Protein AF-A0A9D5K4W9-F1 (afdb_monomer_lite)

Structure (mmCIF, N/CA/C/O backbone):
data_AF-A0A9D5K4W9-F1
#
_entry.id   AF-A0A9D5K4W9-F1
#
loop_
_atom_site.group_PDB
_atom_site.id
_atom_site.type_symbol
_atom_site.label_atom_id
_atom_site.label_alt_id
_atom_site.label_comp_id
_atom_site.label_asym_id
_atom_site.label_entity_id
_atom_site.label_seq_id
_atom_site.pdbx_PDB_ins_code
_atom_site.Cartn_x
_atom_site.Cartn_y
_atom_site.Cartn_z
_atom_site.occupancy
_atom_site.B_iso_or_equiv
_atom_site.auth_seq_id
_atom_site.auth_comp_id
_atom_site.auth_asym_id
_atom_site.auth_atom_id
_atom_site.pdbx_PDB_model_num
ATOM 1 N N . MET A 1 1 ? 68.553 -18.954 -21.900 1.00 49.47 1 MET A N 1
ATOM 2 C CA . MET A 1 1 ? 67.844 -19.844 -22.847 1.00 49.47 1 MET A CA 1
ATOM 3 C C . MET A 1 1 ? 67.373 -19.041 -24.059 1.00 49.47 1 MET A C 1
ATOM 5 O O . MET A 1 1 ? 66.220 -18.661 -24.101 1.00 49.47 1 MET A O 1
ATOM 9 N N . ASN A 1 2 ? 68.273 -18.735 -25.003 1.00 48.22 2 ASN A N 1
ATOM 10 C CA . ASN A 1 2 ? 67.969 -18.036 -26.268 1.00 48.22 2 ASN A CA 1
ATOM 11 C C . ASN A 1 2 ? 69.024 -18.382 -27.348 1.00 48.22 2 ASN A C 1
ATOM 13 O O . ASN A 1 2 ? 69.505 -17.517 -28.069 1.00 48.22 2 ASN A O 1
ATOM 17 N N . SER A 1 3 ? 69.443 -19.651 -27.436 1.00 48.03 3 SER A N 1
ATOM 18 C CA . SER A 1 3 ? 70.488 -20.101 -28.378 1.00 48.03 3 SER A CA 1
ATOM 19 C C . SER A 1 3 ? 69.974 -20.950 -29.550 1.00 48.03 3 SER A C 1
ATOM 21 O O . SER A 1 3 ? 70.731 -21.187 -30.488 1.00 48.03 3 SER A O 1
ATOM 23 N N . SER A 1 4 ? 68.701 -21.374 -29.569 1.00 55.03 4 SER A N 1
ATOM 24 C CA . SER A 1 4 ? 68.179 -22.212 -30.667 1.00 55.03 4 SER A CA 1
ATOM 25 C C . SER A 1 4 ? 67.619 -21.414 -31.852 1.00 55.03 4 SER A C 1
ATOM 27 O O . SER A 1 4 ? 67.698 -21.879 -32.986 1.00 55.03 4 SER A O 1
ATOM 29 N N . LEU A 1 5 ? 67.139 -20.182 -31.643 1.00 51.12 5 LEU A N 1
ATOM 30 C CA . LEU A 1 5 ? 66.559 -19.360 -32.717 1.00 51.12 5 LEU A CA 1
ATOM 31 C C . LEU A 1 5 ? 67.615 -18.766 -33.665 1.00 51.12 5 LEU A C 1
ATOM 33 O O . LEU A 1 5 ? 67.377 -18.669 -34.867 1.00 51.12 5 LEU A O 1
ATOM 37 N N . PHE A 1 6 ? 68.814 -18.454 -33.166 1.00 51.25 6 PHE A N 1
ATOM 38 C CA . PHE A 1 6 ? 69.895 -17.908 -33.997 1.00 51.25 6 PHE A CA 1
ATOM 39 C C . PHE A 1 6 ? 70.518 -18.972 -34.924 1.00 51.25 6 PHE A C 1
ATOM 41 O O . PHE A 1 6 ? 70.904 -18.679 -36.053 1.00 51.25 6 PHE A O 1
ATOM 48 N N . SER A 1 7 ? 70.533 -20.240 -34.493 1.00 54.75 7 SER A N 1
ATOM 49 C CA . SER A 1 7 ? 71.020 -21.374 -35.296 1.00 54.75 7 SER A CA 1
ATOM 50 C C . SER A 1 7 ? 70.109 -21.681 -36.496 1.00 54.75 7 SER A C 1
ATOM 52 O O . SER A 1 7 ? 70.590 -21.982 -37.592 1.00 54.75 7 SER A O 1
ATOM 54 N N . VAL A 1 8 ? 68.791 -21.533 -36.321 1.00 57.44 8 VAL A N 1
ATOM 55 C CA . VAL A 1 8 ? 67.800 -21.768 -37.384 1.00 57.44 8 VAL A CA 1
ATOM 56 C C . VAL A 1 8 ? 67.839 -20.654 -38.434 1.00 57.44 8 VAL A C 1
ATOM 58 O O . VAL A 1 8 ? 67.821 -20.942 -39.631 1.00 57.44 8 VAL A O 1
ATOM 61 N N . ILE A 1 9 ? 67.994 -19.393 -38.017 1.00 59.47 9 ILE A N 1
ATOM 62 C CA . ILE A 1 9 ? 68.076 -18.249 -38.941 1.00 59.47 9 ILE A CA 1
ATOM 63 C C . ILE A 1 9 ? 69.371 -18.300 -39.774 1.00 59.47 9 ILE A C 1
ATOM 65 O O . ILE A 1 9 ? 69.329 -18.084 -40.988 1.00 59.47 9 ILE A O 1
ATOM 69 N N . CYS A 1 10 ? 70.504 -18.698 -39.181 1.00 54.31 10 CYS A N 1
ATOM 70 C CA . CYS A 1 10 ? 71.758 -18.876 -39.921 1.00 54.31 10 CYS A CA 1
ATOM 71 C C . CYS A 1 10 ? 71.719 -20.060 -40.909 1.00 54.31 10 CYS A C 1
ATOM 73 O O . CYS A 1 10 ? 72.286 -19.959 -41.999 1.00 54.31 10 CYS A O 1
ATOM 75 N N . ARG A 1 11 ? 71.008 -21.158 -40.600 1.00 54.72 11 ARG A N 1
ATOM 76 C CA . ARG A 1 11 ? 70.833 -22.282 -41.545 1.00 54.72 11 ARG A CA 1
ATOM 77 C C . ARG A 1 11 ? 69.935 -21.932 -42.735 1.00 54.72 11 ARG A C 1
ATOM 79 O O . ARG A 1 11 ? 70.238 -22.348 -43.851 1.00 54.72 11 ARG A O 1
ATOM 86 N N . VAL A 1 12 ? 68.886 -21.131 -42.536 1.00 56.19 12 VAL A N 1
ATOM 87 C CA . VAL A 1 12 ? 67.992 -20.703 -43.630 1.00 56.19 12 VAL A CA 1
ATOM 88 C C . VAL A 1 12 ? 68.679 -19.692 -44.561 1.00 56.19 12 VAL A C 1
ATOM 90 O O . VAL A 1 12 ? 68.502 -19.759 -45.779 1.00 56.19 12 VAL A O 1
ATOM 93 N N . LEU A 1 13 ? 69.534 -18.810 -44.030 1.00 51.38 13 LEU A N 1
ATOM 94 C CA . LEU A 1 13 ? 70.304 -17.863 -44.848 1.00 51.38 13 LEU A CA 1
ATOM 95 C C . LEU A 1 13 ? 71.446 -18.532 -45.636 1.00 51.38 13 LEU A C 1
ATOM 97 O O . LEU A 1 13 ? 71.704 -18.142 -46.776 1.00 51.38 13 LEU A O 1
ATOM 101 N N . LEU A 1 14 ? 72.072 -19.587 -45.100 1.00 52.94 14 LEU A N 1
ATOM 102 C CA . LEU A 1 14 ? 73.088 -20.364 -45.827 1.00 52.94 14 LEU A CA 1
ATOM 103 C C . LEU A 1 14 ? 72.494 -21.244 -46.941 1.00 52.94 14 LEU A C 1
ATOM 105 O O . LEU A 1 14 ? 73.126 -21.405 -47.986 1.00 52.94 14 LEU A O 1
ATOM 109 N N . LEU A 1 15 ? 71.262 -21.747 -46.782 1.00 49.28 15 LEU A N 1
ATOM 110 C CA . LEU A 1 15 ? 70.555 -22.468 -47.851 1.00 49.28 15 LEU A CA 1
ATOM 111 C C . LEU A 1 15 ? 70.120 -21.545 -49.000 1.00 49.28 15 LEU A C 1
ATOM 113 O O . LEU A 1 15 ? 70.194 -21.944 -50.162 1.00 49.28 15 LEU A O 1
ATOM 117 N N . ARG A 1 16 ? 69.748 -20.291 -48.708 1.00 48.19 16 ARG A N 1
ATOM 118 C CA . ARG A 1 16 ? 69.418 -19.307 -49.754 1.00 48.19 16 ARG A CA 1
ATOM 119 C C . ARG A 1 16 ? 70.633 -18.865 -50.571 1.00 48.19 16 ARG A C 1
ATOM 121 O O . ARG A 1 16 ? 70.479 -18.607 -51.759 1.00 48.19 16 ARG A O 1
ATOM 128 N N . ARG A 1 17 ? 71.830 -18.834 -49.970 1.00 47.31 17 ARG A N 1
ATOM 129 C CA . ARG A 1 17 ? 73.074 -18.454 -50.664 1.00 47.31 17 ARG A CA 1
ATOM 130 C C . ARG A 1 17 ? 73.664 -19.590 -51.513 1.00 47.31 17 ARG A C 1
ATOM 132 O O . ARG A 1 17 ? 74.206 -19.328 -52.579 1.00 47.31 17 ARG A O 1
ATOM 139 N N . ARG A 1 18 ? 73.480 -20.858 -51.115 1.00 46.12 18 ARG A N 1
ATOM 140 C CA . ARG A 1 18 ? 73.884 -22.015 -51.942 1.00 46.12 18 ARG A CA 1
ATOM 141 C C . ARG A 1 18 ? 72.948 -22.304 -53.119 1.00 46.12 18 ARG A C 1
ATOM 143 O O . ARG A 1 18 ? 73.406 -22.857 -54.110 1.00 46.12 18 ARG A O 1
ATOM 150 N N . MET A 1 19 ? 71.677 -21.896 -53.066 1.00 41.47 19 MET A N 1
ATOM 151 C CA . MET A 1 19 ? 70.788 -21.998 -54.235 1.00 41.47 19 MET A CA 1
ATOM 152 C C . MET A 1 19 ? 70.980 -20.875 -55.264 1.00 41.47 19 MET A C 1
ATOM 154 O O . MET A 1 19 ? 70.618 -21.064 -56.421 1.00 41.47 19 MET A O 1
ATOM 158 N N . SER A 1 20 ? 71.599 -19.747 -54.896 1.00 43.31 20 SER A N 1
ATOM 159 C CA . SER A 1 20 ? 71.962 -18.701 -55.865 1.00 43.31 20 SER A CA 1
ATOM 160 C C . SER A 1 20 ? 73.258 -18.991 -56.633 1.00 43.31 20 SER A C 1
ATOM 162 O O . SER A 1 20 ? 73.428 -18.464 -57.725 1.00 43.31 20 SER A O 1
ATOM 164 N N . GLU A 1 21 ? 74.149 -19.843 -56.113 1.00 45.16 21 GLU A N 1
ATOM 165 C CA . GLU A 1 21 ? 75.431 -20.170 -56.770 1.00 45.16 21 GLU A CA 1
ATOM 166 C C . GLU A 1 21 ? 75.362 -21.416 -57.674 1.00 45.16 21 GLU A C 1
ATOM 168 O O . GLU A 1 21 ? 76.126 -21.516 -58.628 1.00 45.16 21 GLU A O 1
ATOM 173 N N . VAL A 1 22 ? 74.396 -22.322 -57.471 1.00 47.78 22 VAL A N 1
ATOM 174 C CA . VAL A 1 22 ? 74.203 -23.501 -58.348 1.00 47.78 22 VAL A CA 1
ATOM 175 C C . VAL A 1 22 ? 73.413 -23.168 -59.626 1.00 47.78 22 VAL A C 1
ATOM 177 O O . VAL A 1 22 ? 73.470 -23.912 -60.598 1.00 47.78 22 VAL A O 1
ATOM 180 N N . LEU A 1 23 ? 72.739 -22.015 -59.685 1.00 43.84 23 LEU A N 1
ATOM 181 C CA . LEU A 1 23 ? 72.054 -21.546 -60.899 1.00 43.84 23 LEU A CA 1
ATOM 182 C C . LEU A 1 23 ? 72.894 -20.585 -61.759 1.00 43.84 23 LEU A C 1
ATOM 184 O O . LEU A 1 23 ? 72.455 -20.215 -62.843 1.00 43.84 23 LEU A O 1
ATOM 188 N N . PHE A 1 24 ? 74.103 -20.213 -61.320 1.00 42.19 24 PHE A N 1
ATOM 189 C CA . PHE A 1 24 ? 74.974 -19.266 -62.035 1.00 42.19 24 PHE A CA 1
ATOM 190 C C . PHE A 1 24 ? 76.203 -19.900 -62.716 1.00 42.19 24 PHE A C 1
ATOM 192 O O . PHE A 1 24 ? 76.991 -19.185 -63.328 1.00 42.19 24 PHE A O 1
ATOM 199 N N . ALA A 1 25 ? 76.353 -21.230 -62.677 1.00 42.12 25 ALA A N 1
ATOM 200 C CA . ALA A 1 25 ? 77.521 -21.944 -63.213 1.00 42.12 25 ALA A CA 1
ATOM 201 C C . ALA A 1 25 ? 77.160 -23.037 -64.244 1.00 42.12 25 ALA A C 1
ATOM 203 O O . ALA A 1 25 ? 77.725 -24.127 -64.224 1.00 42.12 25 ALA A O 1
ATOM 204 N N . GLY A 1 26 ? 76.205 -22.761 -65.140 1.00 37.31 26 GLY A N 1
ATOM 205 C CA . GLY A 1 26 ? 75.727 -23.749 -66.118 1.00 37.31 26 GLY A CA 1
ATOM 206 C C . GLY A 1 26 ? 75.292 -23.206 -67.480 1.00 37.31 26 GLY A C 1
ATOM 207 O O . GLY A 1 26 ? 74.499 -23.863 -68.143 1.00 37.31 26 GLY A O 1
ATOM 208 N N . ALA A 1 27 ? 75.750 -22.024 -67.908 1.00 36.09 27 ALA A N 1
ATOM 209 C CA . ALA A 1 27 ? 75.394 -21.498 -69.235 1.00 36.09 27 ALA A CA 1
ATOM 210 C C . ALA A 1 27 ? 76.409 -20.482 -69.791 1.00 36.09 27 ALA A C 1
ATOM 212 O O . ALA A 1 27 ? 76.047 -19.399 -70.243 1.00 36.09 27 ALA A O 1
ATOM 213 N N . ALA A 1 28 ? 77.693 -20.835 -69.775 1.00 41.84 28 ALA A N 1
ATOM 214 C CA . ALA A 1 28 ? 78.669 -20.269 -70.699 1.00 41.84 28 ALA A CA 1
ATOM 215 C C . ALA A 1 28 ? 79.156 -21.418 -71.588 1.00 41.84 28 ALA A C 1
ATOM 217 O O . ALA A 1 28 ? 79.515 -22.471 -71.071 1.00 41.84 28 ALA A O 1
ATOM 218 N N . VAL A 1 29 ? 79.160 -21.192 -72.904 1.00 44.81 29 VAL A N 1
ATOM 219 C CA . VAL A 1 29 ? 79.405 -22.154 -74.001 1.00 44.81 29 VAL A CA 1
ATOM 220 C C . VAL A 1 29 ? 78.147 -22.867 -74.526 1.00 44.81 29 VAL A C 1
ATOM 222 O O . VAL A 1 29 ? 77.983 -24.076 -74.439 1.00 44.81 29 VAL A O 1
ATOM 225 N N . ALA A 1 30 ? 77.284 -22.080 -75.168 1.00 35.41 30 ALA A N 1
ATOM 226 C CA . ALA A 1 30 ? 76.557 -22.496 -76.368 1.00 35.41 30 ALA A CA 1
ATOM 227 C C . ALA A 1 30 ? 76.327 -21.243 -77.228 1.00 35.41 30 ALA A C 1
ATOM 229 O O . ALA A 1 30 ? 75.282 -20.598 -77.190 1.00 35.41 30 ALA A O 1
ATOM 230 N N . LEU A 1 31 ? 77.383 -20.837 -77.935 1.00 42.00 31 LEU A N 1
ATOM 231 C CA . LEU A 1 31 ? 77.264 -19.954 -79.090 1.00 42.00 31 LEU A CA 1
ATOM 232 C C . LEU A 1 31 ? 76.516 -20.712 -80.196 1.00 42.00 31 LEU A C 1
ATOM 234 O O . LEU A 1 31 ? 76.757 -21.901 -80.383 1.00 42.00 31 LEU A O 1
ATOM 238 N N . PHE A 1 32 ? 75.704 -19.961 -80.943 1.00 40.38 32 PHE A N 1
ATOM 239 C CA . PHE A 1 32 ? 74.939 -20.297 -82.153 1.00 40.38 32 PHE A CA 1
ATOM 240 C C . PHE A 1 32 ? 73.430 -20.569 -81.985 1.00 40.38 32 PHE A C 1
ATOM 242 O O . PHE A 1 32 ? 72.992 -21.616 -81.530 1.00 40.38 32 PHE A O 1
ATOM 249 N N . HIS A 1 33 ? 72.665 -19.599 -82.511 1.00 44.03 33 HIS A N 1
ATOM 250 C CA . HIS A 1 33 ? 71.238 -19.615 -82.863 1.00 44.03 33 HIS A CA 1
ATOM 251 C C . HIS A 1 33 ? 70.206 -19.560 -81.723 1.00 44.03 33 HIS A C 1
ATOM 253 O O . HIS A 1 33 ? 69.414 -20.477 -81.525 1.00 44.03 33 HIS A O 1
ATOM 259 N N . SER A 1 34 ? 70.112 -18.390 -81.081 1.00 35.06 34 SER A N 1
ATOM 260 C CA . SER A 1 34 ? 68.892 -17.955 -80.384 1.00 35.06 34 SER A CA 1
ATOM 261 C C . SER A 1 34 ? 68.061 -17.061 -81.322 1.00 35.06 34 SER A C 1
ATOM 263 O O . SER A 1 34 ? 68.604 -16.081 -81.838 1.00 35.06 34 SER A O 1
ATOM 265 N N . PRO A 1 35 ? 66.774 -17.365 -81.579 1.00 39.41 35 PRO A N 1
ATOM 266 C CA . PRO A 1 35 ? 65.905 -16.531 -82.410 1.00 39.41 35 PRO A CA 1
ATOM 267 C C . PRO A 1 35 ? 65.675 -15.159 -81.746 1.00 39.41 35 PRO A C 1
ATOM 269 O O . PRO A 1 35 ? 65.866 -15.034 -80.532 1.00 39.41 35 PRO A O 1
ATOM 272 N N . PRO A 1 36 ? 65.276 -14.120 -82.507 1.00 43.59 36 PRO A N 1
ATOM 273 C CA . PRO A 1 36 ? 65.086 -12.775 -81.968 1.00 43.59 36 PRO A CA 1
ATOM 274 C C . PRO A 1 36 ? 64.110 -12.783 -80.780 1.00 43.59 36 PRO A C 1
ATOM 276 O O . PRO A 1 36 ? 63.226 -13.647 -80.723 1.00 43.59 36 PRO A O 1
ATOM 279 N N . PRO A 1 37 ? 64.235 -11.829 -79.835 1.00 41.38 37 PRO A N 1
ATOM 280 C CA . PRO A 1 37 ? 63.305 -11.724 -78.721 1.00 41.38 37 PRO A CA 1
ATOM 281 C C . PRO A 1 37 ? 61.894 -11.628 -79.296 1.00 41.38 37 PRO A C 1
ATOM 283 O O . PRO A 1 37 ? 61.592 -10.709 -80.059 1.00 41.38 37 PRO A O 1
ATOM 286 N N . ARG A 1 38 ? 61.026 -12.594 -78.960 1.00 39.66 38 ARG A N 1
ATOM 287 C CA . ARG A 1 38 ? 59.592 -12.448 -79.213 1.00 39.66 38 ARG A CA 1
ATOM 288 C C . ARG A 1 38 ? 59.193 -11.130 -78.570 1.00 39.66 38 ARG A C 1
ATOM 290 O O . ARG A 1 38 ? 59.264 -11.001 -77.347 1.00 39.66 38 ARG A O 1
ATOM 297 N N . ALA A 1 39 ? 58.807 -10.165 -79.401 1.00 38.91 39 ALA A N 1
ATOM 298 C CA . ALA A 1 39 ? 58.086 -8.993 -78.955 1.00 38.91 39 ALA A CA 1
ATOM 299 C C . ALA A 1 39 ? 57.015 -9.487 -77.980 1.00 38.91 39 ALA A C 1
ATOM 301 O O . ALA A 1 39 ? 56.226 -10.370 -78.331 1.00 38.91 39 ALA A O 1
ATOM 302 N N . GLN A 1 40 ? 57.040 -8.992 -76.741 1.00 43.47 40 GLN A N 1
ATOM 303 C CA . GLN A 1 40 ? 55.893 -9.139 -75.862 1.00 43.47 40 GLN A CA 1
ATOM 304 C C . GLN A 1 40 ? 54.746 -8.509 -76.637 1.00 43.47 40 GLN A C 1
ATOM 306 O O . GLN A 1 40 ? 54.710 -7.293 -76.821 1.00 43.47 40 GLN A O 1
ATOM 311 N N . THR A 1 41 ? 53.881 -9.350 -77.199 1.00 43.25 41 THR A N 1
ATOM 312 C CA . THR A 1 41 ? 52.627 -8.904 -77.786 1.00 43.25 41 THR A CA 1
ATOM 313 C C . THR A 1 41 ? 51.994 -7.970 -76.764 1.00 43.25 41 THR A C 1
ATOM 315 O O . THR A 1 41 ? 51.908 -8.372 -75.596 1.00 43.25 41 THR A O 1
ATOM 318 N N . PRO A 1 42 ? 51.612 -6.738 -77.150 1.00 49.03 42 PRO A N 1
ATOM 319 C CA . PRO A 1 42 ? 50.908 -5.855 -76.235 1.00 49.03 42 PRO A CA 1
ATOM 320 C C . PRO A 1 42 ? 49.752 -6.651 -75.618 1.00 49.03 42 PRO A C 1
ATOM 322 O O . PRO A 1 42 ? 49.143 -7.459 -76.335 1.00 49.03 42 PRO A O 1
ATOM 325 N N . PRO A 1 43 ? 49.491 -6.510 -74.303 1.00 55.19 43 PRO A N 1
ATOM 326 C CA . PRO A 1 43 ? 48.378 -7.207 -73.674 1.00 55.19 43 PRO A CA 1
ATOM 327 C C . PRO A 1 43 ? 47.143 -6.968 -74.538 1.00 55.19 43 PRO A C 1
ATOM 329 O O . PRO A 1 43 ? 46.865 -5.825 -74.903 1.00 55.19 43 PRO A O 1
ATOM 332 N N . SER A 1 44 ? 46.476 -8.051 -74.953 1.00 60.12 44 SER A N 1
ATOM 333 C CA . SER A 1 44 ? 45.316 -7.940 -75.833 1.00 60.12 44 SER A CA 1
ATOM 334 C C . SER A 1 44 ? 44.352 -6.918 -75.226 1.00 60.12 44 SER A C 1
ATOM 336 O O . SER A 1 44 ? 44.049 -7.040 -74.033 1.00 60.12 44 SER A O 1
ATOM 338 N N . PRO A 1 45 ? 43.923 -5.904 -75.998 1.00 66.75 45 PRO A N 1
ATOM 339 C CA . PRO A 1 45 ? 43.137 -4.806 -75.461 1.00 66.75 45 PRO A CA 1
ATOM 340 C C . PRO A 1 45 ? 41.888 -5.361 -74.787 1.00 66.75 45 PRO A C 1
ATOM 342 O O . PRO A 1 45 ? 41.250 -6.292 -75.294 1.00 66.75 45 PRO A O 1
ATOM 345 N N . LEU A 1 46 ? 41.537 -4.806 -73.631 1.00 75.06 46 LEU A N 1
ATOM 346 C CA . LEU A 1 46 ? 40.342 -5.209 -72.908 1.00 75.06 46 LEU A CA 1
ATOM 347 C C . LEU A 1 46 ? 39.124 -5.011 -73.808 1.00 75.06 46 LEU A C 1
ATOM 349 O O . LEU A 1 46 ? 38.836 -3.910 -74.284 1.00 75.06 46 LEU A O 1
ATOM 353 N N . SER A 1 47 ? 38.391 -6.102 -74.020 1.00 82.69 47 SER A N 1
ATOM 354 C CA . SER A 1 47 ? 37.113 -6.065 -74.720 1.00 82.69 47 SER A CA 1
ATOM 355 C C . SER A 1 47 ? 36.128 -5.175 -73.958 1.00 82.69 47 SER A C 1
ATOM 357 O O . SER A 1 47 ? 35.951 -5.324 -72.745 1.00 82.69 47 SER A O 1
ATOM 359 N N . LYS A 1 48 ? 35.434 -4.289 -74.682 1.00 82.56 48 LYS A N 1
ATOM 360 C CA . LYS A 1 48 ? 34.354 -3.457 -74.127 1.00 82.56 48 LYS A CA 1
ATOM 361 C C . LYS A 1 48 ? 33.288 -4.315 -73.438 1.00 82.56 48 LYS A C 1
ATOM 363 O O . LYS A 1 48 ? 32.897 -4.010 -72.318 1.00 82.56 48 LYS A O 1
ATOM 368 N N . THR A 1 49 ? 32.936 -5.459 -74.027 1.00 85.25 49 THR A N 1
ATOM 369 C CA . THR A 1 49 ? 31.972 -6.417 -73.466 1.00 85.25 49 THR A CA 1
ATOM 370 C C . THR A 1 49 ? 32.414 -6.961 -72.107 1.00 85.25 49 THR A C 1
ATOM 372 O O . THR A 1 49 ? 31.587 -7.130 -71.216 1.00 85.25 49 THR A O 1
ATOM 375 N N . TYR A 1 50 ? 33.713 -7.207 -71.910 1.00 86.56 50 TYR A N 1
ATOM 376 C CA . TYR A 1 50 ? 34.241 -7.678 -70.626 1.00 86.56 50 TYR A CA 1
ATOM 377 C C . TYR A 1 50 ? 34.108 -6.607 -69.533 1.00 86.56 50 TYR A C 1
ATOM 379 O O . TYR A 1 50 ? 33.693 -6.908 -68.413 1.00 86.56 50 TYR A O 1
ATOM 387 N N . VAL A 1 51 ? 34.421 -5.352 -69.867 1.00 86.00 51 VAL A N 1
ATOM 388 C CA . VAL A 1 51 ? 34.288 -4.200 -68.960 1.00 86.00 51 VAL A CA 1
ATOM 389 C C . VAL A 1 51 ? 32.820 -3.986 -68.589 1.00 86.00 51 VAL A C 1
ATOM 391 O O . VAL A 1 51 ? 32.497 -3.890 -67.405 1.00 86.00 51 VAL A O 1
ATOM 394 N N . ASP A 1 52 ? 31.931 -4.009 -69.581 1.00 87.62 52 ASP A N 1
ATOM 395 C CA . ASP A 1 52 ? 30.494 -3.828 -69.379 1.00 87.62 52 ASP A CA 1
ATOM 396 C C . ASP A 1 52 ? 29.889 -4.952 -68.543 1.00 87.62 52 ASP A C 1
ATOM 398 O O . ASP A 1 52 ? 29.129 -4.677 -67.622 1.00 87.62 52 ASP A O 1
ATOM 402 N N . THR A 1 53 ? 30.282 -6.205 -68.782 1.00 89.75 53 THR A N 1
ATOM 403 C CA . THR A 1 53 ? 29.789 -7.355 -68.007 1.00 89.75 53 THR A CA 1
ATOM 404 C C . THR A 1 53 ? 30.196 -7.253 -66.537 1.00 89.75 53 THR A C 1
ATOM 406 O O . THR A 1 53 ? 29.392 -7.529 -65.648 1.00 89.75 53 THR A O 1
ATOM 409 N N . LEU A 1 54 ? 31.433 -6.833 -66.245 1.00 87.69 54 LEU A N 1
ATOM 410 C CA . LEU A 1 54 ? 31.890 -6.660 -64.862 1.00 87.69 54 LEU A CA 1
ATOM 411 C C . LEU A 1 54 ? 31.147 -5.538 -64.139 1.00 87.69 54 LEU A C 1
ATOM 413 O O . LEU A 1 54 ? 30.837 -5.668 -62.954 1.00 87.69 54 LEU A O 1
ATOM 417 N N . ILE A 1 55 ? 30.852 -4.455 -64.849 1.00 89.44 55 ILE A N 1
ATOM 418 C CA . ILE A 1 55 ? 30.148 -3.303 -64.290 1.00 89.44 55 ILE A CA 1
ATOM 419 C C . ILE A 1 55 ? 28.664 -3.609 -64.115 1.00 89.44 55 ILE A C 1
ATOM 421 O O . ILE A 1 55 ? 28.118 -3.364 -63.044 1.00 89.44 55 ILE A O 1
ATOM 425 N N . GLN A 1 56 ? 28.028 -4.236 -65.104 1.00 90.06 56 GLN A N 1
ATOM 426 C CA . GLN A 1 56 ? 26.655 -4.728 -64.998 1.00 90.06 56 GLN A CA 1
ATOM 427 C C . GLN A 1 56 ? 26.507 -5.730 -63.854 1.00 90.06 56 GLN A C 1
ATOM 429 O O . GLN A 1 56 ? 25.545 -5.646 -63.097 1.00 90.06 56 GLN A O 1
ATOM 434 N N . ARG A 1 57 ? 27.480 -6.629 -63.660 1.00 90.12 57 ARG A N 1
ATOM 435 C CA . ARG A 1 57 ? 27.493 -7.545 -62.513 1.00 90.12 57 ARG A CA 1
ATOM 436 C C . ARG A 1 57 ? 27.596 -6.799 -61.181 1.00 90.12 57 ARG A C 1
ATOM 438 O O . ARG A 1 57 ? 26.925 -7.179 -60.227 1.00 90.12 57 ARG A O 1
ATOM 445 N N . ALA A 1 58 ? 28.399 -5.737 -61.102 1.00 88.19 58 ALA A N 1
ATOM 446 C CA . ALA A 1 58 ? 28.475 -4.911 -59.898 1.00 88.19 58 ALA A CA 1
ATOM 447 C C . ALA A 1 58 ? 27.137 -4.202 -59.609 1.00 88.19 58 ALA A C 1
ATOM 449 O O . ALA A 1 58 ? 26.661 -4.253 -58.478 1.00 88.19 58 ALA A O 1
ATOM 450 N N . PHE A 1 59 ? 26.487 -3.626 -60.627 1.00 89.44 59 PHE A N 1
ATOM 451 C CA . PHE A 1 59 ? 25.149 -3.034 -60.495 1.00 89.44 59 PHE A CA 1
ATOM 452 C C . PHE A 1 59 ? 24.073 -4.061 -60.121 1.00 89.44 59 PHE A C 1
ATOM 454 O O . PHE A 1 59 ? 23.215 -3.779 -59.288 1.00 89.44 59 PHE A O 1
ATOM 461 N N . TYR A 1 60 ? 24.136 -5.270 -60.678 1.00 90.12 60 TYR A N 1
ATOM 462 C CA . TYR A 1 60 ? 23.241 -6.361 -60.302 1.00 90.12 60 TYR A CA 1
ATOM 463 C C . TYR A 1 60 ? 23.376 -6.710 -58.813 1.00 90.12 60 TYR A C 1
ATOM 465 O O . TYR A 1 60 ? 22.368 -6.802 -58.117 1.00 90.12 60 TYR A O 1
ATOM 473 N N . ASN A 1 61 ? 24.607 -6.810 -58.300 1.00 88.62 61 ASN A N 1
ATOM 474 C CA . ASN A 1 61 ? 24.851 -7.082 -56.882 1.00 88.62 61 ASN A CA 1
ATOM 475 C C . ASN A 1 61 ? 24.303 -5.969 -55.966 1.00 88.62 61 ASN A C 1
ATOM 477 O O . ASN A 1 61 ? 23.815 -6.265 -54.876 1.00 88.62 61 ASN A O 1
ATOM 481 N N . PHE A 1 62 ? 24.354 -4.700 -56.393 1.00 86.69 62 PHE A N 1
ATOM 482 C CA . PHE A 1 62 ? 23.705 -3.599 -55.669 1.00 86.69 62 PHE A CA 1
ATOM 483 C C . PHE A 1 62 ? 22.182 -3.769 -55.632 1.00 86.69 62 PHE A C 1
ATOM 485 O O . PHE A 1 62 ? 21.586 -3.733 -54.555 1.00 86.69 62 PHE A O 1
ATOM 492 N N . ASN A 1 63 ? 21.556 -4.036 -56.782 1.00 86.00 63 ASN A N 1
ATOM 493 C CA . ASN A 1 63 ? 20.108 -4.246 -56.871 1.00 86.00 63 ASN A CA 1
ATOM 494 C C . ASN A 1 63 ? 19.639 -5.445 -56.030 1.00 86.00 63 ASN A C 1
ATOM 496 O O . ASN A 1 63 ? 18.607 -5.375 -55.357 1.00 86.00 63 ASN A O 1
ATOM 500 N N . GLU A 1 64 ? 20.412 -6.531 -56.017 1.00 85.19 64 GLU A N 1
ATOM 501 C CA . GLU A 1 64 ? 20.144 -7.699 -55.177 1.00 85.19 64 GLU A CA 1
ATOM 502 C C . GLU A 1 64 ? 20.246 -7.351 -53.684 1.00 85.19 64 GLU A C 1
ATOM 504 O O . GLU A 1 64 ? 19.352 -7.687 -52.903 1.00 85.19 64 GLU A O 1
ATOM 509 N N . ALA A 1 65 ? 21.290 -6.619 -53.280 1.00 82.56 65 ALA A N 1
ATOM 510 C CA . ALA A 1 65 ? 21.484 -6.201 -51.893 1.00 82.56 65 ALA A CA 1
ATOM 511 C C . ALA A 1 65 ? 20.353 -5.291 -51.376 1.00 82.56 65 ALA A C 1
ATOM 513 O O . ALA A 1 65 ? 19.995 -5.368 -50.197 1.00 82.56 65 ALA A O 1
ATOM 514 N N . VAL A 1 66 ? 19.770 -4.459 -52.246 1.00 79.00 66 VAL A N 1
ATOM 515 C CA . VAL A 1 66 ? 18.641 -3.573 -51.915 1.00 79.00 66 VAL A CA 1
ATOM 516 C C . VAL A 1 66 ? 17.312 -4.336 -51.814 1.00 79.00 66 VAL A C 1
ATOM 518 O O . VAL A 1 66 ? 16.478 -3.998 -50.974 1.00 79.00 66 VAL A O 1
ATOM 521 N N . SER A 1 67 ? 17.117 -5.385 -52.618 1.00 73.62 67 SER A N 1
ATOM 522 C CA . SER A 1 67 ? 15.828 -6.088 -52.750 1.00 73.62 67 SER A CA 1
ATOM 523 C C . SER A 1 67 ? 15.487 -7.039 -51.593 1.00 73.62 67 SER A C 1
ATOM 525 O O . SER A 1 67 ? 14.335 -7.430 -51.422 1.00 73.62 67 SER A O 1
ATOM 527 N N . LEU A 1 68 ? 16.463 -7.427 -50.774 1.00 70.69 68 LEU A N 1
ATOM 528 C CA . LEU A 1 68 ? 16.269 -8.390 -49.683 1.00 70.69 68 LEU A CA 1
ATOM 529 C C . LEU A 1 68 ? 15.862 -7.691 -48.388 1.00 70.69 68 LEU A C 1
ATOM 531 O O . LEU A 1 68 ? 16.524 -6.755 -47.986 1.00 70.69 68 LEU A O 1
ATOM 535 N N . THR A 1 69 ? 14.833 -8.144 -47.671 1.00 55.28 69 THR A N 1
ATOM 536 C CA . THR A 1 69 ? 14.325 -7.443 -46.467 1.00 55.28 69 THR A CA 1
ATOM 537 C C . THR A 1 69 ? 15.193 -7.644 -45.212 1.00 55.28 69 THR A C 1
ATOM 539 O O . THR A 1 69 ? 15.240 -6.781 -44.336 1.00 55.28 69 THR A O 1
ATOM 542 N N . ASN A 1 70 ? 15.930 -8.757 -45.123 1.00 49.75 70 ASN A N 1
ATOM 543 C CA . ASN A 1 70 ? 16.755 -9.116 -43.963 1.00 49.75 70 ASN A CA 1
ATOM 544 C C . ASN A 1 70 ? 18.252 -9.011 -44.290 1.00 49.75 70 ASN A C 1
ATOM 546 O O . ASN A 1 70 ? 18.716 -9.545 -45.292 1.00 49.75 70 ASN A O 1
ATOM 550 N N . GLY A 1 71 ? 19.028 -8.345 -43.426 1.00 60.78 71 GLY A N 1
ATOM 551 C CA . GLY A 1 71 ? 20.490 -8.254 -43.577 1.00 60.78 71 GLY A CA 1
ATOM 552 C C . GLY A 1 71 ? 20.990 -7.277 -44.652 1.00 60.78 71 GLY A C 1
ATOM 553 O O . GLY A 1 71 ? 22.175 -7.313 -44.978 1.00 60.78 71 GLY A O 1
ATOM 554 N N . GLN A 1 72 ? 20.122 -6.382 -45.148 1.00 73.81 72 GLN A N 1
ATOM 555 C CA . GLN A 1 72 ? 20.418 -5.375 -46.186 1.00 73.81 72 GLN A CA 1
ATOM 556 C C . GLN A 1 72 ? 21.759 -4.671 -46.002 1.00 73.81 72 GLN A C 1
ATOM 558 O O . GLN A 1 72 ? 22.500 -4.477 -46.951 1.00 73.81 72 GLN A O 1
ATOM 563 N N . GLU A 1 73 ? 22.093 -4.291 -44.771 1.00 75.44 73 GLU A N 1
ATOM 564 C CA . GLU A 1 73 ? 23.284 -3.491 -44.498 1.00 75.44 73 GLU A CA 1
ATOM 565 C C . GLU A 1 73 ? 24.589 -4.276 -44.683 1.00 75.44 73 GLU A C 1
ATOM 567 O O . GLU A 1 73 ? 25.558 -3.738 -45.208 1.00 75.44 73 GLU A O 1
ATOM 572 N N . ALA A 1 74 ? 24.615 -5.549 -44.277 1.00 82.38 74 ALA A N 1
ATOM 573 C CA . ALA A 1 74 ? 25.797 -6.394 -44.419 1.00 82.38 74 ALA A CA 1
ATOM 574 C C . ALA A 1 74 ? 26.049 -6.737 -45.893 1.00 82.38 74 ALA A C 1
ATOM 576 O O . ALA A 1 74 ? 27.171 -6.589 -46.370 1.00 82.38 74 ALA A O 1
ATOM 577 N N . ARG A 1 75 ? 24.989 -7.103 -46.628 1.00 83.00 75 ARG A N 1
ATOM 578 C CA . ARG A 1 75 ? 25.077 -7.391 -48.067 1.00 83.00 75 ARG A CA 1
ATOM 579 C C . ARG A 1 75 ? 25.375 -6.146 -48.896 1.00 83.00 75 ARG A C 1
ATOM 581 O O . ARG A 1 75 ? 26.147 -6.227 -49.841 1.00 83.00 75 ARG A O 1
ATOM 588 N N . LEU A 1 76 ? 24.832 -4.985 -48.524 1.00 86.38 76 LEU A N 1
ATOM 589 C CA . LEU A 1 76 ? 25.160 -3.720 -49.184 1.00 86.38 76 LEU A CA 1
ATOM 590 C C . LEU A 1 76 ? 26.626 -3.333 -48.943 1.00 86.38 76 LEU A C 1
ATOM 592 O O . LEU A 1 76 ? 27.298 -2.922 -49.880 1.00 86.38 76 LEU A O 1
ATOM 596 N N . MET A 1 77 ? 27.167 -3.533 -47.734 1.00 87.31 77 MET A N 1
ATOM 597 C CA . MET A 1 77 ? 28.606 -3.342 -47.486 1.00 87.31 77 MET A CA 1
ATOM 598 C C . MET A 1 77 ? 29.479 -4.310 -48.295 1.00 87.31 77 MET A C 1
ATOM 600 O O . MET A 1 77 ? 30.524 -3.908 -48.807 1.00 87.31 77 MET A O 1
ATOM 604 N N . GLU A 1 78 ? 29.056 -5.566 -48.440 1.00 88.62 78 GLU A N 1
ATOM 605 C CA . GLU A 1 78 ? 29.741 -6.552 -49.278 1.00 88.62 78 GLU A CA 1
ATOM 606 C C . GLU A 1 78 ? 29.702 -6.159 -50.763 1.00 88.62 78 GLU A C 1
ATOM 608 O O . GLU A 1 78 ? 30.740 -6.175 -51.426 1.00 88.62 78 GLU A O 1
ATOM 613 N N . ALA A 1 79 ? 28.548 -5.705 -51.264 1.00 89.31 79 ALA A N 1
ATOM 614 C CA . ALA A 1 79 ? 28.389 -5.195 -52.624 1.00 89.31 79 ALA A CA 1
ATOM 615 C C . ALA A 1 79 ? 29.261 -3.953 -52.879 1.00 89.31 79 ALA A C 1
ATOM 617 O O . ALA A 1 79 ? 29.955 -3.897 -53.894 1.00 89.31 79 ALA A O 1
ATOM 618 N N . ILE A 1 80 ? 29.320 -3.008 -51.930 1.00 90.56 80 ILE A N 1
ATOM 619 C CA . ILE A 1 80 ? 30.213 -1.837 -51.981 1.00 90.56 80 ILE A CA 1
ATOM 620 C C . ILE A 1 80 ? 31.682 -2.279 -52.055 1.00 90.56 80 ILE A C 1
ATOM 622 O O . ILE A 1 80 ? 32.438 -1.787 -52.894 1.00 90.56 80 ILE A O 1
ATOM 626 N N . SER A 1 81 ? 32.098 -3.219 -51.201 1.00 91.25 81 SER A N 1
ATOM 627 C CA . SER A 1 81 ? 33.469 -3.746 -51.184 1.00 91.25 81 SER A CA 1
ATOM 628 C C . SER A 1 81 ? 33.827 -4.443 -52.503 1.00 91.25 81 SER A C 1
ATOM 630 O O . SER A 1 81 ? 34.871 -4.165 -53.102 1.00 91.25 81 SER A O 1
ATOM 632 N N . GLY A 1 82 ? 32.922 -5.285 -53.011 1.00 90.31 82 GLY A N 1
ATOM 633 C CA . GLY A 1 82 ? 33.064 -5.962 -54.298 1.00 90.31 82 GLY A CA 1
ATOM 634 C C . GLY A 1 82 ? 33.150 -4.984 -55.471 1.00 90.31 82 GLY A C 1
ATOM 635 O O . GLY A 1 82 ? 34.032 -5.118 -56.320 1.00 90.31 82 GLY A O 1
ATOM 636 N N . ALA A 1 83 ? 32.304 -3.952 -55.494 1.00 90.94 83 ALA A N 1
ATOM 637 C CA . ALA A 1 83 ? 32.322 -2.914 -56.520 1.00 90.94 83 ALA A CA 1
ATOM 638 C C . ALA A 1 83 ? 33.619 -2.086 -56.479 1.00 90.94 83 ALA A C 1
ATOM 640 O O . ALA A 1 83 ? 34.234 -1.864 -57.521 1.00 90.94 83 ALA A O 1
ATOM 641 N N . LYS A 1 84 ? 34.116 -1.721 -55.287 1.00 93.44 84 LYS A N 1
ATOM 642 C CA . LYS A 1 84 ? 35.427 -1.063 -55.126 1.00 93.44 84 LYS A CA 1
ATOM 643 C C . LYS A 1 84 ? 36.576 -1.925 -55.649 1.00 93.44 84 LYS A C 1
ATOM 645 O O . LYS A 1 84 ? 37.481 -1.406 -56.306 1.00 93.44 84 LYS A O 1
ATOM 650 N N . ALA A 1 85 ? 36.536 -3.237 -55.407 1.00 92.56 85 ALA A N 1
ATOM 651 C CA . ALA A 1 85 ? 37.527 -4.168 -55.942 1.00 92.56 85 ALA A CA 1
ATOM 652 C C . ALA A 1 85 ? 37.477 -4.235 -57.479 1.00 92.56 85 ALA A C 1
ATOM 654 O O . ALA A 1 85 ? 38.527 -4.231 -58.126 1.00 92.56 85 ALA A O 1
ATOM 655 N N . VAL A 1 86 ? 36.279 -4.231 -58.077 1.00 90.81 86 VAL A N 1
ATOM 656 C CA . VAL A 1 86 ? 36.094 -4.154 -59.537 1.00 90.81 86 VAL A CA 1
ATOM 657 C C . VAL A 1 86 ? 36.653 -2.840 -60.093 1.00 90.81 86 VAL A C 1
ATOM 659 O O . VAL A 1 86 ? 37.462 -2.891 -61.021 1.00 90.81 86 VAL A O 1
ATOM 662 N N . CYS A 1 87 ? 36.331 -1.689 -59.491 1.00 91.19 87 CYS A N 1
ATOM 663 C CA . CYS A 1 87 ? 36.884 -0.385 -59.880 1.00 91.19 87 CYS A CA 1
ATOM 664 C C . CYS A 1 87 ? 38.418 -0.374 -59.819 1.00 91.19 87 CYS A C 1
ATOM 666 O O . CYS A 1 87 ? 39.080 0.015 -60.782 1.00 91.19 87 CYS A O 1
ATOM 668 N N . GLY A 1 88 ? 39.003 -0.858 -58.718 1.00 90.69 88 GLY A N 1
ATOM 669 C CA . GLY A 1 88 ? 40.455 -0.932 -58.541 1.00 90.69 88 GLY A CA 1
ATOM 670 C C . GLY A 1 88 ? 41.138 -1.885 -59.527 1.00 90.69 88 GLY A C 1
ATOM 671 O O . GLY A 1 88 ? 42.238 -1.608 -60.008 1.00 90.69 88 GLY A O 1
ATOM 672 N N . ASN A 1 89 ? 40.490 -2.997 -59.877 1.00 90.19 89 ASN A N 1
ATOM 673 C CA . ASN A 1 89 ? 40.987 -3.933 -60.884 1.00 90.19 89 ASN A CA 1
ATOM 674 C C . ASN A 1 89 ? 40.939 -3.333 -62.293 1.00 90.19 89 ASN A C 1
ATOM 676 O O . ASN A 1 89 ? 41.930 -3.420 -63.017 1.00 90.19 89 ASN A O 1
ATOM 680 N N . LEU A 1 90 ? 39.827 -2.699 -62.669 1.00 89.00 90 LEU A N 1
ATOM 681 C CA . LEU A 1 90 ? 39.660 -2.071 -63.979 1.00 89.00 90 LEU A CA 1
ATOM 682 C C . LEU A 1 90 ? 40.601 -0.874 -64.159 1.00 89.00 90 LEU A C 1
ATOM 684 O O . LEU A 1 90 ? 41.271 -0.802 -65.181 1.00 89.00 90 LEU A O 1
ATOM 688 N N . LYS A 1 91 ? 40.766 -0.011 -63.146 1.00 90.75 91 LYS A N 1
ATOM 689 C CA . LYS A 1 91 ? 41.741 1.098 -63.181 1.00 90.75 91 LYS A CA 1
ATOM 690 C C . LYS A 1 91 ? 43.179 0.624 -63.353 1.00 90.75 91 LYS A C 1
ATOM 692 O O . LYS A 1 91 ? 43.947 1.249 -64.075 1.00 90.75 91 LYS A O 1
ATOM 697 N N . ARG A 1 92 ? 43.566 -0.474 -62.691 1.00 89.12 92 ARG A N 1
ATOM 698 C CA . ARG A 1 92 ? 44.914 -1.047 -62.842 1.00 89.12 92 ARG A CA 1
ATOM 699 C C . ARG A 1 92 ? 45.139 -1.618 -64.235 1.00 89.12 92 ARG A C 1
ATOM 701 O O . ARG A 1 92 ?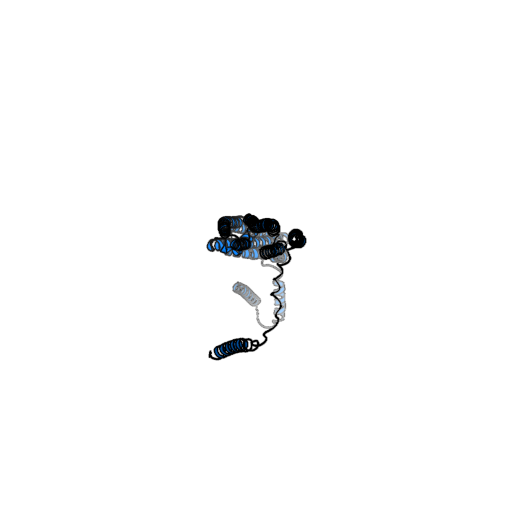 46.210 -1.407 -64.787 1.00 89.12 92 ARG A O 1
ATOM 708 N N . LYS A 1 93 ? 44.143 -2.318 -64.784 1.00 85.38 93 LYS A N 1
ATOM 709 C CA . LYS A 1 93 ? 44.225 -2.918 -66.121 1.00 85.38 93 LYS A CA 1
ATOM 710 C C . LYS A 1 93 ? 44.054 -1.901 -67.260 1.00 85.38 93 LYS A C 1
ATOM 712 O O . LYS A 1 93 ? 44.496 -2.184 -68.360 1.00 85.38 93 LYS A O 1
ATOM 717 N N . ALA A 1 94 ? 43.446 -0.742 -67.001 1.00 86.06 94 ALA A N 1
ATOM 718 C CA . ALA A 1 94 ? 43.258 0.320 -67.991 1.00 86.06 94 ALA A CA 1
ATOM 719 C C . ALA A 1 94 ? 44.551 1.073 -68.344 1.00 86.06 94 ALA A C 1
ATOM 721 O O . ALA A 1 94 ? 44.631 1.651 -69.422 1.00 86.06 94 ALA A O 1
ATOM 722 N N . LYS A 1 95 ? 45.556 1.079 -67.455 1.00 85.88 95 LYS A N 1
ATOM 723 C CA . LYS A 1 95 ? 46.818 1.796 -67.683 1.00 85.88 95 LYS A CA 1
ATOM 724 C C . LYS A 1 95 ? 47.557 1.203 -68.883 1.00 85.88 95 LYS A C 1
ATOM 726 O O . LYS A 1 95 ? 48.056 0.082 -68.796 1.00 85.88 95 LYS A O 1
ATOM 731 N N . GLY A 1 96 ? 47.660 1.973 -69.964 1.00 78.88 96 GLY A N 1
ATOM 732 C CA . GLY A 1 96 ? 48.313 1.540 -71.203 1.00 78.88 96 GLY A CA 1
ATOM 733 C C . GLY A 1 96 ? 47.418 0.729 -72.148 1.00 78.88 96 GLY A C 1
ATOM 734 O O . GLY A 1 96 ? 47.932 0.158 -73.107 1.00 78.88 96 GLY A O 1
ATOM 735 N N . ASP A 1 97 ? 46.103 0.673 -71.901 1.00 83.25 97 ASP A N 1
ATOM 736 C CA . ASP A 1 97 ? 45.131 0.056 -72.809 1.00 83.25 97 ASP A CA 1
ATOM 737 C C . ASP A 1 97 ? 44.622 1.085 -73.846 1.00 83.25 97 ASP A C 1
ATOM 739 O O . ASP A 1 97 ? 44.267 2.205 -73.470 1.00 83.25 97 ASP A O 1
ATOM 743 N N . PRO A 1 98 ? 44.506 0.739 -75.143 1.00 83.06 98 PRO A N 1
ATOM 744 C CA . PRO A 1 98 ? 43.923 1.625 -76.159 1.00 83.06 98 PRO A CA 1
ATOM 745 C C . PRO A 1 98 ? 42.502 2.132 -75.833 1.00 83.06 98 PRO A C 1
ATOM 747 O O . PRO A 1 98 ? 42.097 3.193 -76.306 1.00 83.06 98 PRO A O 1
ATOM 750 N N . ASN A 1 99 ? 41.740 1.394 -75.019 1.00 84.75 99 ASN A N 1
ATOM 751 C CA . ASN A 1 99 ? 40.389 1.728 -74.567 1.00 84.75 99 ASN A CA 1
ATOM 752 C C . ASN A 1 99 ? 40.352 2.407 -73.184 1.00 84.75 99 ASN A C 1
ATOM 754 O O . ASN A 1 99 ? 39.273 2.524 -72.598 1.00 84.75 99 ASN A O 1
ATOM 758 N N . GLU A 1 100 ? 41.482 2.879 -72.649 1.00 84.94 100 GLU A N 1
ATOM 759 C CA . GLU A 1 100 ? 41.593 3.465 -71.303 1.00 84.94 100 GLU A CA 1
ATOM 760 C C . GLU A 1 100 ? 40.486 4.486 -70.990 1.00 84.94 100 GLU A C 1
ATOM 762 O O . GLU A 1 100 ? 39.823 4.390 -69.956 1.00 84.94 100 GLU A O 1
ATOM 767 N N . ARG A 1 101 ? 40.203 5.414 -71.915 1.00 86.31 101 ARG A N 1
ATOM 768 C CA . ARG A 1 101 ? 39.162 6.442 -71.736 1.00 86.31 101 ARG A CA 1
ATOM 769 C C . ARG A 1 101 ? 37.768 5.846 -71.512 1.00 86.31 101 ARG A C 1
ATOM 771 O O . ARG A 1 101 ? 37.012 6.362 -70.692 1.00 86.31 101 ARG A O 1
ATOM 778 N N . TYR A 1 102 ? 37.432 4.769 -72.223 1.00 88.88 102 TYR A N 1
ATOM 779 C CA . TYR A 1 102 ? 36.155 4.068 -72.066 1.00 88.88 102 TYR A CA 1
ATOM 780 C C . TYR A 1 102 ? 36.062 3.394 -70.695 1.00 88.88 102 TYR A C 1
ATOM 782 O O . TYR A 1 102 ? 35.061 3.536 -69.995 1.00 88.88 102 TYR A O 1
ATOM 790 N N . ILE A 1 103 ? 37.135 2.707 -70.294 1.00 86.25 103 ILE A N 1
ATOM 791 C CA . ILE A 1 103 ? 37.202 1.991 -69.018 1.00 86.25 103 ILE A CA 1
ATOM 792 C C . ILE A 1 103 ? 37.106 2.975 -67.853 1.00 86.25 103 ILE A C 1
ATOM 794 O O . ILE A 1 103 ? 36.349 2.737 -66.919 1.00 86.25 103 ILE A O 1
ATOM 798 N N . LEU A 1 104 ? 37.824 4.099 -67.913 1.00 90.06 104 LEU A N 1
ATOM 799 C CA . LEU A 1 104 ? 37.781 5.124 -66.871 1.00 90.06 104 LEU A CA 1
ATOM 800 C C . LEU A 1 104 ? 36.416 5.808 -66.778 1.00 90.06 104 LEU A C 1
ATOM 802 O O . LEU A 1 104 ? 35.950 6.040 -65.666 1.00 90.06 104 LEU A O 1
ATOM 806 N N . TRP A 1 105 ? 35.754 6.084 -67.906 1.00 92.31 105 TRP A N 1
ATOM 807 C CA . TRP A 1 105 ? 34.386 6.612 -67.897 1.00 92.31 105 TRP A CA 1
ATOM 808 C C . TRP A 1 105 ? 33.426 5.649 -67.192 1.00 92.31 105 TRP A C 1
ATOM 810 O O . TRP A 1 105 ? 32.734 6.034 -66.252 1.00 92.31 105 TRP A O 1
ATOM 820 N N . LYS A 1 106 ? 33.461 4.374 -67.586 1.00 89.44 106 LYS A N 1
ATOM 821 C CA . LYS A 1 106 ? 32.621 3.323 -67.016 1.00 89.44 106 LYS A CA 1
ATOM 822 C C . LYS A 1 106 ? 32.912 3.038 -65.539 1.00 89.44 106 LYS A C 1
ATOM 824 O O . LYS A 1 106 ? 31.991 2.856 -64.746 1.00 89.44 106 LYS A O 1
ATOM 829 N N . VAL A 1 107 ? 34.181 3.061 -65.135 1.00 91.19 107 VAL A N 1
ATOM 830 C CA . VAL A 1 107 ? 34.552 2.997 -63.717 1.00 91.19 107 VAL A CA 1
ATOM 831 C C . VAL A 1 107 ? 34.044 4.228 -62.963 1.00 91.19 107 VAL A C 1
ATOM 833 O O . VAL A 1 107 ? 33.556 4.077 -61.850 1.00 91.19 107 VAL A O 1
ATOM 836 N N . GLY A 1 108 ? 34.097 5.420 -63.563 1.00 89.75 108 GLY A N 1
ATOM 837 C CA . GLY A 1 108 ? 33.547 6.642 -62.973 1.00 89.75 108 GLY A CA 1
ATOM 838 C C . GLY A 1 108 ? 32.044 6.548 -62.688 1.00 89.75 108 GLY A C 1
ATOM 839 O O . GLY A 1 108 ? 31.598 6.984 -61.629 1.00 89.75 108 GLY A O 1
ATOM 840 N N . GLU A 1 109 ? 31.263 5.917 -63.574 1.00 91.44 109 GLU A N 1
ATOM 841 C CA . GLU A 1 109 ? 29.837 5.640 -63.326 1.00 91.44 109 GLU A CA 1
ATOM 842 C C . GLU A 1 109 ? 29.637 4.750 -62.090 1.00 91.44 109 GLU A C 1
ATOM 844 O O . GLU A 1 109 ? 28.819 5.059 -61.220 1.00 91.44 109 GLU A O 1
ATOM 849 N N . LEU A 1 110 ? 30.417 3.670 -61.979 1.00 90.56 110 LEU A N 1
ATOM 850 C CA . LEU A 1 110 ? 30.343 2.751 -60.844 1.00 90.56 110 LEU A CA 1
ATOM 851 C C . LEU A 1 110 ? 30.821 3.406 -59.536 1.00 90.56 110 LEU A C 1
ATOM 853 O O . LEU A 1 110 ? 30.231 3.178 -58.484 1.00 90.56 110 LEU A O 1
ATOM 857 N N . GLU A 1 111 ? 31.850 4.254 -59.584 1.00 91.88 111 GLU A N 1
ATOM 858 C CA . GLU A 1 111 ? 32.345 5.008 -58.424 1.00 91.88 111 GLU A CA 1
ATOM 859 C C . GLU A 1 111 ? 31.334 6.029 -57.910 1.00 91.88 111 GLU A C 1
ATOM 861 O O . GLU A 1 111 ? 31.120 6.117 -56.700 1.00 91.88 111 GLU A O 1
ATOM 866 N N . ASN A 1 112 ? 30.654 6.742 -58.808 1.00 91.44 112 ASN A N 1
ATOM 867 C CA . ASN A 1 112 ? 29.568 7.640 -58.422 1.00 91.44 112 ASN A CA 1
ATOM 868 C C . ASN A 1 112 ? 28.440 6.876 -57.718 1.00 91.44 112 ASN A C 1
ATOM 870 O O . ASN A 1 112 ? 27.914 7.345 -56.709 1.00 91.44 112 ASN A O 1
ATOM 874 N N . HIS A 1 113 ? 28.103 5.678 -58.201 1.00 88.81 113 HIS A N 1
ATOM 875 C CA . HIS A 1 113 ? 27.089 4.843 -57.564 1.00 88.81 113 HIS A CA 1
ATOM 876 C C . HIS A 1 113 ? 27.535 4.318 -56.189 1.00 88.81 113 HIS A C 1
ATOM 878 O O . HIS A 1 113 ? 26.768 4.395 -55.233 1.00 88.81 113 HIS A O 1
ATOM 884 N N . ILE A 1 114 ? 28.798 3.891 -56.050 1.00 91.38 114 ILE A N 1
ATOM 885 C CA . ILE A 1 114 ? 29.390 3.514 -54.754 1.00 91.38 114 ILE A CA 1
ATOM 886 C C . ILE A 1 114 ? 29.245 4.655 -53.736 1.00 91.38 114 ILE A C 1
ATOM 888 O O . ILE A 1 114 ? 28.817 4.414 -52.609 1.00 91.38 114 ILE A O 1
ATOM 892 N N . ILE A 1 115 ? 29.573 5.891 -54.126 1.00 91.56 115 ILE A N 1
ATOM 893 C CA . ILE A 1 115 ? 29.499 7.061 -53.235 1.00 91.56 115 ILE A CA 1
ATOM 894 C C . ILE A 1 115 ? 28.061 7.312 -52.761 1.00 91.56 115 ILE A C 1
ATOM 896 O O . ILE A 1 115 ? 27.844 7.622 -51.585 1.00 91.56 115 ILE A O 1
ATOM 900 N N . LEU A 1 116 ? 27.077 7.182 -53.656 1.00 89.44 116 LEU A N 1
ATOM 901 C CA . LEU A 1 116 ? 25.663 7.347 -53.311 1.00 89.44 116 LEU A CA 1
ATOM 902 C C . LEU A 1 116 ? 25.209 6.290 -52.294 1.00 89.44 116 LEU A C 1
ATOM 904 O O . LEU A 1 116 ? 24.648 6.649 -51.257 1.00 89.44 116 LEU A O 1
ATOM 908 N N . GLU A 1 117 ? 25.532 5.019 -52.529 1.00 88.88 117 GLU A N 1
ATOM 909 C CA . GLU A 1 117 ? 25.161 3.919 -51.629 1.00 88.88 117 GLU A CA 1
ATOM 910 C C . GLU A 1 117 ? 25.847 4.018 -50.255 1.00 88.88 117 GLU A C 1
ATOM 912 O O . GLU A 1 117 ? 25.227 3.768 -49.216 1.00 88.88 117 GLU A O 1
ATOM 917 N N . GLU A 1 118 ? 27.113 4.448 -50.205 1.00 86.81 118 GLU A N 1
ATOM 918 C CA . GLU A 1 118 ? 27.818 4.701 -48.942 1.00 86.81 118 GLU A CA 1
ATOM 919 C C . GLU A 1 118 ? 27.152 5.809 -48.124 1.00 86.81 118 GLU A C 1
ATOM 921 O O . GLU A 1 118 ? 26.957 5.668 -46.910 1.00 86.81 118 GLU A O 1
ATOM 926 N N . ARG A 1 119 ? 26.761 6.905 -48.784 1.00 85.19 119 ARG A N 1
ATOM 927 C CA . ARG A 1 119 ? 26.061 8.017 -48.135 1.00 85.19 119 ARG A CA 1
ATOM 928 C C . ARG A 1 119 ? 24.699 7.579 -47.599 1.00 85.19 119 ARG A C 1
ATOM 930 O O . ARG A 1 119 ? 24.358 7.912 -46.461 1.00 85.19 119 ARG A O 1
ATOM 937 N N . ASP A 1 120 ? 23.951 6.798 -48.368 1.00 84.12 120 ASP A N 1
ATOM 938 C CA . ASP A 1 120 ? 22.651 6.269 -47.956 1.00 84.12 120 ASP A CA 1
ATOM 939 C C . ASP A 1 120 ? 22.762 5.316 -46.767 1.00 84.12 120 ASP A C 1
ATOM 941 O O . ASP A 1 120 ? 21.946 5.370 -45.839 1.00 84.12 120 ASP A O 1
ATOM 945 N N . LEU A 1 121 ? 23.797 4.479 -46.733 1.00 85.06 121 LEU A N 1
ATOM 946 C CA . LEU A 1 121 ? 24.064 3.585 -45.613 1.00 85.06 121 LEU A CA 1
ATOM 947 C C . LEU A 1 121 ? 24.370 4.371 -44.327 1.00 85.06 121 LEU A C 1
ATOM 949 O O . LEU A 1 121 ? 23.821 4.057 -43.264 1.00 85.06 121 LEU A O 1
ATOM 953 N N . VAL A 1 122 ? 25.168 5.441 -44.416 1.00 84.81 122 VAL A N 1
ATOM 954 C CA . VAL A 1 122 ? 25.424 6.352 -43.286 1.00 84.81 122 VAL A CA 1
ATOM 955 C C . VAL A 1 122 ? 24.129 7.013 -42.803 1.00 84.81 122 VAL A C 1
ATOM 957 O O . VAL A 1 122 ? 23.841 6.992 -41.603 1.00 84.81 122 VAL A O 1
ATOM 960 N N . LEU A 1 123 ? 23.299 7.534 -43.711 1.00 83.81 123 LEU A N 1
ATOM 961 C CA . LEU A 1 123 ? 22.012 8.143 -43.359 1.00 83.81 123 LEU A CA 1
ATOM 962 C C . LEU A 1 123 ? 21.053 7.136 -42.709 1.00 83.81 123 LEU A C 1
ATOM 964 O O . LEU A 1 123 ? 20.402 7.458 -41.711 1.00 83.81 123 LEU A O 1
ATOM 968 N N . LYS A 1 124 ? 20.987 5.898 -43.215 1.00 82.44 124 LYS A N 1
ATOM 969 C CA . LYS A 1 124 ? 20.192 4.810 -42.622 1.00 82.44 124 LYS A CA 1
ATOM 970 C C . LYS A 1 124 ? 20.665 4.485 -41.202 1.00 82.44 124 LYS A C 1
ATOM 972 O O . LYS A 1 124 ? 19.829 4.354 -40.303 1.00 82.44 124 LYS A O 1
ATOM 977 N N . ARG A 1 125 ? 21.981 4.417 -40.960 1.00 80.44 125 ARG A N 1
ATOM 978 C CA . ARG A 1 125 ? 22.553 4.239 -39.609 1.00 80.44 125 ARG A CA 1
ATOM 979 C C . ARG A 1 125 ? 22.174 5.385 -38.674 1.00 80.44 125 ARG A C 1
ATOM 981 O O . ARG A 1 125 ? 21.705 5.125 -37.566 1.00 80.44 125 ARG A O 1
ATOM 988 N N . MET A 1 126 ? 22.310 6.631 -39.130 1.00 80.31 126 MET A N 1
ATOM 989 C CA . MET A 1 126 ? 21.933 7.815 -38.350 1.00 80.31 126 MET A CA 1
ATOM 990 C C . MET A 1 126 ? 20.441 7.807 -37.988 1.00 80.31 126 MET A C 1
ATOM 992 O O . MET A 1 126 ? 20.096 7.986 -36.820 1.00 80.31 126 MET A O 1
ATOM 996 N N . ARG A 1 127 ? 19.552 7.510 -38.949 1.00 83.25 127 ARG A N 1
ATOM 997 C CA . ARG A 1 127 ? 18.100 7.393 -38.712 1.00 83.25 127 ARG A CA 1
ATOM 998 C C . ARG A 1 127 ? 17.768 6.302 -37.696 1.00 83.25 127 ARG A C 1
ATOM 1000 O O . ARG A 1 127 ? 16.981 6.547 -36.786 1.00 83.25 127 ARG A O 1
ATOM 1007 N N . ARG A 1 128 ? 18.395 5.123 -37.792 1.00 80.75 128 ARG A N 1
ATOM 1008 C CA . ARG A 1 128 ? 18.212 4.030 -36.816 1.00 80.75 128 ARG A CA 1
ATOM 1009 C C . ARG A 1 128 ? 18.686 4.423 -35.416 1.00 80.75 128 ARG A C 1
ATOM 1011 O O . ARG A 1 128 ? 18.008 4.110 -34.440 1.00 80.75 128 ARG A O 1
ATOM 1018 N N . GLY A 1 129 ? 19.825 5.111 -35.307 1.00 78.38 129 GLY A N 1
ATOM 1019 C CA . GLY A 1 129 ? 20.325 5.646 -34.036 1.00 78.38 129 GLY A CA 1
ATOM 1020 C C . GLY A 1 129 ? 19.345 6.639 -33.406 1.00 78.38 129 GLY A C 1
ATOM 1021 O O . GLY A 1 129 ? 18.973 6.488 -32.241 1.00 78.38 129 GLY A O 1
ATOM 1022 N N . ALA A 1 130 ? 18.845 7.587 -34.203 1.00 82.62 130 ALA A N 1
ATOM 1023 C CA . ALA A 1 130 ? 17.828 8.547 -33.777 1.00 82.62 130 ALA A CA 1
ATOM 1024 C C . ALA A 1 130 ? 16.513 7.862 -33.364 1.00 82.62 130 ALA A C 1
ATOM 1026 O O . ALA A 1 130 ? 15.937 8.199 -32.332 1.00 82.62 130 ALA A O 1
ATOM 1027 N N . GLN A 1 131 ? 16.064 6.847 -34.107 1.00 86.12 131 GLN A N 1
ATOM 1028 C CA . GLN A 1 131 ? 14.855 6.091 -33.781 1.00 86.12 131 GLN A CA 1
ATOM 1029 C C . GLN A 1 131 ? 15.000 5.318 -32.463 1.00 86.12 131 GLN A C 1
ATOM 1031 O O . GLN A 1 131 ? 14.103 5.367 -31.625 1.00 86.12 131 GLN A O 1
ATOM 1036 N N . LYS A 1 132 ? 16.146 4.662 -32.227 1.00 86.50 132 LYS A N 1
ATOM 1037 C CA . LYS A 1 132 ? 16.437 3.997 -30.943 1.00 86.50 132 LYS A CA 1
ATOM 1038 C C . LYS A 1 132 ? 16.417 4.990 -29.779 1.00 86.50 132 LYS A C 1
ATOM 1040 O O . LYS A 1 132 ? 15.795 4.704 -28.757 1.00 86.50 132 LYS A O 1
ATOM 1045 N N . LYS A 1 133 ? 17.043 6.160 -29.950 1.00 89.31 133 LYS A N 1
ATOM 1046 C CA . LYS A 1 133 ? 17.021 7.251 -28.963 1.00 89.31 133 LYS A CA 1
ATOM 1047 C C . LYS A 1 133 ? 15.585 7.689 -28.655 1.00 89.31 133 LYS A C 1
ATOM 1049 O O . LYS A 1 133 ? 15.196 7.715 -27.489 1.00 89.31 133 LYS A O 1
ATOM 1054 N N . ASN A 1 134 ? 14.782 7.962 -29.682 1.00 91.44 134 ASN A N 1
ATOM 1055 C CA . ASN A 1 134 ? 13.397 8.412 -29.521 1.00 91.44 134 ASN A CA 1
ATOM 1056 C C . ASN A 1 134 ? 12.508 7.353 -28.860 1.00 91.44 134 ASN A C 1
ATOM 1058 O O . ASN A 1 134 ? 11.722 7.687 -27.980 1.00 91.44 134 ASN A O 1
ATOM 1062 N N . ASN A 1 135 ? 12.675 6.075 -29.204 1.00 92.00 135 ASN A N 1
ATOM 1063 C CA . ASN A 1 135 ? 11.922 4.987 -28.576 1.00 92.00 135 ASN A CA 1
ATOM 1064 C C . ASN A 1 135 ? 12.193 4.900 -27.067 1.00 92.00 135 ASN A C 1
ATOM 1066 O O . ASN A 1 135 ? 11.259 4.719 -26.286 1.00 92.00 135 ASN A O 1
ATOM 1070 N N . ILE A 1 136 ? 13.452 5.070 -26.645 1.00 93.25 136 ILE A N 1
ATOM 1071 C CA . ILE A 1 136 ? 13.810 5.086 -25.219 1.00 93.25 136 ILE A CA 1
ATOM 1072 C C . ILE A 1 136 ? 13.201 6.307 -24.527 1.00 93.25 136 ILE A C 1
ATOM 1074 O O . ILE A 1 136 ? 12.633 6.160 -23.450 1.00 93.25 136 ILE A O 1
ATOM 1078 N N . ILE A 1 137 ? 13.279 7.492 -25.143 1.00 93.31 137 ILE A N 1
ATOM 1079 C CA . ILE A 1 137 ? 12.693 8.722 -24.584 1.00 93.31 137 ILE A CA 1
ATOM 1080 C C . ILE A 1 137 ? 11.177 8.575 -24.417 1.00 93.31 137 ILE A C 1
ATOM 1082 O O . ILE A 1 137 ? 10.647 8.905 -23.361 1.00 93.31 137 ILE A O 1
ATOM 1086 N N . ASN A 1 138 ? 10.481 8.037 -25.419 1.00 94.00 138 ASN A N 1
ATOM 1087 C CA . ASN A 1 138 ? 9.033 7.848 -25.366 1.00 94.00 138 ASN A CA 1
ATOM 1088 C C . ASN A 1 138 ? 8.631 6.874 -24.251 1.00 94.00 138 ASN A C 1
ATOM 1090 O O . ASN A 1 138 ? 7.741 7.179 -23.460 1.00 94.00 138 ASN A O 1
ATOM 1094 N N . ALA A 1 139 ? 9.321 5.734 -24.140 1.00 94.50 139 ALA A N 1
ATOM 1095 C CA . ALA A 1 139 ? 9.073 4.761 -23.077 1.00 94.50 139 ALA A CA 1
ATOM 1096 C C . ALA A 1 139 ? 9.392 5.329 -21.682 1.00 94.50 139 ALA A C 1
ATOM 1098 O O . ALA A 1 139 ? 8.647 5.098 -20.730 1.00 94.50 139 ALA A O 1
ATOM 1099 N N . PHE A 1 140 ? 10.470 6.109 -21.569 1.00 97.25 140 PHE A N 1
ATOM 1100 C CA . PHE A 1 140 ? 10.843 6.799 -20.339 1.00 97.25 140 PHE A CA 1
ATOM 1101 C C . PHE A 1 140 ? 9.781 7.818 -19.918 1.00 97.25 140 PHE A C 1
ATOM 1103 O O . PHE A 1 140 ? 9.338 7.793 -18.774 1.00 97.25 140 PHE A O 1
ATOM 1110 N N . ASN A 1 141 ? 9.333 8.677 -20.836 1.00 94.56 141 ASN A N 1
ATOM 1111 C CA . ASN A 1 141 ? 8.325 9.698 -20.552 1.00 94.56 141 ASN A CA 1
ATOM 1112 C C . ASN A 1 141 ? 6.983 9.071 -20.154 1.00 94.56 141 ASN A C 1
ATOM 1114 O O . ASN A 1 141 ? 6.343 9.547 -19.218 1.00 94.56 141 ASN A O 1
ATOM 1118 N N . ALA A 1 142 ? 6.586 7.979 -20.815 1.00 95.12 142 ALA A N 1
ATOM 1119 C CA . ALA A 1 142 ? 5.378 7.236 -20.464 1.00 95.12 142 ALA A CA 1
ATOM 1120 C C . ALA A 1 142 ? 5.445 6.650 -19.043 1.00 95.12 142 ALA A C 1
ATOM 1122 O O . ALA A 1 142 ? 4.455 6.685 -18.315 1.00 95.12 142 ALA A O 1
ATOM 1123 N N . GLU A 1 143 ? 6.606 6.136 -18.624 1.00 95.12 143 GLU A N 1
ATOM 1124 C CA . GLU A 1 143 ? 6.806 5.643 -17.257 1.00 95.12 143 GLU A CA 1
ATOM 1125 C C . GLU A 1 143 ? 6.844 6.796 -16.243 1.00 95.12 143 GLU A C 1
ATOM 1127 O O . GLU A 1 143 ? 6.188 6.725 -15.206 1.00 95.12 143 GLU A O 1
ATOM 1132 N N . LEU A 1 144 ? 7.552 7.886 -16.556 1.00 94.25 144 LEU A N 1
ATOM 1133 C CA . LEU A 1 144 ? 7.696 9.054 -15.681 1.00 94.25 144 LEU A CA 1
ATOM 1134 C C . LEU A 1 144 ? 6.349 9.739 -15.393 1.00 94.25 144 LEU A C 1
ATOM 1136 O O . LEU A 1 144 ? 6.136 10.242 -14.286 1.00 94.25 144 LEU A O 1
ATOM 1140 N N . ALA A 1 145 ? 5.441 9.734 -16.374 1.00 91.88 145 ALA A N 1
ATOM 1141 C CA . ALA A 1 145 ? 4.106 10.320 -16.276 1.00 91.88 145 ALA A CA 1
ATOM 1142 C C . ALA A 1 145 ? 3.154 9.546 -15.346 1.00 91.88 145 ALA A C 1
ATOM 1144 O O . ALA A 1 145 ? 2.126 10.085 -14.935 1.00 91.88 145 ALA A O 1
ATOM 1145 N N . ARG A 1 146 ? 3.473 8.298 -14.978 1.00 92.62 146 ARG A N 1
ATOM 1146 C CA . ARG A 1 146 ? 2.631 7.513 -14.066 1.00 92.62 146 ARG A CA 1
ATOM 1147 C C . ARG A 1 146 ? 2.569 8.155 -12.683 1.00 92.62 146 ARG A C 1
ATOM 1149 O O . ARG A 1 146 ? 3.552 8.710 -12.192 1.00 92.62 146 ARG A O 1
ATOM 1156 N N . GLY A 1 147 ? 1.421 8.016 -12.015 1.00 87.19 147 GLY A N 1
ATOM 1157 C CA . GLY A 1 147 ? 1.246 8.462 -10.626 1.00 87.19 147 GLY A CA 1
ATOM 1158 C C . GLY A 1 147 ? 2.245 7.799 -9.671 1.00 87.19 147 GLY A C 1
ATOM 1159 O O . GLY A 1 147 ? 2.822 8.474 -8.825 1.00 87.19 147 GLY A O 1
ATOM 1160 N N . ARG A 1 148 ? 2.510 6.503 -9.879 1.00 89.12 148 ARG A N 1
ATOM 1161 C CA . ARG A 1 148 ? 3.546 5.718 -9.193 1.00 89.12 148 ARG A CA 1
ATOM 1162 C C . ARG A 1 148 ? 4.509 5.125 -10.232 1.00 89.12 148 ARG A C 1
ATOM 1164 O O . ARG A 1 148 ? 4.237 4.041 -10.747 1.00 89.12 148 ARG A O 1
ATOM 1171 N N . PRO A 1 149 ? 5.574 5.846 -10.613 1.00 93.44 149 PRO A N 1
ATOM 1172 C CA . PRO A 1 149 ? 6.552 5.351 -11.573 1.00 93.44 149 PRO A CA 1
ATOM 1173 C C . PRO A 1 149 ? 7.379 4.204 -10.983 1.00 93.44 149 PRO A C 1
ATOM 1175 O O . PRO A 1 149 ? 7.656 4.170 -9.783 1.00 93.44 149 PRO A O 1
ATOM 1178 N N . ASP A 1 150 ? 7.814 3.279 -11.829 1.00 93.44 150 ASP A N 1
ATOM 1179 C CA . ASP A 1 150 ? 8.800 2.267 -11.455 1.00 93.44 150 ASP A CA 1
ATOM 1180 C C . ASP A 1 150 ? 10.219 2.819 -11.665 1.00 93.44 150 ASP A C 1
ATOM 1182 O O . ASP A 1 150 ? 10.720 2.903 -12.793 1.00 93.44 150 ASP A O 1
ATOM 1186 N N . PHE A 1 151 ? 10.878 3.211 -10.571 1.00 93.31 151 PHE A N 1
ATOM 1187 C CA . PHE A 1 151 ? 12.218 3.794 -10.636 1.00 93.31 151 PHE A CA 1
ATOM 1188 C C . PHE A 1 151 ? 13.264 2.820 -11.187 1.00 93.31 151 PHE A C 1
ATOM 1190 O O . PHE A 1 151 ? 14.183 3.253 -11.879 1.00 93.31 151 PHE A O 1
ATOM 1197 N N . SER A 1 152 ? 13.087 1.511 -10.996 1.00 92.56 152 SER A N 1
ATOM 1198 C CA . SER A 1 152 ? 14.004 0.506 -11.549 1.00 92.56 152 SER A CA 1
ATOM 1199 C C . SER A 1 152 ? 13.951 0.491 -13.080 1.00 92.56 152 SER A C 1
ATOM 1201 O O . SER A 1 152 ? 14.986 0.412 -13.747 1.00 92.56 152 SER A O 1
ATOM 1203 N N . LYS A 1 153 ? 12.753 0.638 -13.666 1.00 94.00 153 LYS A N 1
ATOM 1204 C CA . LYS A 1 153 ? 12.593 0.776 -15.125 1.00 94.00 153 LYS A CA 1
ATOM 1205 C C . LYS A 1 153 ? 13.190 2.079 -15.643 1.00 94.00 153 LYS A C 1
ATOM 1207 O O . LYS A 1 153 ? 13.867 2.059 -16.672 1.00 94.00 153 LYS A O 1
ATOM 1212 N N . LEU A 1 154 ? 12.982 3.187 -14.930 1.00 95.31 154 LEU A N 1
ATOM 1213 C CA . LEU A 1 154 ? 13.558 4.486 -15.291 1.00 95.31 154 LEU A CA 1
ATOM 1214 C C . LEU A 1 154 ? 15.095 4.444 -15.309 1.00 95.31 154 LEU A C 1
ATOM 1216 O O . LEU A 1 154 ? 15.706 4.918 -16.269 1.00 95.31 154 LEU A O 1
ATOM 1220 N N . GLU A 1 155 ? 15.722 3.800 -14.321 1.00 94.19 155 GLU A N 1
ATOM 1221 C CA . GLU A 1 155 ? 17.173 3.554 -14.306 1.00 94.19 155 GLU A CA 1
ATOM 1222 C C . GLU A 1 155 ? 17.633 2.647 -15.454 1.00 94.19 155 GLU A C 1
ATOM 1224 O O . GLU A 1 155 ? 18.686 2.864 -16.064 1.00 94.19 155 GLU A O 1
ATOM 1229 N N . GLY A 1 156 ? 16.821 1.647 -15.804 1.00 95.00 156 GLY A N 1
ATOM 1230 C CA . GLY A 1 156 ? 17.062 0.792 -16.962 1.00 95.00 156 GLY A CA 1
ATOM 1231 C C . GLY A 1 156 ? 17.064 1.565 -18.287 1.00 95.00 156 GLY A C 1
ATOM 1232 O O . GLY A 1 156 ? 17.869 1.265 -19.173 1.00 95.00 156 GLY A O 1
ATOM 1233 N N . TYR A 1 157 ? 16.197 2.570 -18.440 1.00 95.56 157 TYR A N 1
ATOM 1234 C CA . TYR A 1 157 ? 16.195 3.457 -19.609 1.00 95.56 157 TYR A CA 1
ATOM 1235 C C . TYR A 1 157 ? 17.370 4.433 -19.597 1.00 95.56 157 TYR A C 1
ATOM 1237 O O . TYR A 1 157 ? 17.995 4.631 -20.639 1.00 95.56 157 TYR A O 1
ATOM 1245 N N . HIS A 1 158 ? 17.714 4.986 -18.431 1.00 95.50 158 HIS A N 1
ATOM 1246 C CA . HIS A 1 158 ? 18.902 5.819 -18.255 1.00 95.50 158 HIS A CA 1
ATOM 1247 C C . HIS A 1 158 ? 20.169 5.072 -18.695 1.00 95.50 158 HIS A C 1
ATOM 1249 O O . HIS A 1 158 ? 20.883 5.548 -19.574 1.00 95.50 158 HIS A O 1
ATOM 1255 N N . THR A 1 159 ? 20.401 3.863 -18.176 1.00 95.50 159 THR A N 1
ATOM 1256 C CA . THR A 1 159 ? 21.579 3.045 -18.514 1.00 95.50 159 THR A CA 1
ATOM 1257 C C . THR A 1 159 ? 21.655 2.739 -20.012 1.00 95.50 159 THR A C 1
ATOM 1259 O O . THR A 1 159 ? 22.722 2.839 -20.614 1.00 95.50 159 THR A O 1
ATOM 1262 N N . ARG A 1 160 ? 20.517 2.444 -20.658 1.00 93.19 160 ARG A N 1
ATOM 1263 C CA . ARG A 1 160 ? 20.461 2.277 -22.121 1.00 93.19 160 ARG A CA 1
ATOM 1264 C C . ARG A 1 160 ? 20.794 3.574 -22.859 1.00 93.19 160 ARG A C 1
ATOM 1266 O O . ARG A 1 160 ? 21.542 3.534 -23.833 1.00 93.19 160 ARG A O 1
ATOM 1273 N N . MET A 1 161 ? 20.295 4.717 -22.392 1.00 93.75 161 MET A N 1
ATOM 1274 C CA . MET A 1 161 ? 20.592 6.017 -22.995 1.00 93.75 161 MET A CA 1
ATOM 1275 C C . MET A 1 161 ? 22.071 6.390 -22.861 1.00 93.75 161 MET A C 1
ATOM 1277 O O . MET A 1 161 ? 22.626 6.905 -23.821 1.00 93.75 161 MET A O 1
ATOM 1281 N N . VAL A 1 162 ? 22.747 6.057 -21.752 1.00 94.06 162 VAL A N 1
ATOM 1282 C CA . VAL A 1 162 ? 24.193 6.321 -21.567 1.00 94.06 162 VAL A CA 1
ATOM 1283 C C . VAL A 1 162 ? 25.037 5.722 -22.698 1.00 94.06 162 VAL A C 1
ATOM 1285 O O . VAL A 1 162 ? 26.026 6.326 -23.111 1.00 94.06 162 VAL A O 1
ATOM 1288 N N . THR A 1 163 ? 24.639 4.557 -23.222 1.00 91.00 163 THR A N 1
ATOM 1289 C CA . THR A 1 163 ? 25.345 3.893 -24.334 1.00 91.00 163 THR A CA 1
ATOM 1290 C C . THR A 1 163 ? 25.140 4.571 -25.692 1.00 91.00 163 THR A C 1
ATOM 1292 O O . THR A 1 163 ? 25.930 4.347 -26.604 1.00 91.00 163 THR A O 1
ATOM 1295 N N . ILE A 1 164 ? 24.096 5.394 -25.834 1.00 88.81 164 ILE A N 1
ATOM 1296 C CA . ILE A 1 164 ? 23.711 6.055 -27.089 1.00 88.81 164 ILE A CA 1
ATOM 1297 C C . ILE A 1 164 ? 24.096 7.538 -27.058 1.00 88.81 164 ILE A C 1
ATOM 1299 O O . ILE A 1 164 ? 24.710 8.036 -27.996 1.00 88.81 164 ILE A O 1
ATOM 1303 N N . ASP A 1 165 ? 23.716 8.246 -25.994 1.00 89.62 165 ASP A N 1
ATOM 1304 C CA . ASP A 1 165 ? 23.883 9.686 -25.820 1.00 89.62 165 ASP A CA 1
ATOM 1305 C C . ASP A 1 165 ? 24.005 10.034 -24.325 1.00 89.62 165 ASP A C 1
ATOM 1307 O O . ASP A 1 165 ? 23.027 10.023 -23.569 1.00 89.62 165 ASP A O 1
ATOM 1311 N N . ARG A 1 166 ? 25.226 10.374 -23.895 1.00 91.88 166 ARG A N 1
ATOM 1312 C CA . ARG A 1 166 ? 25.525 10.723 -22.497 1.00 91.88 166 ARG A CA 1
ATOM 1313 C C . ARG A 1 166 ? 24.846 12.015 -22.044 1.00 91.88 166 ARG A C 1
ATOM 1315 O O . ARG A 1 166 ? 24.424 12.092 -20.893 1.00 91.88 166 ARG A O 1
ATOM 1322 N N . ASN A 1 167 ? 24.708 12.999 -22.931 1.00 92.56 167 ASN A N 1
ATOM 1323 C CA . ASN A 1 167 ? 24.092 14.281 -22.590 1.00 92.56 167 ASN A CA 1
ATOM 1324 C C . ASN A 1 167 ? 22.602 14.078 -22.328 1.00 92.56 167 ASN A C 1
ATOM 1326 O O . ASN A 1 167 ? 22.082 14.500 -21.295 1.00 92.56 167 ASN A O 1
ATOM 1330 N N . LYS A 1 168 ? 21.928 13.323 -23.206 1.00 92.00 168 LYS A N 1
ATOM 1331 C CA . LYS A 1 168 ? 20.516 13.002 -22.993 1.00 92.00 168 LYS A CA 1
ATOM 1332 C C . LYS A 1 168 ? 20.310 12.124 -21.761 1.00 92.00 168 LYS A C 1
ATOM 1334 O O . LYS A 1 168 ? 19.340 12.322 -21.038 1.00 92.00 168 LYS A O 1
ATOM 1339 N N . ALA A 1 169 ? 21.218 11.188 -21.483 1.00 93.62 169 ALA A N 1
ATOM 1340 C CA . ALA A 1 169 ? 21.157 10.388 -20.263 1.00 93.62 169 ALA A CA 1
ATOM 1341 C C . ALA A 1 169 ? 21.221 11.257 -18.994 1.00 93.62 169 ALA A C 1
ATOM 1343 O O . ALA A 1 169 ? 20.437 11.032 -18.072 1.00 93.62 169 ALA A O 1
ATOM 1344 N N . ALA A 1 170 ? 22.071 12.289 -18.963 1.00 94.25 170 ALA A N 1
ATOM 1345 C CA . ALA A 1 170 ? 22.131 13.226 -17.841 1.00 94.25 170 ALA A CA 1
ATOM 1346 C C . ALA A 1 170 ? 20.791 13.957 -17.617 1.00 94.25 170 ALA A C 1
ATOM 1348 O O . ALA A 1 170 ? 20.336 14.072 -16.478 1.00 94.25 170 ALA A O 1
ATOM 1349 N N . GLU A 1 171 ? 20.103 14.368 -18.688 1.00 94.62 171 GLU A N 1
ATOM 1350 C CA . GLU A 1 171 ? 18.755 14.953 -18.593 1.00 94.62 171 GLU A CA 1
ATOM 1351 C C . GLU A 1 171 ? 17.720 13.962 -18.033 1.00 94.62 171 GLU A C 1
ATOM 1353 O O . GLU A 1 171 ? 16.887 14.329 -17.195 1.00 94.62 171 GLU A O 1
ATOM 1358 N N . LEU A 1 172 ? 17.772 12.690 -18.456 1.00 95.31 172 LEU A N 1
ATOM 1359 C CA . LEU A 1 172 ? 16.899 11.646 -17.905 1.00 95.31 172 LEU A CA 1
ATOM 1360 C C . LEU A 1 172 ? 17.162 11.460 -16.409 1.00 95.31 172 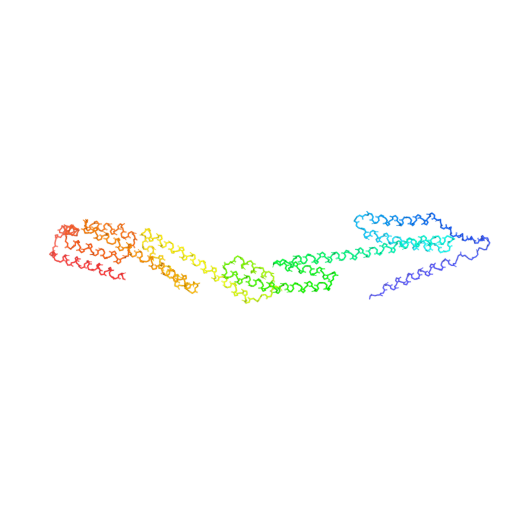LEU A C 1
ATOM 1362 O O . LEU A 1 172 ? 16.221 11.420 -15.618 1.00 95.31 172 LEU A O 1
ATOM 1366 N N . ARG A 1 173 ? 18.436 11.409 -16.002 1.00 94.62 173 ARG A N 1
ATOM 1367 C CA . ARG A 1 173 ? 18.835 11.281 -14.595 1.00 94.62 173 ARG A CA 1
ATOM 1368 C C . ARG A 1 173 ? 18.300 12.436 -13.753 1.00 94.62 173 ARG A C 1
ATOM 1370 O O . ARG A 1 173 ? 17.743 12.203 -12.681 1.00 94.62 173 ARG A O 1
ATOM 1377 N N . TYR A 1 174 ? 18.430 13.661 -14.253 1.00 95.06 174 TYR A N 1
ATOM 1378 C CA . TYR A 1 174 ? 17.871 14.845 -13.608 1.00 95.06 174 TYR A CA 1
ATOM 1379 C C . TYR A 1 174 ? 16.345 14.741 -13.464 1.00 95.06 174 TYR A C 1
ATOM 1381 O O . TYR A 1 174 ? 15.802 14.986 -12.387 1.00 95.06 174 TYR A O 1
ATOM 1389 N N . SER A 1 175 ? 15.652 14.285 -14.511 1.00 95.25 175 SER A N 1
ATOM 1390 C CA . SER A 1 175 ? 14.195 14.096 -14.499 1.00 95.25 175 SER A CA 1
ATOM 1391 C C . SER A 1 175 ? 13.743 13.051 -13.469 1.00 95.25 175 SER A C 1
ATOM 1393 O O . SER A 1 175 ? 12.759 13.275 -12.763 1.00 95.25 175 SER A O 1
ATOM 1395 N N . ILE A 1 176 ? 14.487 11.946 -13.319 1.00 94.88 176 ILE A N 1
ATOM 1396 C CA . ILE A 1 176 ? 14.249 10.934 -12.274 1.00 94.88 176 ILE A CA 1
ATOM 1397 C C . ILE A 1 176 ? 14.343 11.571 -10.883 1.00 94.88 176 ILE A C 1
ATOM 1399 O O . ILE A 1 176 ? 13.452 11.381 -10.056 1.00 94.88 176 ILE A O 1
ATOM 1403 N N . GLN A 1 177 ? 15.399 12.349 -10.626 1.00 93.25 177 GLN A N 1
ATOM 1404 C CA . GLN A 1 177 ? 15.610 13.002 -9.330 1.00 93.25 177 GLN A CA 1
ATOM 1405 C C . GLN A 1 177 ? 14.504 14.015 -9.011 1.00 93.25 177 GLN A C 1
ATOM 1407 O O . GLN A 1 177 ? 13.978 14.018 -7.898 1.00 93.25 177 GLN A O 1
ATOM 1412 N N . GLN A 1 178 ? 14.113 14.842 -9.985 1.00 93.19 178 GLN A N 1
ATOM 1413 C CA . GLN A 1 178 ? 13.018 15.803 -9.822 1.00 93.19 178 GLN A CA 1
ATOM 1414 C C . GLN A 1 178 ? 11.692 15.101 -9.526 1.00 93.19 178 GLN A C 1
ATOM 1416 O O . GLN A 1 178 ? 10.977 15.471 -8.591 1.00 93.19 178 GLN A O 1
ATOM 1421 N N . ARG A 1 179 ? 11.384 14.029 -10.267 1.00 93.19 179 ARG A N 1
ATOM 1422 C CA . ARG A 1 179 ? 10.180 13.233 -10.021 1.00 93.19 179 ARG A CA 1
ATOM 1423 C C . ARG A 1 179 ? 10.204 12.584 -8.639 1.00 93.19 179 ARG A C 1
ATOM 1425 O O . ARG A 1 179 ? 9.190 12.647 -7.953 1.00 93.19 179 ARG A O 1
ATOM 1432 N N . GLY A 1 180 ? 11.339 12.024 -8.219 1.00 93.00 180 GLY A N 1
ATOM 1433 C CA . GLY A 1 180 ? 11.524 11.436 -6.888 1.00 93.00 180 GLY A CA 1
ATOM 1434 C C . GLY A 1 180 ? 11.260 12.431 -5.758 1.00 93.00 180 GLY A C 1
ATOM 1435 O O . GLY A 1 180 ? 10.509 12.122 -4.833 1.00 93.00 180 GLY A O 1
ATOM 1436 N N . ARG A 1 181 ? 11.783 13.659 -5.864 1.00 90.19 181 ARG A N 1
ATOM 1437 C CA . ARG A 1 181 ? 11.537 14.734 -4.882 1.00 90.19 181 ARG A CA 1
ATOM 1438 C C . ARG A 1 181 ? 10.061 15.108 -4.791 1.00 90.19 181 ARG A C 1
ATOM 1440 O O . ARG A 1 181 ? 9.497 15.096 -3.700 1.00 90.19 181 ARG A O 1
ATOM 1447 N N . ASN A 1 182 ? 9.424 15.375 -5.930 1.00 90.75 182 ASN A N 1
ATOM 1448 C CA . ASN A 1 182 ? 8.009 15.750 -5.967 1.00 90.75 182 ASN A CA 1
ATOM 1449 C C . ASN A 1 182 ? 7.126 14.632 -5.404 1.00 90.75 182 ASN A C 1
ATOM 1451 O O . ASN A 1 182 ? 6.253 14.872 -4.571 1.00 90.75 182 ASN A O 1
ATOM 1455 N N . LEU A 1 183 ? 7.404 13.394 -5.815 1.00 92.56 183 LEU A N 1
ATOM 1456 C CA . LEU A 1 183 ? 6.651 12.227 -5.386 1.00 92.56 183 LEU A CA 1
ATOM 1457 C C . LEU A 1 183 ? 6.837 11.932 -3.894 1.00 92.56 183 LEU A C 1
ATOM 1459 O O . LEU A 1 183 ? 5.879 11.534 -3.240 1.00 92.56 183 LEU A O 1
ATOM 1463 N N . SER A 1 184 ? 8.024 12.185 -3.336 1.00 90.62 184 SER A N 1
ATOM 1464 C CA . SER A 1 184 ? 8.276 12.041 -1.896 1.00 90.62 184 SER A CA 1
ATOM 1465 C C . SER A 1 184 ? 7.309 12.902 -1.082 1.00 90.62 184 SER A C 1
ATOM 1467 O O . SER A 1 184 ? 6.686 12.407 -0.142 1.00 90.62 184 SER A O 1
ATOM 1469 N N . THR A 1 185 ? 7.113 14.163 -1.475 1.00 89.00 185 THR A N 1
ATOM 1470 C CA . THR A 1 185 ? 6.156 15.067 -0.823 1.00 89.00 185 THR A CA 1
ATOM 1471 C C . THR A 1 185 ? 4.718 14.592 -1.021 1.00 89.00 185 THR A C 1
ATOM 1473 O O . THR A 1 185 ? 3.968 14.485 -0.051 1.00 89.00 185 THR A O 1
ATOM 1476 N N . THR A 1 186 ? 4.332 14.246 -2.254 1.00 90.44 186 THR A N 1
ATOM 1477 C CA . THR A 1 186 ? 2.966 13.796 -2.567 1.00 90.44 186 THR A CA 1
ATOM 1478 C C . THR A 1 186 ? 2.583 12.529 -1.808 1.00 90.44 186 THR A C 1
ATOM 1480 O O . THR A 1 186 ? 1.519 12.493 -1.195 1.00 90.44 186 THR A O 1
ATOM 1483 N N . ILE A 1 187 ? 3.443 11.507 -1.803 1.00 90.69 187 ILE A N 1
ATOM 1484 C CA . ILE A 1 187 ? 3.179 10.243 -1.105 1.00 90.69 187 ILE A CA 1
ATOM 1485 C C . ILE A 1 187 ? 3.167 10.460 0.403 1.00 90.69 187 ILE A C 1
ATOM 1487 O O . ILE A 1 187 ? 2.310 9.922 1.095 1.00 90.69 187 ILE A O 1
ATOM 1491 N N . THR A 1 188 ? 4.056 11.300 0.930 1.00 88.75 188 THR A N 1
ATOM 1492 C CA . THR A 1 188 ? 4.044 11.620 2.360 1.00 88.75 188 THR A CA 1
ATOM 1493 C C . THR A 1 188 ? 2.733 12.283 2.785 1.00 88.75 188 THR A C 1
ATOM 1495 O O . THR A 1 188 ? 2.153 11.886 3.795 1.00 88.75 188 THR A O 1
ATOM 1498 N N . ASN A 1 189 ? 2.232 13.235 1.997 1.00 90.06 189 ASN A N 1
ATOM 1499 C CA . ASN A 1 189 ? 0.944 13.879 2.253 1.00 90.06 189 ASN A CA 1
ATOM 1500 C C . ASN A 1 189 ? -0.222 12.890 2.089 1.00 90.06 189 ASN A C 1
ATOM 1502 O O . ASN A 1 189 ? -1.161 12.903 2.881 1.00 90.06 189 ASN A O 1
ATOM 1506 N N . ALA A 1 190 ? -0.159 12.000 1.092 1.00 89.75 190 ALA A N 1
ATOM 1507 C CA . ALA A 1 190 ? -1.152 10.945 0.902 1.00 89.75 190 ALA A CA 1
ATOM 1508 C C . ALA A 1 190 ? -1.209 9.997 2.111 1.00 89.75 190 ALA A C 1
ATOM 1510 O O . ALA A 1 190 ? -2.301 9.723 2.609 1.00 89.75 190 ALA A O 1
ATOM 1511 N N . MET A 1 191 ? -0.052 9.587 2.643 1.00 88.19 191 MET A N 1
ATOM 1512 C CA . MET A 1 191 ? 0.046 8.777 3.859 1.00 88.19 191 MET A CA 1
ATOM 1513 C C . MET A 1 191 ? -0.500 9.517 5.084 1.00 88.19 191 MET A C 1
ATOM 1515 O O . MET A 1 191 ? -1.261 8.936 5.851 1.00 88.19 191 MET A O 1
ATOM 1519 N N . GLU A 1 192 ? -0.166 10.796 5.274 1.00 88.50 192 GLU A N 1
ATOM 1520 C CA . GLU A 1 192 ? -0.714 11.610 6.371 1.00 88.50 192 GLU A CA 1
ATOM 1521 C C . GLU A 1 192 ? -2.246 11.715 6.288 1.00 88.50 192 GLU A C 1
ATOM 1523 O O . GLU A 1 192 ? -2.942 11.483 7.279 1.00 88.50 192 GLU A O 1
ATOM 1528 N N . ASN A 1 193 ? -2.784 11.952 5.092 1.00 90.12 193 ASN A N 1
ATOM 1529 C CA . ASN A 1 193 ? -4.226 11.990 4.855 1.00 90.12 193 ASN A CA 1
ATOM 1530 C C . ASN A 1 193 ? -4.888 10.619 5.041 1.00 90.12 193 ASN A C 1
ATOM 1532 O O . ASN A 1 193 ? -6.027 10.543 5.502 1.00 90.12 193 ASN A O 1
ATOM 1536 N N . ALA A 1 194 ? -4.205 9.527 4.698 1.00 87.50 194 ALA A N 1
ATOM 1537 C CA . ALA A 1 194 ? -4.687 8.171 4.943 1.00 87.50 194 ALA A CA 1
ATOM 1538 C C . ALA A 1 194 ? -4.745 7.861 6.449 1.00 87.50 194 ALA A C 1
ATOM 1540 O O . ALA A 1 194 ? -5.757 7.336 6.913 1.00 87.50 194 ALA A O 1
ATOM 1541 N N . VAL A 1 195 ? -3.742 8.290 7.235 1.00 85.00 195 VAL A N 1
ATOM 1542 C CA . VAL A 1 195 ? -3.772 8.202 8.711 1.00 85.00 195 VAL A CA 1
ATOM 1543 C C . VAL A 1 195 ? -4.979 8.938 9.279 1.00 85.00 195 VAL A C 1
ATOM 1545 O O . VAL A 1 195 ? -5.629 8.411 10.178 1.00 85.00 195 VAL A O 1
ATOM 1548 N N . ILE A 1 196 ? -5.276 10.144 8.784 1.00 84.38 196 ILE A N 1
ATOM 1549 C CA . ILE A 1 196 ? -6.406 10.959 9.258 1.00 84.38 196 ILE A CA 1
ATOM 1550 C C . ILE A 1 196 ? -7.735 10.277 8.912 1.00 84.38 196 ILE A C 1
ATOM 1552 O O . ILE A 1 196 ? -8.563 10.062 9.800 1.00 84.38 196 ILE A O 1
ATOM 1556 N N . ARG A 1 197 ? -7.905 9.866 7.649 1.00 84.50 197 ARG A N 1
ATOM 1557 C CA . ARG A 1 197 ? -9.121 9.199 7.154 1.00 84.50 197 ARG A CA 1
ATOM 1558 C C . ARG A 1 197 ? -9.336 7.799 7.732 1.00 84.50 197 ARG A C 1
ATOM 1560 O O . ARG A 1 197 ? -10.458 7.317 7.717 1.00 84.50 197 ARG A O 1
ATOM 1567 N N . GLY A 1 198 ? -8.292 7.165 8.263 1.00 75.81 198 GLY A N 1
ATOM 1568 C CA . GLY A 1 198 ? -8.353 5.775 8.721 1.00 75.81 198 GLY A CA 1
ATOM 1569 C C . GLY A 1 198 ? -8.284 4.758 7.581 1.00 75.81 198 GLY A C 1
ATOM 1570 O O . GLY A 1 198 ? -8.652 3.605 7.772 1.00 75.81 198 GLY A O 1
ATOM 1571 N N . ASP A 1 199 ? -7.802 5.157 6.401 1.00 84.94 199 ASP A N 1
ATOM 1572 C CA . ASP A 1 199 ? -7.613 4.240 5.276 1.00 84.94 199 ASP A CA 1
ATOM 1573 C C . ASP A 1 199 ? -6.277 3.498 5.410 1.00 84.94 199 ASP A C 1
ATOM 1575 O O . ASP A 1 199 ? -5.219 3.905 4.916 1.00 84.94 199 ASP A O 1
ATOM 1579 N N . MET A 1 200 ? -6.343 2.382 6.128 1.00 79.94 200 MET A N 1
ATOM 1580 C CA . MET A 1 200 ? -5.191 1.550 6.462 1.00 79.94 200 MET A CA 1
ATOM 1581 C C . MET A 1 200 ? -4.620 0.814 5.247 1.00 79.94 200 MET A C 1
ATOM 1583 O O . MET A 1 200 ? -3.420 0.530 5.209 1.00 79.94 200 MET A O 1
ATOM 1587 N N . ALA A 1 201 ? -5.460 0.490 4.262 1.00 86.12 201 ALA A N 1
ATOM 1588 C CA . ALA A 1 201 ? -5.053 -0.247 3.071 1.00 86.12 201 ALA A CA 1
ATOM 1589 C C . ALA A 1 201 ? -4.213 0.642 2.150 1.00 86.12 201 ALA A C 1
ATOM 1591 O O . ALA A 1 201 ? -3.098 0.261 1.774 1.00 86.12 201 ALA A O 1
ATOM 1592 N N . SER A 1 202 ? -4.698 1.856 1.872 1.00 87.62 202 SER A N 1
ATOM 1593 C CA . SER A 1 202 ? -3.960 2.833 1.068 1.00 87.62 202 SER A CA 1
ATOM 1594 C C . SER A 1 202 ? -2.631 3.194 1.717 1.00 87.62 202 SER A C 1
ATOM 1596 O O . SER A 1 202 ? -1.596 3.152 1.053 1.00 87.62 202 SER A O 1
ATOM 1598 N N . MET A 1 203 ? -2.625 3.431 3.034 1.00 84.12 203 MET A N 1
ATOM 1599 C CA . MET A 1 203 ? -1.392 3.749 3.747 1.00 84.12 203 MET A CA 1
ATOM 1600 C C . MET A 1 203 ? -0.365 2.614 3.681 1.00 84.12 203 MET A C 1
ATOM 1602 O O . MET A 1 203 ? 0.807 2.885 3.448 1.00 84.12 203 MET A O 1
ATOM 1606 N N . ARG A 1 204 ? -0.770 1.346 3.852 1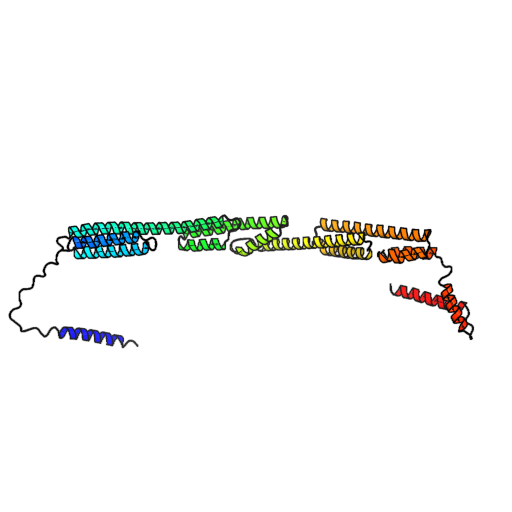.00 85.62 204 ARG A N 1
ATOM 1607 C CA . ARG A 1 204 ? 0.146 0.195 3.719 1.00 85.62 204 ARG A CA 1
ATOM 1608 C C . ARG A 1 204 ? 0.709 0.071 2.305 1.00 85.62 204 ARG A C 1
ATOM 1610 O O . ARG A 1 204 ? 1.887 -0.241 2.154 1.00 85.62 204 ARG A O 1
ATOM 1617 N N . SER A 1 205 ? -0.114 0.322 1.287 1.00 90.12 205 SER A N 1
ATOM 1618 C CA . SER A 1 205 ? 0.315 0.306 -0.114 1.00 90.12 205 SER A CA 1
ATOM 1619 C C . SER A 1 205 ? 1.343 1.403 -0.408 1.00 90.12 205 SER A C 1
ATOM 1621 O O . SER A 1 205 ? 2.392 1.119 -0.986 1.00 90.12 205 SER A O 1
ATOM 1623 N N . ASP A 1 206 ? 1.069 2.636 0.028 1.00 89.31 206 ASP A N 1
ATOM 1624 C CA . ASP A 1 206 ? 2.002 3.761 -0.091 1.00 89.31 206 ASP A CA 1
ATOM 1625 C C . ASP A 1 206 ? 3.302 3.479 0.665 1.00 89.31 206 ASP A C 1
ATOM 1627 O O . ASP A 1 206 ? 4.390 3.721 0.144 1.00 89.31 206 ASP A O 1
ATOM 1631 N N . MET A 1 207 ? 3.195 2.886 1.855 1.00 85.19 207 MET A N 1
ATOM 1632 C CA . MET A 1 207 ? 4.340 2.507 2.672 1.00 85.19 207 MET A CA 1
ATOM 1633 C C . MET A 1 207 ? 5.242 1.503 1.955 1.00 85.19 207 MET A C 1
ATOM 1635 O O . MET A 1 207 ? 6.442 1.733 1.835 1.00 85.19 207 MET A O 1
ATOM 1639 N N . ALA A 1 208 ? 4.657 0.424 1.428 1.00 88.31 208 ALA A N 1
ATOM 1640 C CA . ALA A 1 208 ? 5.392 -0.597 0.692 1.00 88.31 208 ALA A CA 1
ATOM 1641 C C . ALA A 1 208 ? 6.106 0.002 -0.526 1.00 88.31 208 ALA A C 1
ATOM 1643 O O . ALA A 1 208 ? 7.280 -0.281 -0.758 1.00 88.31 208 ALA A O 1
ATOM 1644 N N . TYR A 1 209 ? 5.426 0.887 -1.262 1.00 90.56 209 TYR A N 1
ATOM 1645 C CA . TYR A 1 209 ? 6.021 1.574 -2.403 1.00 90.56 209 TYR A CA 1
ATOM 1646 C C . TYR A 1 209 ? 7.223 2.441 -2.002 1.00 90.56 209 TYR A C 1
ATOM 1648 O O . TYR A 1 209 ? 8.244 2.416 -2.695 1.00 90.56 209 TYR A O 1
ATOM 1656 N N . VAL A 1 210 ? 7.132 3.172 -0.884 1.00 88.25 210 VAL A N 1
ATOM 1657 C CA . VAL A 1 210 ? 8.253 3.968 -0.360 1.00 88.25 210 VAL A CA 1
ATOM 1658 C C . VAL A 1 210 ? 9.429 3.070 0.008 1.00 88.25 210 VAL A C 1
ATOM 1660 O O . VAL A 1 210 ? 10.544 3.345 -0.421 1.00 88.25 210 VAL A O 1
ATOM 1663 N N . THR A 1 211 ? 9.188 1.964 0.717 1.00 85.94 211 THR A N 1
ATOM 1664 C CA . THR A 1 211 ? 10.245 1.018 1.106 1.00 85.94 211 THR A CA 1
ATOM 1665 C C . THR A 1 211 ? 10.958 0.419 -0.105 1.00 85.94 211 THR A C 1
ATOM 1667 O O . THR A 1 211 ? 12.183 0.328 -0.116 1.00 85.94 211 THR A O 1
ATOM 1670 N N . THR A 1 212 ? 10.219 0.036 -1.150 1.00 88.81 212 THR A N 1
ATOM 1671 C CA . THR A 1 212 ? 10.817 -0.515 -2.376 1.00 88.81 212 THR A CA 1
ATOM 1672 C C . THR A 1 212 ? 11.672 0.514 -3.124 1.00 88.81 212 THR A C 1
ATOM 1674 O O . THR A 1 212 ? 12.648 0.141 -3.770 1.00 88.81 212 THR A O 1
ATOM 1677 N N . ASN A 1 213 ? 11.341 1.806 -3.031 1.00 90.00 213 ASN A N 1
ATOM 1678 C CA . ASN A 1 213 ? 11.971 2.879 -3.808 1.00 90.00 213 ASN A CA 1
ATOM 1679 C C . ASN A 1 213 ? 12.763 3.882 -2.944 1.00 90.00 213 ASN A C 1
ATOM 1681 O O . ASN A 1 213 ? 13.007 5.007 -3.383 1.00 90.00 213 ASN A O 1
ATOM 1685 N N . ASP A 1 214 ? 13.200 3.478 -1.749 1.00 85.12 214 ASP A N 1
ATOM 1686 C CA . ASP A 1 214 ? 13.872 4.323 -0.743 1.00 85.12 214 ASP A CA 1
ATOM 1687 C C . ASP A 1 214 ? 15.078 5.102 -1.304 1.00 85.12 214 ASP A C 1
ATOM 1689 O O . ASP A 1 214 ? 15.277 6.278 -1.022 1.00 85.12 214 ASP A O 1
ATOM 1693 N N . ARG A 1 215 ? 15.832 4.494 -2.229 1.00 86.25 215 ARG A N 1
ATOM 1694 C CA . ARG A 1 215 ? 16.979 5.143 -2.894 1.00 86.25 215 ARG A CA 1
ATOM 1695 C C . ARG A 1 215 ? 16.612 6.389 -3.708 1.00 86.25 215 ARG A C 1
ATOM 1697 O O . ARG A 1 215 ? 17.472 7.235 -3.945 1.00 86.25 215 ARG A O 1
ATOM 1704 N N . HIS A 1 216 ? 15.373 6.477 -4.186 1.00 86.88 216 HIS A N 1
ATOM 1705 C CA . HIS A 1 216 ? 14.892 7.561 -5.049 1.00 86.88 216 HIS A CA 1
ATOM 1706 C C . HIS A 1 216 ? 13.931 8.504 -4.326 1.00 86.88 216 HIS A C 1
ATOM 1708 O O . HIS A 1 216 ? 13.776 9.658 -4.731 1.00 86.88 216 HIS A O 1
ATOM 1714 N N . LEU A 1 217 ? 13.285 8.014 -3.270 1.00 86.81 217 LEU A N 1
ATOM 1715 C CA . LEU A 1 217 ? 12.338 8.765 -2.466 1.00 86.81 217 LEU A CA 1
ATOM 1716 C C . LEU A 1 217 ? 13.041 9.268 -1.208 1.00 86.81 217 LEU A C 1
ATOM 1718 O O . LEU A 1 217 ? 13.334 8.510 -0.296 1.00 86.81 217 LEU A O 1
ATOM 1722 N N . SER A 1 218 ? 13.292 10.572 -1.137 1.00 80.38 218 SER A N 1
ATOM 1723 C CA . SER A 1 218 ? 13.959 11.208 0.005 1.00 80.38 218 SER A CA 1
ATOM 1724 C C . SER A 1 218 ? 12.994 11.438 1.177 1.00 80.38 218 SER A C 1
ATOM 1726 O O . SER A 1 218 ? 12.876 12.554 1.682 1.00 80.38 218 SER A O 1
ATOM 1728 N N . VAL A 1 219 ? 12.259 10.404 1.594 1.00 80.38 219 VAL A N 1
ATOM 1729 C CA . VAL A 1 219 ? 11.374 10.472 2.764 1.00 80.38 219 VAL A CA 1
ATOM 1730 C C . VAL A 1 219 ? 12.207 10.190 4.020 1.00 80.38 219 VAL A C 1
ATOM 1732 O O . VAL A 1 219 ? 12.779 9.109 4.133 1.00 80.38 219 VAL A O 1
ATOM 1735 N N . PRO A 1 220 ? 12.279 11.111 5.000 1.00 81.19 220 PRO A N 1
ATOM 1736 C CA . PRO A 1 220 ? 13.048 10.870 6.217 1.00 81.19 220 PRO A CA 1
ATOM 1737 C C . PRO A 1 220 ? 12.535 9.646 6.985 1.00 81.19 220 PRO A C 1
ATOM 1739 O O . PRO A 1 220 ? 11.340 9.549 7.292 1.00 81.19 220 PRO A O 1
ATOM 1742 N N . LEU A 1 221 ? 13.448 8.753 7.378 1.00 77.56 221 LEU A N 1
ATOM 1743 C CA . LEU A 1 221 ? 13.130 7.520 8.110 1.00 77.56 221 LEU A CA 1
ATOM 1744 C C . LEU A 1 221 ? 12.371 7.785 9.422 1.00 77.56 221 LEU A C 1
ATOM 1746 O O . LEU A 1 221 ? 11.515 7.002 9.831 1.00 77.56 221 LEU A O 1
ATOM 1750 N N . GLU A 1 222 ? 12.639 8.905 10.090 1.00 83.19 222 GLU A N 1
ATOM 1751 C CA . GLU A 1 222 ? 11.907 9.283 11.302 1.00 83.19 222 GLU A CA 1
ATOM 1752 C C . GLU A 1 222 ? 10.434 9.581 11.027 1.00 83.19 222 GLU A C 1
ATOM 1754 O O . GLU A 1 222 ? 9.551 9.133 11.767 1.00 83.19 222 GLU A O 1
ATOM 1759 N N . LYS A 1 223 ? 10.156 10.302 9.933 1.00 80.62 223 LYS A N 1
ATOM 1760 C CA . LYS A 1 223 ? 8.792 10.619 9.504 1.00 80.62 223 LYS A CA 1
ATOM 1761 C C . LYS A 1 223 ? 8.044 9.333 9.156 1.00 80.62 223 LYS A C 1
ATOM 1763 O O . LYS A 1 223 ? 6.901 9.163 9.583 1.00 80.62 223 LYS A O 1
ATOM 1768 N N . TYR A 1 224 ? 8.732 8.403 8.499 1.00 74.38 224 TYR A N 1
ATOM 1769 C CA . TYR A 1 224 ? 8.245 7.058 8.209 1.00 74.38 224 TYR A CA 1
ATOM 1770 C C . TYR A 1 224 ? 7.884 6.285 9.490 1.00 74.38 224 TYR A C 1
ATOM 1772 O O . TYR A 1 224 ? 6.732 5.896 9.681 1.00 74.38 224 TYR A O 1
ATOM 1780 N N . ARG A 1 225 ? 8.822 6.148 10.437 1.00 81.50 225 ARG A N 1
ATOM 1781 C CA . ARG A 1 225 ? 8.593 5.442 11.715 1.00 81.50 225 ARG A CA 1
ATOM 1782 C C . ARG A 1 225 ? 7.482 6.079 12.545 1.00 81.50 225 ARG A C 1
ATOM 1784 O O . ARG A 1 225 ? 6.760 5.394 13.267 1.00 81.50 225 ARG A O 1
ATOM 1791 N N . ARG A 1 226 ? 7.340 7.405 12.490 1.00 86.62 226 ARG A N 1
ATOM 1792 C CA . ARG A 1 226 ? 6.252 8.125 13.164 1.00 86.62 226 ARG A CA 1
ATOM 1793 C C . ARG A 1 226 ? 4.894 7.765 12.566 1.00 86.62 226 ARG A C 1
ATOM 1795 O O . ARG A 1 226 ? 3.962 7.501 13.321 1.00 86.62 226 ARG A O 1
ATOM 1802 N N . LEU A 1 227 ? 4.783 7.747 11.240 1.00 82.38 227 LEU A N 1
ATOM 1803 C CA . LEU A 1 227 ? 3.556 7.360 10.543 1.00 82.38 227 LEU A CA 1
ATOM 1804 C C . LEU A 1 227 ? 3.211 5.890 10.800 1.00 82.38 227 LEU A C 1
ATOM 1806 O O . LEU A 1 227 ? 2.070 5.586 11.135 1.00 82.38 227 LEU A O 1
ATOM 1810 N N . GLU A 1 228 ? 4.197 4.996 10.768 1.00 81.12 228 GLU A N 1
ATOM 1811 C CA . GLU A 1 228 ? 4.007 3.577 11.086 1.00 81.12 228 GLU A CA 1
ATOM 1812 C C . GLU A 1 228 ? 3.503 3.361 12.522 1.00 81.12 228 GLU A C 1
ATOM 1814 O O . GLU A 1 228 ? 2.578 2.583 12.757 1.00 81.12 228 GLU A O 1
ATOM 1819 N N . ARG A 1 229 ? 4.068 4.085 13.497 1.00 84.94 229 ARG A N 1
ATOM 1820 C CA . ARG A 1 229 ? 3.593 4.041 14.888 1.00 84.94 229 ARG A CA 1
ATOM 1821 C C . ARG A 1 229 ? 2.155 4.536 15.009 1.00 84.94 229 ARG A C 1
ATOM 1823 O O . ARG A 1 229 ? 1.358 3.886 15.678 1.00 84.94 229 ARG A O 1
ATOM 1830 N N . LYS A 1 230 ? 1.807 5.641 14.339 1.00 83.12 230 LYS A N 1
ATOM 1831 C CA . LYS A 1 230 ? 0.428 6.157 14.307 1.00 83.12 230 LYS A CA 1
ATOM 1832 C C . LYS A 1 230 ? -0.544 5.148 13.689 1.00 83.12 230 LYS A C 1
ATOM 1834 O O . LYS A 1 230 ? -1.616 4.935 14.245 1.00 83.12 230 LYS A O 1
ATOM 1839 N N . LEU A 1 231 ? -0.146 4.490 12.597 1.00 80.94 231 LEU A N 1
ATOM 1840 C CA . LEU A 1 231 ? -0.909 3.419 11.952 1.00 80.94 231 LEU A CA 1
ATOM 1841 C C . LEU A 1 231 ? -1.162 2.265 12.935 1.00 80.94 231 LEU A C 1
ATOM 1843 O O . LEU A 1 231 ? -2.308 1.902 13.180 1.00 80.94 231 LEU A O 1
ATOM 1847 N N . LYS A 1 232 ? -0.106 1.709 13.542 1.00 82.19 232 LYS A N 1
ATOM 1848 C CA . LYS A 1 232 ? -0.232 0.592 14.496 1.00 82.19 232 LYS A CA 1
ATOM 1849 C C . LYS A 1 232 ? -1.089 0.966 15.706 1.00 82.19 232 LYS A C 1
ATOM 1851 O O . LYS A 1 232 ? -1.952 0.187 16.099 1.00 82.19 232 LYS A O 1
ATOM 1856 N N . ALA A 1 233 ? -0.902 2.167 16.255 1.00 83.38 233 ALA A N 1
ATOM 1857 C CA . ALA A 1 233 ? -1.700 2.662 17.372 1.00 83.38 233 ALA A CA 1
ATOM 1858 C C . ALA A 1 233 ? -3.190 2.765 17.010 1.00 83.38 233 ALA A C 1
ATOM 1860 O O . ALA A 1 233 ? -4.037 2.307 17.773 1.00 83.38 233 ALA A O 1
ATOM 1861 N N . ARG A 1 234 ? -3.516 3.296 15.824 1.00 82.75 234 ARG A N 1
ATOM 1862 C CA . ARG A 1 234 ? -4.905 3.391 15.357 1.00 82.75 234 ARG A CA 1
ATOM 1863 C C . ARG A 1 234 ? -5.532 2.017 15.119 1.00 82.75 234 ARG A C 1
ATOM 1865 O O . ARG A 1 234 ? -6.642 1.791 15.586 1.00 82.75 234 ARG A O 1
ATOM 1872 N N . ALA A 1 235 ? -4.808 1.097 14.476 1.00 82.06 235 ALA A N 1
ATOM 1873 C CA . ALA A 1 235 ? -5.267 -0.278 14.262 1.00 82.06 235 ALA A CA 1
ATOM 1874 C C . ALA A 1 235 ? -5.592 -0.983 15.588 1.00 82.06 235 ALA A C 1
ATOM 1876 O O . ALA A 1 235 ? -6.645 -1.601 15.735 1.00 82.06 235 ALA A O 1
ATOM 1877 N N . ASN A 1 236 ? -4.695 -0.858 16.570 1.00 85.31 236 ASN A N 1
ATOM 1878 C CA . ASN A 1 236 ? -4.886 -1.439 17.895 1.00 85.31 236 ASN A CA 1
ATOM 1879 C C . ASN A 1 236 ? -6.088 -0.818 18.611 1.00 85.31 236 ASN A C 1
ATOM 1881 O O . ASN A 1 236 ? -6.867 -1.541 19.224 1.00 85.31 236 ASN A O 1
ATOM 1885 N N . ARG A 1 237 ? -6.273 0.501 18.492 1.00 85.50 237 ARG A N 1
ATOM 1886 C CA . ARG A 1 237 ? -7.417 1.215 19.066 1.00 85.50 237 ARG A CA 1
ATOM 1887 C C . ARG A 1 237 ? -8.747 0.770 18.460 1.00 85.50 237 ARG A C 1
ATOM 1889 O O . ARG A 1 237 ? -9.701 0.568 19.199 1.00 85.50 237 ARG A O 1
ATOM 1896 N N . GLU A 1 238 ? -8.821 0.614 17.140 1.00 85.81 238 GLU A N 1
ATOM 1897 C CA . GLU A 1 238 ? -10.037 0.141 16.461 1.00 85.81 238 GLU A CA 1
ATOM 1898 C C . GLU A 1 238 ? -10.364 -1.306 16.842 1.00 85.81 238 GLU A C 1
ATOM 1900 O O . GLU A 1 238 ? -11.510 -1.604 17.172 1.00 85.81 238 GLU A O 1
ATOM 1905 N N . ARG A 1 239 ? -9.352 -2.180 16.905 1.00 88.00 239 ARG A N 1
ATOM 1906 C CA . ARG A 1 239 ? -9.516 -3.559 17.388 1.00 88.00 239 ARG A CA 1
ATOM 1907 C C . ARG A 1 239 ? -10.015 -3.605 18.831 1.00 88.00 239 ARG A C 1
ATOM 1909 O O . ARG A 1 239 ? -10.932 -4.358 19.136 1.00 88.00 239 ARG A O 1
ATOM 1916 N N . LEU A 1 240 ? -9.412 -2.808 19.711 1.00 89.25 240 LEU A N 1
ATOM 1917 C CA . LEU A 1 240 ? -9.814 -2.723 21.110 1.00 89.25 240 LEU A CA 1
ATOM 1918 C C . LEU A 1 240 ? -11.252 -2.213 21.242 1.00 89.25 240 LEU A C 1
ATOM 1920 O O . LEU A 1 240 ? -12.019 -2.769 22.018 1.00 89.25 240 LEU A O 1
ATOM 1924 N N . LYS A 1 241 ? -11.621 -1.175 20.484 1.00 90.44 241 LYS A N 1
ATOM 1925 C CA . LYS A 1 241 ? -12.986 -0.646 20.474 1.00 90.44 241 LYS A CA 1
ATOM 1926 C C . LYS A 1 241 ? -13.993 -1.722 20.062 1.00 90.44 241 LYS A C 1
ATOM 1928 O O . LYS A 1 241 ? -14.973 -1.898 20.770 1.00 90.44 241 LYS A O 1
ATOM 1933 N N . ALA A 1 242 ? -13.722 -2.454 18.980 1.00 90.69 242 ALA A N 1
ATOM 1934 C CA . ALA A 1 242 ? -14.592 -3.534 18.520 1.00 90.69 242 ALA A CA 1
ATOM 1935 C C . ALA A 1 242 ? -14.766 -4.631 19.584 1.00 90.69 242 ALA A C 1
ATOM 1937 O O . ALA A 1 242 ? -15.880 -5.080 19.819 1.00 90.69 242 ALA A O 1
ATOM 1938 N N . GLU A 1 243 ? -13.689 -5.012 20.278 1.00 92.69 243 GLU A N 1
ATOM 1939 C CA . GLU A 1 243 ? -13.770 -5.993 21.367 1.00 92.69 243 GLU A CA 1
ATOM 1940 C C . GLU A 1 243 ? -14.603 -5.480 22.558 1.00 92.69 243 GLU A C 1
ATOM 1942 O O . GLU A 1 243 ? -15.346 -6.239 23.178 1.00 92.69 243 GLU A O 1
ATOM 1947 N N . LEU A 1 244 ? -14.476 -4.196 22.903 1.00 93.06 244 LEU A N 1
ATOM 1948 C CA . LEU A 1 244 ? -15.279 -3.584 23.964 1.00 93.06 244 LEU A CA 1
ATOM 1949 C C . LEU A 1 244 ? -16.759 -3.493 23.568 1.00 93.06 244 LEU A C 1
ATOM 1951 O O . LEU A 1 244 ? -17.609 -3.821 24.389 1.00 93.06 244 LEU A O 1
ATOM 1955 N N . ASP A 1 245 ? -17.056 -3.116 22.321 1.00 93.69 245 ASP A N 1
ATOM 1956 C CA . ASP A 1 245 ? -18.420 -3.091 21.774 1.00 93.69 245 ASP A CA 1
ATOM 1957 C C . ASP A 1 245 ? -19.051 -4.502 21.799 1.00 93.69 245 ASP A C 1
ATOM 1959 O O . ASP A 1 245 ? -20.189 -4.664 22.235 1.00 93.69 245 ASP A O 1
ATOM 1963 N N . GLU A 1 246 ? -18.304 -5.543 21.412 1.00 93.62 246 GLU A N 1
ATOM 1964 C CA . GLU A 1 246 ? -18.762 -6.942 21.450 1.00 93.62 246 GLU A CA 1
ATOM 1965 C C . GLU A 1 246 ? -19.081 -7.409 22.878 1.00 93.62 246 GLU A C 1
ATOM 1967 O O . GLU A 1 246 ? -20.129 -8.003 23.139 1.00 93.62 246 GLU A O 1
ATOM 1972 N N . ARG A 1 247 ? -18.196 -7.114 23.835 1.00 93.62 247 ARG A N 1
ATOM 1973 C CA . ARG A 1 247 ? -18.411 -7.460 25.248 1.00 93.62 247 ARG A CA 1
ATOM 1974 C C . ARG A 1 247 ? -19.588 -6.704 25.854 1.00 93.62 247 ARG A C 1
ATOM 1976 O O . ARG A 1 247 ? -20.322 -7.284 26.648 1.00 93.62 247 ARG A O 1
ATOM 1983 N N . LEU A 1 248 ? -19.768 -5.437 25.489 1.00 93.88 248 LEU A N 1
ATOM 1984 C CA . LEU A 1 248 ? -20.907 -4.639 25.929 1.00 93.88 248 LEU A CA 1
ATOM 1985 C C . LEU A 1 248 ? -22.222 -5.216 25.388 1.00 93.88 248 LEU A C 1
ATOM 1987 O O . LEU A 1 248 ? -23.172 -5.384 26.149 1.00 93.88 248 LEU A O 1
ATOM 1991 N N . ALA A 1 249 ? -22.256 -5.592 24.107 1.00 93.81 249 ALA A N 1
ATOM 1992 C CA . ALA A 1 249 ? -23.409 -6.258 23.508 1.00 93.81 249 ALA A CA 1
ATOM 1993 C C . ALA A 1 249 ? -23.726 -7.584 24.220 1.00 93.81 249 ALA A C 1
ATOM 1995 O O . ALA A 1 249 ? -24.884 -7.858 24.531 1.00 93.81 249 ALA A O 1
ATOM 1996 N N . ARG A 1 250 ? -22.695 -8.370 24.562 1.00 93.62 250 ARG A N 1
ATOM 1997 C CA . ARG A 1 250 ? -22.855 -9.595 25.357 1.00 93.62 250 ARG A CA 1
ATOM 1998 C C . ARG A 1 250 ? -23.420 -9.315 26.751 1.00 93.62 250 ARG A C 1
ATOM 2000 O O . ARG A 1 250 ? -24.294 -10.053 27.191 1.00 93.62 250 ARG A O 1
ATOM 2007 N N . ALA A 1 251 ? -22.941 -8.281 27.443 1.00 92.62 251 ALA A N 1
ATOM 2008 C CA . ALA A 1 251 ? -23.474 -7.895 28.749 1.00 92.62 251 ALA A CA 1
ATOM 2009 C C . ALA A 1 251 ? -24.951 -7.496 28.654 1.00 92.62 251 ALA A C 1
ATOM 2011 O O . ALA A 1 251 ? -25.750 -7.943 29.467 1.00 92.62 251 ALA A O 1
ATOM 2012 N N . SER A 1 252 ? -25.325 -6.720 27.630 1.00 93.31 252 SER A N 1
ATOM 2013 C CA . SER A 1 252 ? -26.725 -6.359 27.391 1.00 93.31 252 SER A CA 1
ATOM 2014 C C . SER A 1 252 ? -27.606 -7.587 27.179 1.00 93.31 252 SER A C 1
ATOM 2016 O O . SER A 1 252 ? -28.671 -7.665 27.779 1.00 93.31 252 SER A O 1
ATOM 2018 N N . LEU A 1 253 ? -27.149 -8.552 26.376 1.00 95.25 253 LEU A N 1
ATOM 2019 C CA . LEU A 1 253 ? -27.891 -9.784 26.110 1.00 95.25 253 LEU A CA 1
ATOM 2020 C C . LEU A 1 253 ? -28.083 -10.621 27.383 1.00 95.25 253 LEU A C 1
ATOM 2022 O O . LEU A 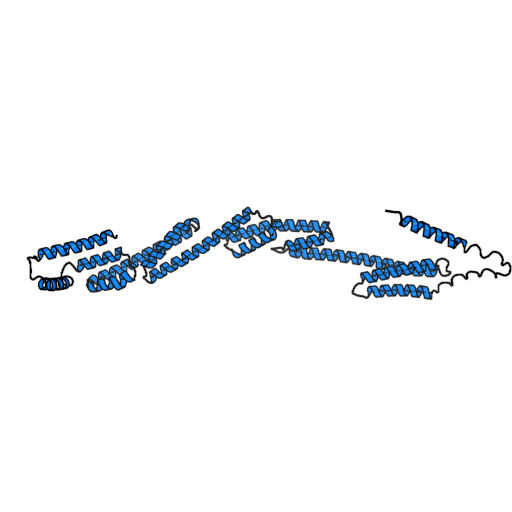1 253 ? -29.188 -11.064 27.659 1.00 95.25 253 LEU A O 1
ATOM 2026 N N . LEU A 1 254 ? -27.043 -10.764 28.210 1.00 93.06 254 LEU A N 1
ATOM 2027 C CA . LEU A 1 254 ? -27.152 -11.464 29.498 1.00 93.06 254 LEU A CA 1
ATOM 2028 C C . LEU A 1 254 ? -28.120 -10.768 30.466 1.00 93.06 254 LEU A C 1
ATOM 2030 O O . LEU A 1 254 ? -28.830 -11.442 31.207 1.00 93.06 254 LEU A O 1
ATOM 2034 N N . THR A 1 255 ? -28.161 -9.434 30.457 1.00 91.94 255 THR A N 1
ATOM 2035 C CA . THR A 1 255 ? -29.142 -8.658 31.227 1.00 91.94 255 THR A CA 1
ATOM 2036 C C . THR A 1 255 ? -30.561 -8.854 30.698 1.00 91.94 255 THR A C 1
ATOM 2038 O O . THR A 1 255 ? -31.511 -8.827 31.478 1.00 91.94 255 THR A O 1
ATOM 2041 N N . ASP A 1 256 ? -30.729 -9.014 29.387 1.00 92.31 256 ASP A N 1
ATOM 2042 C CA . ASP A 1 256 ? -32.029 -9.259 28.763 1.00 92.31 256 ASP A CA 1
ATOM 2043 C C . ASP A 1 256 ? -32.551 -10.669 29.069 1.00 92.31 256 ASP A C 1
ATOM 2045 O O . ASP A 1 256 ? -33.731 -10.790 29.387 1.00 92.31 256 ASP A O 1
ATOM 2049 N N . ASP A 1 257 ? -31.663 -11.667 29.107 1.00 92.62 257 ASP A N 1
ATOM 2050 C CA . ASP A 1 257 ? -31.941 -13.075 29.441 1.00 92.62 257 ASP A CA 1
ATOM 2051 C C . ASP A 1 257 ? -32.010 -13.364 30.960 1.00 92.62 257 ASP A C 1
ATOM 2053 O O . ASP A 1 257 ? -31.986 -14.522 31.375 1.00 92.62 257 ASP A O 1
ATOM 2057 N N . ASP A 1 258 ? -32.032 -12.328 31.804 1.00 90.25 258 ASP A N 1
ATOM 2058 C CA . ASP A 1 258 ? -32.101 -12.418 33.273 1.00 90.25 258 ASP A CA 1
ATOM 2059 C C . ASP A 1 258 ? -30.965 -13.238 33.933 1.00 90.25 258 ASP A C 1
ATOM 2061 O O . ASP A 1 258 ? -31.114 -13.778 35.027 1.00 90.25 258 ASP A O 1
ATOM 2065 N N . ARG A 1 259 ? -29.782 -13.289 33.301 1.00 92.06 259 ARG A N 1
ATOM 2066 C CA . ARG A 1 259 ? -28.555 -13.920 33.833 1.00 92.06 259 ARG A CA 1
ATOM 2067 C C . ARG A 1 259 ? -27.664 -12.884 34.528 1.00 92.06 259 ARG A C 1
ATOM 2069 O O . ARG A 1 259 ? -26.565 -12.566 34.059 1.00 92.06 259 ARG A O 1
ATOM 2076 N N . PHE A 1 260 ? -28.126 -12.333 35.651 1.00 91.12 260 PHE A N 1
ATOM 2077 C CA . PHE A 1 260 ? -27.524 -11.149 36.285 1.00 91.12 260 PHE A CA 1
ATOM 2078 C C . PHE A 1 260 ? -26.108 -11.375 36.821 1.00 91.12 260 PHE A C 1
ATOM 2080 O O . PHE A 1 260 ? -25.241 -10.525 36.616 1.00 91.12 260 PHE A O 1
ATOM 2087 N N . ALA A 1 261 ? -25.832 -12.520 37.451 1.00 88.31 261 ALA A N 1
ATOM 2088 C CA . ALA A 1 261 ? -24.496 -12.824 37.978 1.00 88.31 261 ALA A CA 1
ATOM 2089 C C . ALA A 1 261 ? -23.417 -12.826 36.874 1.00 88.31 261 ALA A C 1
ATOM 2091 O O . ALA A 1 261 ? -22.309 -12.301 37.042 1.00 88.31 261 ALA A O 1
ATOM 2092 N N . GLU A 1 262 ? -23.754 -13.368 35.703 1.00 90.69 262 GLU A N 1
ATOM 2093 C CA . GLU A 1 262 ? -22.863 -13.366 34.543 1.00 90.69 262 GLU A CA 1
ATOM 2094 C C . GLU A 1 262 ? -22.742 -11.974 33.924 1.00 90.69 262 GLU A C 1
ATOM 2096 O O . GLU A 1 262 ? -21.633 -11.556 33.581 1.00 90.69 262 GLU A O 1
ATOM 2101 N N . ALA A 1 263 ? -23.849 -11.231 33.830 1.00 92.25 263 ALA A N 1
ATOM 2102 C CA . ALA A 1 263 ? -23.843 -9.852 33.352 1.00 92.25 263 ALA A CA 1
ATOM 2103 C C . ALA A 1 263 ? -22.927 -8.960 34.213 1.00 92.25 263 ALA A C 1
ATOM 2105 O O . ALA A 1 263 ? -22.071 -8.257 33.670 1.00 92.25 263 ALA A O 1
ATOM 2106 N N . TRP A 1 264 ? -23.015 -9.059 35.545 1.00 91.69 264 TRP A N 1
ATOM 2107 C CA . TRP A 1 264 ? -22.132 -8.353 36.482 1.00 91.69 264 TRP A CA 1
ATOM 2108 C C . TRP A 1 264 ? -20.660 -8.712 36.293 1.00 91.69 264 TRP A C 1
ATOM 2110 O O . TRP A 1 264 ? -19.803 -7.826 36.279 1.00 91.69 264 TRP A O 1
ATOM 2120 N N . THR A 1 265 ? -20.360 -9.993 36.078 1.00 92.38 265 THR A N 1
ATOM 2121 C CA . THR A 1 265 ? -18.989 -10.448 35.815 1.00 92.38 265 THR A CA 1
ATOM 2122 C C . THR A 1 265 ? -18.433 -9.819 34.533 1.00 92.38 265 THR A C 1
ATOM 2124 O O . THR A 1 265 ? -17.297 -9.339 34.509 1.00 92.38 265 THR A O 1
ATOM 2127 N N . VAL A 1 266 ? -19.229 -9.766 33.457 1.00 93.44 266 VAL A N 1
ATOM 2128 C CA . VAL A 1 266 ? -18.818 -9.124 32.196 1.00 93.44 266 VAL A CA 1
ATOM 2129 C C . VAL A 1 266 ? -18.652 -7.611 32.371 1.00 93.44 266 VAL A C 1
ATOM 2131 O O . VAL A 1 266 ? -17.681 -7.051 31.858 1.00 93.44 266 VAL A O 1
ATOM 2134 N N . ILE A 1 267 ? -19.540 -6.953 33.123 1.00 92.81 267 ILE A N 1
ATOM 2135 C CA . ILE A 1 267 ? -19.447 -5.521 33.447 1.00 92.81 267 ILE A CA 1
ATOM 2136 C C . ILE A 1 267 ? -18.149 -5.206 34.202 1.00 92.81 267 ILE A C 1
ATOM 2138 O O . ILE A 1 267 ? -17.430 -4.285 33.812 1.00 92.81 267 ILE A O 1
ATOM 2142 N N . GLN A 1 268 ? -17.795 -5.984 35.226 1.00 92.25 268 GLN A N 1
ATOM 2143 C CA . GLN A 1 268 ? -16.547 -5.791 35.975 1.00 92.25 268 GLN A CA 1
ATOM 2144 C C . GLN A 1 268 ? -15.318 -5.957 35.074 1.00 92.25 268 GLN A C 1
ATOM 2146 O O . GLN A 1 268 ? -14.419 -5.113 35.064 1.00 92.25 268 GLN A O 1
ATOM 2151 N N . GLN A 1 269 ? -15.305 -6.997 34.235 1.00 92.38 269 GLN A N 1
ATOM 2152 C CA . GLN A 1 269 ? -14.228 -7.206 33.263 1.00 92.38 269 GLN A CA 1
ATOM 2153 C C . GLN A 1 269 ? -14.119 -6.054 32.254 1.00 92.38 269 GLN A C 1
ATOM 2155 O O . GLN A 1 269 ? -13.011 -5.678 31.862 1.00 92.38 269 GLN A O 1
ATOM 2160 N N . LEU A 1 270 ? -15.252 -5.499 31.813 1.00 93.31 270 LEU A N 1
ATOM 2161 C CA . LEU A 1 270 ? -15.301 -4.325 30.943 1.00 93.31 270 LEU A CA 1
ATOM 2162 C C . LEU A 1 270 ? -14.701 -3.099 31.635 1.00 93.31 270 LEU A C 1
ATOM 2164 O O . LEU A 1 270 ? -13.821 -2.462 31.056 1.00 93.31 270 LEU A O 1
ATOM 2168 N N . GLN A 1 271 ? -15.113 -2.806 32.870 1.00 92.56 271 GLN A N 1
ATOM 2169 C CA . GLN A 1 271 ? -14.602 -1.679 33.657 1.00 92.56 271 GLN A CA 1
ATOM 2170 C C . GLN A 1 271 ? -13.088 -1.769 33.862 1.00 92.56 271 GLN A C 1
ATOM 2172 O O . GLN A 1 271 ? -12.367 -0.809 33.582 1.00 92.56 271 GLN A O 1
ATOM 2177 N N . GLU A 1 272 ? -12.578 -2.934 34.267 1.00 91.19 272 GLU A N 1
ATOM 2178 C CA . GLU A 1 272 ? -11.136 -3.149 34.403 1.00 91.19 272 GLU A CA 1
ATOM 2179 C C . GLU A 1 272 ? -10.398 -2.924 33.084 1.00 91.19 272 GLU A C 1
ATOM 2181 O O . GLU A 1 272 ? -9.333 -2.298 33.038 1.00 91.19 272 GLU A O 1
ATOM 2186 N N . LYS A 1 273 ? -10.951 -3.443 31.986 1.00 91.00 273 LYS A N 1
ATOM 2187 C CA . LYS A 1 273 ? -10.319 -3.341 30.676 1.00 91.00 273 LYS A CA 1
ATOM 2188 C C . LYS A 1 273 ? -10.316 -1.907 30.156 1.00 91.00 273 LYS A C 1
ATOM 2190 O O . LYS A 1 273 ? -9.298 -1.470 29.617 1.00 91.00 273 LYS A O 1
ATOM 2195 N N . ILE A 1 274 ? -11.400 -1.162 30.357 1.00 91.81 274 ILE A N 1
ATOM 2196 C CA . ILE A 1 274 ? -11.483 0.263 30.025 1.00 91.81 274 ILE A CA 1
ATOM 2197 C C . ILE A 1 274 ? -10.494 1.059 30.874 1.00 91.81 274 ILE A C 1
ATOM 2199 O O . ILE A 1 274 ? -9.745 1.862 30.319 1.00 91.81 274 ILE A O 1
ATOM 2203 N N . ALA A 1 275 ? -10.406 0.789 32.180 1.00 88.88 275 ALA A N 1
ATOM 2204 C CA . ALA A 1 275 ? -9.448 1.446 33.066 1.00 88.88 275 ALA A CA 1
ATOM 2205 C C . ALA A 1 275 ? -7.999 1.244 32.587 1.00 88.88 275 ALA A C 1
ATOM 2207 O O . ALA A 1 275 ? -7.243 2.211 32.476 1.00 88.88 275 ALA A O 1
ATOM 2208 N N . ARG A 1 276 ? -7.628 0.011 32.210 1.00 88.75 276 ARG A N 1
ATOM 2209 C CA . ARG A 1 276 ? -6.293 -0.305 31.665 1.00 88.75 276 ARG A CA 1
ATOM 2210 C C . ARG A 1 276 ? -6.046 0.331 30.296 1.00 88.75 276 ARG A C 1
ATOM 2212 O O . ARG A 1 276 ? -4.921 0.723 29.993 1.00 88.75 276 ARG A O 1
ATOM 2219 N N . ALA A 1 277 ? -7.077 0.432 29.462 1.00 86.69 277 ALA A N 1
ATOM 2220 C CA . ALA A 1 277 ? -6.954 0.922 28.094 1.00 86.69 277 ALA A CA 1
ATOM 2221 C C . ALA A 1 277 ? -7.293 2.412 27.914 1.00 86.69 277 ALA A C 1
ATOM 2223 O O . ALA A 1 277 ? -7.297 2.921 26.789 1.00 86.69 277 ALA A O 1
ATOM 2224 N N . ARG A 1 278 ? -7.529 3.136 29.012 1.00 85.62 278 ARG A N 1
ATOM 2225 C CA . ARG A 1 278 ? -7.963 4.539 29.015 1.00 85.62 278 ARG A CA 1
ATOM 2226 C C . ARG A 1 278 ? -7.000 5.480 28.293 1.00 85.62 278 ARG A C 1
ATOM 2228 O O . ARG A 1 278 ? -7.434 6.449 27.687 1.00 85.62 278 ARG A O 1
ATOM 2235 N N . THR A 1 279 ? -5.703 5.175 28.315 1.00 83.00 279 THR A N 1
ATOM 2236 C CA . THR A 1 279 ? -4.656 5.946 27.618 1.00 83.00 279 THR A CA 1
ATOM 2237 C C . THR A 1 279 ? -4.612 5.697 26.108 1.00 83.00 279 THR A C 1
ATOM 2239 O O . THR A 1 279 ? -4.014 6.481 25.374 1.00 83.00 279 THR A O 1
ATOM 2242 N N . GLN A 1 280 ? -5.225 4.609 25.633 1.00 81.94 280 GLN A N 1
ATOM 2243 C CA . GLN A 1 280 ? -5.232 4.204 24.223 1.00 81.94 280 GLN A CA 1
ATOM 2244 C C . GLN A 1 280 ? -6.543 4.571 23.517 1.00 81.94 280 GLN A C 1
ATOM 2246 O O . GLN A 1 280 ? -6.567 4.755 22.297 1.00 81.94 280 GLN A O 1
ATOM 2251 N N . LEU A 1 281 ? -7.634 4.662 24.276 1.00 83.75 281 LEU A N 1
ATOM 2252 C CA . LEU A 1 281 ? -8.945 5.070 23.789 1.00 83.75 281 LEU A CA 1
ATOM 2253 C C . LEU A 1 281 ? -9.049 6.595 23.693 1.00 83.75 281 LEU A C 1
ATOM 2255 O O . LEU A 1 281 ? -8.399 7.341 24.419 1.00 83.75 281 LEU A O 1
ATOM 2259 N N . GLU A 1 282 ? -9.906 7.071 22.792 1.00 85.56 282 GLU A N 1
ATOM 2260 C CA . GLU A 1 282 ? -10.270 8.488 22.791 1.00 85.56 282 GLU A CA 1
ATOM 2261 C C . GLU A 1 282 ? -11.117 8.803 24.033 1.00 85.56 282 GLU A C 1
ATOM 2263 O O . GLU A 1 282 ? -12.018 8.016 24.343 1.00 85.56 282 GLU A O 1
ATOM 2268 N N . PRO A 1 283 ? -10.922 9.961 24.696 1.00 85.94 283 PRO A N 1
ATOM 2269 C CA . PRO A 1 283 ? -11.667 10.321 25.906 1.00 85.94 283 PRO A CA 1
ATOM 2270 C C . PRO A 1 283 ? -13.186 10.222 25.737 1.00 85.94 283 PRO A C 1
ATOM 2272 O O . PRO A 1 283 ? -13.878 9.702 26.605 1.00 85.94 283 PRO A O 1
ATOM 2275 N N . ARG A 1 284 ? -13.700 10.638 24.572 1.00 88.81 284 ARG A N 1
ATOM 2276 C CA . ARG A 1 284 ? -15.126 10.545 24.230 1.00 88.81 284 ARG A CA 1
ATOM 2277 C C . ARG A 1 284 ? -15.618 9.099 24.109 1.00 88.81 284 ARG A C 1
ATOM 2279 O O . ARG A 1 284 ? -16.751 8.813 24.472 1.00 88.81 284 ARG A O 1
ATOM 2286 N N . THR A 1 285 ? -14.781 8.197 23.594 1.00 88.00 285 THR A N 1
ATOM 2287 C CA . THR A 1 285 ? -15.130 6.774 23.457 1.00 88.00 285 THR A CA 1
ATOM 2288 C C . THR A 1 285 ? -15.116 6.083 24.816 1.00 88.00 285 THR A C 1
ATOM 2290 O O . THR A 1 285 ? -16.036 5.331 25.111 1.00 88.00 285 THR A O 1
ATOM 2293 N N . ALA A 1 286 ? -14.112 6.366 25.653 1.00 89.00 286 ALA A N 1
ATOM 2294 C CA . ALA A 1 286 ? -14.061 5.852 27.021 1.00 89.00 286 ALA A CA 1
ATOM 2295 C C . ALA A 1 286 ? -15.286 6.311 27.829 1.00 89.00 286 ALA A C 1
ATOM 2297 O O . ALA A 1 286 ? -15.987 5.480 28.390 1.00 89.00 286 ALA A O 1
ATOM 2298 N N . TYR A 1 287 ? -15.609 7.607 27.769 1.00 90.56 287 TYR A N 1
ATOM 2299 C CA . TYR A 1 287 ? -16.790 8.161 28.432 1.00 90.56 287 TYR A CA 1
ATOM 2300 C C . TYR A 1 287 ? -18.100 7.505 27.970 1.00 90.56 287 TYR A C 1
ATOM 2302 O O . TYR A 1 287 ? -18.952 7.200 28.796 1.00 90.56 287 TYR A O 1
ATOM 2310 N N . ARG A 1 288 ? -18.261 7.242 26.663 1.00 94.38 288 ARG A N 1
ATOM 2311 C CA . ARG A 1 288 ? -19.439 6.525 26.145 1.00 94.38 288 ARG A CA 1
ATOM 2312 C C . ARG A 1 288 ? -19.593 5.154 26.808 1.00 94.38 288 ARG A C 1
ATOM 2314 O O . ARG A 1 288 ? -20.687 4.831 27.250 1.00 94.38 288 ARG A O 1
ATOM 2321 N N . PHE A 1 289 ? -18.511 4.377 26.886 1.00 93.50 289 PHE A N 1
ATOM 2322 C CA . PHE A 1 289 ? -18.561 3.063 27.526 1.00 93.50 289 PHE A CA 1
ATOM 2323 C C . PHE A 1 289 ? -18.871 3.158 29.022 1.00 93.50 289 PHE A C 1
ATOM 2325 O O . PHE A 1 289 ? -19.659 2.358 29.511 1.00 93.50 289 PHE A O 1
ATOM 2332 N N . ASP A 1 290 ? -18.309 4.138 29.735 1.00 92.31 290 ASP A N 1
ATOM 2333 C CA . ASP A 1 290 ? -18.610 4.350 31.157 1.00 92.31 290 ASP A CA 1
ATOM 2334 C C . ASP A 1 290 ? -20.112 4.622 31.376 1.00 92.31 290 ASP A C 1
ATOM 2336 O O . ASP A 1 290 ? -20.722 4.048 32.277 1.00 92.31 290 ASP A O 1
ATOM 2340 N N . VAL A 1 291 ? -20.726 5.443 30.513 1.00 94.38 291 VAL A N 1
ATOM 2341 C CA . VAL A 1 291 ? -22.172 5.731 30.546 1.00 94.38 291 VAL A CA 1
ATOM 2342 C C . VAL A 1 291 ? -23.002 4.486 30.226 1.00 94.38 291 VAL A C 1
ATOM 2344 O O . VAL A 1 291 ? -23.945 4.176 30.946 1.00 94.38 291 VAL A O 1
ATOM 2347 N N . GLU A 1 292 ? -22.659 3.749 29.168 1.00 93.81 292 GLU A N 1
ATOM 2348 C CA . GLU A 1 292 ? -23.393 2.538 28.774 1.00 93.81 292 GLU A CA 1
ATOM 2349 C C . GLU A 1 292 ? -23.305 1.439 29.845 1.00 93.81 292 GLU A C 1
ATOM 2351 O O . GLU A 1 292 ? -24.297 0.768 30.124 1.00 93.81 292 GLU A O 1
ATOM 2356 N N . ILE A 1 293 ? -22.148 1.297 30.497 1.00 94.19 293 ILE A N 1
ATOM 2357 C CA . ILE A 1 293 ? -21.968 0.394 31.636 1.00 94.19 293 ILE A CA 1
ATOM 2358 C C . ILE A 1 293 ? -22.821 0.833 32.830 1.00 94.19 293 ILE A C 1
ATOM 2360 O O . ILE A 1 293 ? -23.458 -0.015 33.452 1.00 94.19 293 ILE A O 1
ATOM 2364 N N . GLY A 1 294 ? -22.857 2.134 33.139 1.00 92.69 294 GLY A N 1
ATOM 2365 C CA . GLY A 1 294 ? -23.718 2.680 34.191 1.00 92.69 294 GLY A CA 1
ATOM 2366 C C . GLY A 1 294 ? -25.192 2.354 33.947 1.00 92.69 294 GLY A C 1
ATOM 2367 O O . GLY A 1 294 ? -25.847 1.781 34.814 1.00 92.69 294 GLY A O 1
ATOM 2368 N N . ASN A 1 295 ? -25.673 2.593 32.726 1.00 94.06 295 ASN A N 1
ATOM 2369 C CA . ASN A 1 295 ? -27.049 2.285 32.333 1.00 94.06 295 ASN A CA 1
ATOM 2370 C C . ASN A 1 295 ? -27.367 0.782 32.445 1.00 94.06 295 ASN A C 1
ATOM 2372 O O . ASN A 1 295 ? -28.453 0.406 32.882 1.00 94.06 295 ASN A O 1
ATOM 2376 N N . LEU A 1 296 ? -26.431 -0.096 32.061 1.00 93.50 296 LEU A N 1
ATOM 2377 C CA . LEU A 1 296 ? -26.601 -1.546 32.208 1.00 93.50 296 LEU A CA 1
ATOM 2378 C C . LEU A 1 296 ? -26.666 -1.967 33.679 1.00 93.50 296 LEU A C 1
ATOM 2380 O O . LEU A 1 296 ? -27.522 -2.771 34.039 1.00 93.50 296 LEU A O 1
ATOM 2384 N N . ALA A 1 297 ? -25.801 -1.411 34.527 1.00 93.25 297 ALA A N 1
ATOM 2385 C CA . ALA A 1 297 ? -25.797 -1.678 35.962 1.00 93.25 297 ALA A CA 1
ATOM 2386 C C . ALA A 1 297 ? -27.108 -1.230 36.635 1.00 93.25 297 ALA A C 1
ATOM 2388 O O . ALA A 1 297 ? -27.692 -1.978 37.418 1.00 93.25 297 ALA A O 1
ATOM 2389 N N . GLU A 1 298 ? -27.613 -0.042 36.294 1.00 94.19 298 GLU A N 1
ATOM 2390 C CA . GLU A 1 298 ? -28.909 0.456 36.774 1.00 94.19 298 GLU A CA 1
ATOM 2391 C C . GLU A 1 298 ? -30.072 -0.427 36.308 1.00 94.19 298 GLU A C 1
ATOM 2393 O O . GLU A 1 298 ? -30.975 -0.742 37.088 1.00 94.19 298 GLU A O 1
ATOM 2398 N N . ARG A 1 299 ? -30.030 -0.891 35.055 1.00 93.81 299 ARG A N 1
ATOM 2399 C CA . ARG A 1 299 ? -31.045 -1.794 34.501 1.00 93.81 299 ARG A CA 1
ATOM 2400 C C . ARG A 1 299 ? -31.060 -3.151 35.202 1.00 93.81 299 ARG A C 1
ATOM 2402 O O . ARG A 1 299 ? -32.144 -3.644 35.507 1.00 93.81 299 ARG A O 1
ATOM 2409 N N . ILE A 1 300 ? -29.890 -3.730 35.485 1.00 93.88 300 ILE A N 1
ATOM 2410 C CA . ILE A 1 300 ? -29.783 -4.963 36.282 1.00 93.88 300 ILE A CA 1
ATOM 2411 C C . ILE A 1 300 ? -30.379 -4.728 37.670 1.00 93.88 300 ILE A C 1
ATOM 2413 O O . ILE A 1 300 ? -31.259 -5.477 38.081 1.00 93.88 300 ILE A O 1
ATOM 2417 N N . ASN A 1 301 ? -29.977 -3.654 38.357 1.00 93.00 301 ASN A N 1
ATOM 2418 C CA . ASN A 1 301 ? -30.502 -3.335 39.685 1.00 93.00 301 ASN A CA 1
ATOM 2419 C C . ASN A 1 301 ? -32.030 -3.205 39.697 1.00 93.00 301 ASN A C 1
ATOM 2421 O O . ASN A 1 301 ? -32.671 -3.764 40.581 1.00 93.00 301 ASN A O 1
ATOM 2425 N N . THR A 1 302 ? -32.603 -2.529 38.700 1.00 94.31 302 THR A N 1
ATOM 2426 C CA . THR A 1 302 ? -34.057 -2.344 38.572 1.00 94.31 302 THR A CA 1
ATOM 2427 C C . THR A 1 302 ? -34.783 -3.676 38.364 1.00 94.31 302 THR A C 1
ATOM 2429 O O . THR A 1 302 ? -35.821 -3.919 38.976 1.00 94.31 302 THR A O 1
ATOM 2432 N N . LYS A 1 303 ? -34.236 -4.562 37.521 1.00 93.75 303 LYS A N 1
ATOM 2433 C CA . LYS A 1 303 ? -34.794 -5.905 37.307 1.00 93.75 303 LYS A CA 1
ATOM 2434 C C . LYS A 1 303 ? -34.711 -6.763 38.570 1.00 93.75 303 LYS A C 1
ATOM 2436 O O . LYS A 1 303 ? -35.697 -7.391 38.943 1.00 93.75 303 LYS A O 1
ATOM 2441 N N . GLU A 1 304 ? -33.568 -6.755 39.251 1.00 92.38 304 GLU A N 1
ATOM 2442 C CA . GLU A 1 304 ? -33.400 -7.452 40.528 1.00 92.38 304 GLU A CA 1
ATOM 2443 C C . GLU A 1 304 ? -34.396 -6.954 41.586 1.00 92.38 304 GLU A C 1
ATOM 2445 O O . GLU A 1 304 ? -35.017 -7.768 42.266 1.00 92.38 304 GLU A O 1
ATOM 2450 N N . ASP A 1 305 ? -34.579 -5.635 41.711 1.00 91.94 305 ASP A N 1
ATOM 2451 C CA . ASP A 1 305 ? -35.519 -5.043 42.670 1.00 91.94 305 ASP A CA 1
ATOM 2452 C C . ASP A 1 305 ? -36.964 -5.441 42.343 1.00 91.94 305 ASP A C 1
ATOM 2454 O O . ASP A 1 305 ? -37.722 -5.813 43.238 1.00 91.94 305 ASP A O 1
ATOM 2458 N N . SER A 1 306 ? -37.325 -5.474 41.056 1.00 93.31 306 SER A N 1
ATOM 2459 C CA . SER A 1 306 ? -38.633 -5.960 40.612 1.00 93.31 306 SER A CA 1
ATOM 2460 C C . SER A 1 306 ? -38.863 -7.429 40.989 1.00 93.31 306 SER A C 1
ATOM 2462 O O . SER A 1 306 ? -39.925 -7.771 41.508 1.00 93.31 306 SER A O 1
ATOM 2464 N N . LEU A 1 307 ? -37.865 -8.300 40.806 1.00 93.44 307 LEU A N 1
ATOM 2465 C CA . LEU A 1 307 ? -37.970 -9.708 41.202 1.00 93.44 307 LEU A CA 1
ATOM 2466 C C . LEU A 1 307 ? -38.092 -9.880 42.723 1.00 93.44 307 LEU A C 1
ATOM 2468 O O . LEU A 1 307 ? -38.844 -10.742 43.185 1.00 93.44 307 LEU A O 1
ATOM 2472 N N . MET A 1 308 ? -37.391 -9.056 43.508 1.00 93.75 308 MET A N 1
ATOM 2473 C CA . MET A 1 308 ? -37.550 -9.038 44.963 1.00 93.75 308 MET A CA 1
ATOM 2474 C C . MET A 1 308 ? -38.960 -8.626 45.378 1.00 93.75 308 MET A C 1
ATOM 2476 O O . MET A 1 308 ? -39.539 -9.254 46.261 1.00 93.75 308 MET A O 1
ATOM 2480 N N . GLU A 1 309 ? -39.513 -7.576 44.768 1.00 93.75 309 GLU A N 1
ATOM 2481 C CA . GLU A 1 309 ? -40.873 -7.114 45.054 1.00 93.75 309 GLU A CA 1
ATOM 2482 C C . GLU A 1 309 ? -41.913 -8.188 44.731 1.00 93.75 309 GLU A C 1
ATOM 2484 O O . GLU A 1 309 ? -42.842 -8.391 45.515 1.00 93.75 309 GLU A O 1
ATOM 2489 N N . VAL A 1 310 ? -41.727 -8.926 43.630 1.00 94.12 310 VAL A N 1
ATOM 2490 C CA . VAL A 1 310 ? -42.577 -10.074 43.292 1.00 94.12 310 VAL A CA 1
ATOM 2491 C C . VAL A 1 310 ? -42.498 -11.147 44.377 1.00 94.12 310 VAL A C 1
ATOM 2493 O O . VAL A 1 310 ? -43.545 -11.589 44.843 1.00 94.12 310 VAL A O 1
ATOM 2496 N N . ASN A 1 311 ? -41.301 -11.521 44.842 1.00 92.56 311 ASN A N 1
ATOM 2497 C CA . ASN A 1 311 ? -41.165 -12.515 45.913 1.00 92.56 311 ASN A CA 1
ATOM 2498 C C . ASN A 1 311 ? -41.807 -12.028 47.229 1.00 92.56 311 ASN A C 1
ATOM 2500 O O . ASN A 1 311 ? -42.583 -12.741 47.859 1.00 92.56 311 ASN A O 1
ATOM 2504 N N . LEU A 1 312 ? -41.591 -10.765 47.610 1.00 91.69 312 LEU A N 1
ATOM 2505 C CA . LEU A 1 312 ? -42.236 -10.180 48.791 1.00 91.69 312 LEU A CA 1
ATOM 2506 C C . LEU A 1 312 ? -43.767 -10.139 48.680 1.00 91.69 312 LEU A C 1
ATOM 2508 O O . LEU A 1 312 ? -44.447 -10.197 49.705 1.00 91.69 312 LEU A O 1
ATOM 2512 N N . ARG A 1 313 ? -44.321 -10.030 47.468 1.00 93.44 313 ARG A N 1
ATOM 2513 C CA . ARG A 1 313 ? -45.762 -10.163 47.232 1.00 93.44 313 ARG A CA 1
ATOM 2514 C C . ARG A 1 313 ? -46.219 -11.613 47.401 1.00 93.44 313 ARG A C 1
ATOM 2516 O O . ARG A 1 313 ? -47.175 -11.829 48.137 1.00 93.44 313 ARG A O 1
ATOM 2523 N N . VAL A 1 314 ? -45.509 -12.581 46.813 1.00 92.69 314 VAL A N 1
ATOM 2524 C CA . VAL A 1 314 ? -45.779 -14.024 46.995 1.00 92.69 314 VAL A CA 1
ATOM 2525 C C . VAL A 1 314 ? -45.783 -14.387 48.483 1.00 92.69 314 VAL A C 1
ATOM 2527 O O . VAL A 1 314 ? -46.714 -15.030 48.955 1.00 92.69 314 VAL A O 1
ATOM 2530 N N . LEU A 1 315 ? -44.828 -13.869 49.262 1.00 89.62 315 LEU A N 1
ATOM 2531 C CA . LEU A 1 315 ? -44.783 -14.063 50.715 1.00 89.62 315 LEU A CA 1
ATOM 2532 C C . LEU A 1 315 ? -46.050 -13.567 51.436 1.00 89.62 315 LEU A C 1
ATOM 2534 O O . LEU A 1 315 ? -46.479 -14.182 52.410 1.00 89.62 315 LEU A O 1
ATOM 2538 N N . ARG A 1 316 ? -46.642 -12.452 50.989 1.00 91.25 316 ARG A N 1
ATOM 2539 C CA . ARG A 1 316 ? -47.853 -11.871 51.598 1.00 91.25 316 ARG A CA 1
ATOM 2540 C C . ARG A 1 316 ? -49.136 -12.573 51.160 1.00 91.25 316 ARG A C 1
ATOM 2542 O O . ARG A 1 316 ? -50.073 -12.634 51.949 1.00 91.25 316 ARG A O 1
ATOM 2549 N N . GLU A 1 317 ? -49.196 -13.017 49.909 1.00 92.69 317 GLU A N 1
ATOM 2550 C CA . GLU A 1 317 ? -50.418 -13.531 49.277 1.00 92.69 317 GLU A CA 1
ATOM 2551 C C . GLU A 1 317 ? -50.530 -15.059 49.364 1.00 92.69 317 GLU A C 1
ATOM 2553 O O . GLU A 1 317 ? -51.613 -15.576 49.626 1.00 92.69 317 GLU A O 1
ATOM 2558 N N . GLU A 1 318 ? -49.421 -15.776 49.181 1.00 90.81 318 GLU A N 1
ATOM 2559 C CA . GLU A 1 318 ? -49.385 -17.241 49.061 1.00 90.81 318 GLU A CA 1
ATOM 2560 C C . GLU A 1 318 ? -48.668 -17.930 50.235 1.00 90.81 318 GLU A C 1
ATOM 2562 O O . GLU A 1 318 ? -48.862 -19.124 50.463 1.00 90.81 318 GLU A O 1
ATOM 2567 N N . GLY A 1 319 ? -47.882 -17.180 51.015 1.00 86.12 319 GLY A N 1
ATOM 2568 C CA . GLY A 1 319 ? -47.232 -17.652 52.240 1.00 86.12 319 GLY A CA 1
ATOM 2569 C C . GLY A 1 319 ? -45.740 -17.994 52.093 1.00 86.12 319 GLY A C 1
ATOM 2570 O O . GLY A 1 319 ? -45.156 -17.848 51.016 1.00 86.12 319 GLY A O 1
ATOM 2571 N N . PRO A 1 320 ? -45.085 -18.415 53.196 1.00 88.31 320 PRO A N 1
ATOM 2572 C CA . PRO A 1 320 ? -43.630 -18.566 53.262 1.00 88.31 320 PRO A CA 1
ATOM 2573 C C . PRO A 1 320 ? -43.089 -19.685 52.366 1.00 88.31 320 PRO A C 1
ATOM 2575 O O . PRO A 1 320 ? -42.061 -19.483 51.730 1.00 88.31 320 PRO A O 1
ATOM 2578 N N . ASP A 1 321 ? -43.784 -20.818 52.254 1.00 87.00 321 ASP A N 1
ATOM 2579 C CA . ASP A 1 321 ? -43.308 -21.962 51.463 1.00 87.00 321 ASP A CA 1
ATOM 2580 C C . ASP A 1 321 ? -43.207 -21.623 49.964 1.00 87.00 321 ASP A C 1
ATOM 2582 O O . ASP A 1 321 ? -42.197 -21.908 49.323 1.00 87.00 321 ASP A O 1
ATOM 2586 N N . GLN A 1 322 ? -44.208 -20.925 49.415 1.00 88.88 322 GLN A N 1
ATOM 2587 C CA . GLN A 1 322 ? -44.203 -20.443 48.024 1.00 88.88 322 GLN A CA 1
ATOM 2588 C C . GLN A 1 322 ? -43.118 -19.381 47.783 1.00 88.88 322 GLN A C 1
ATOM 2590 O O . GLN A 1 322 ? -42.462 -19.369 46.741 1.00 88.88 322 GLN A O 1
ATOM 2595 N N . ALA A 1 323 ? -42.886 -18.500 48.761 1.00 88.06 323 ALA A N 1
ATOM 2596 C CA . ALA A 1 323 ? -41.836 -17.486 48.685 1.00 88.06 323 ALA A CA 1
ATOM 2597 C C . ALA A 1 323 ? -40.423 -18.097 48.693 1.00 88.06 323 ALA A C 1
ATOM 2599 O O . ALA A 1 323 ? -39.539 -17.615 47.977 1.00 88.06 323 ALA A O 1
ATOM 2600 N N . I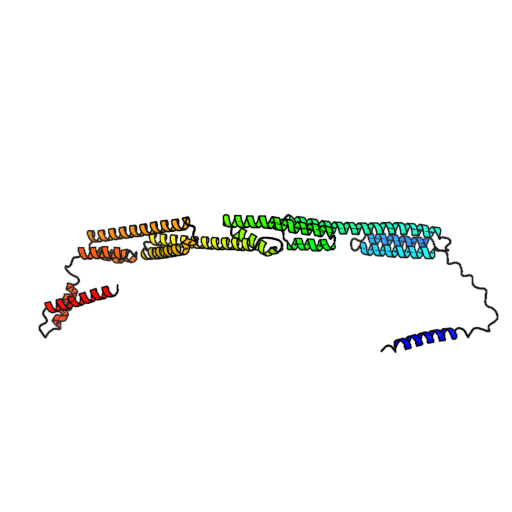LE A 1 324 ? -40.217 -19.175 49.461 1.00 89.50 324 ILE A N 1
ATOM 2601 C CA . ILE A 1 324 ? -38.975 -19.966 49.460 1.00 89.50 324 ILE A CA 1
ATOM 2602 C C . ILE A 1 324 ? -38.783 -20.632 48.095 1.00 89.50 324 ILE A C 1
ATOM 2604 O O . ILE A 1 324 ? -37.718 -20.497 47.493 1.00 89.50 324 ILE A O 1
ATOM 2608 N N . ASP A 1 325 ? -39.826 -21.266 47.561 1.00 91.31 325 ASP A N 1
ATOM 2609 C CA . ASP A 1 325 ? -39.791 -21.902 46.243 1.00 91.31 325 ASP A CA 1
ATOM 2610 C C . ASP A 1 325 ? -39.437 -20.904 45.128 1.00 91.31 325 ASP A C 1
ATOM 2612 O O . ASP A 1 325 ? -38.602 -21.198 44.269 1.00 91.31 325 ASP A O 1
ATOM 2616 N N . TYR A 1 326 ? -40.016 -19.699 45.156 1.00 92.56 326 TYR A N 1
ATOM 2617 C CA . TYR A 1 326 ? -39.676 -18.623 44.219 1.00 92.56 326 TYR A CA 1
ATOM 2618 C C . TYR A 1 326 ? -38.243 -18.106 44.425 1.00 92.56 326 TYR A C 1
ATOM 2620 O O . TYR A 1 326 ? -37.539 -17.789 43.462 1.00 92.56 326 TYR A O 1
ATOM 2628 N N . LEU A 1 327 ? -37.782 -18.009 45.676 1.00 90.44 327 LEU A N 1
ATOM 2629 C CA . LEU A 1 327 ? -36.414 -17.596 45.990 1.00 90.44 327 LEU A CA 1
ATOM 2630 C C . LEU A 1 327 ? -35.401 -18.565 45.373 1.00 90.44 327 LEU A C 1
ATOM 2632 O O . LEU A 1 327 ? -34.447 -18.119 44.732 1.00 90.44 327 LEU A O 1
ATOM 2636 N N . ASP A 1 328 ? -35.631 -19.865 45.524 1.00 89.12 328 ASP A N 1
ATOM 2637 C CA . ASP A 1 328 ? -34.725 -20.901 45.037 1.00 89.12 328 ASP A CA 1
ATOM 2638 C C . ASP A 1 328 ? -34.779 -21.070 43.519 1.00 89.12 328 ASP A C 1
ATOM 2640 O O . ASP A 1 328 ? -33.729 -21.090 42.880 1.00 89.12 328 ASP A O 1
ATOM 2644 N N . LYS A 1 329 ? -35.981 -21.133 42.933 1.00 90.69 329 LYS A N 1
ATOM 2645 C CA . LYS A 1 329 ? -36.169 -21.418 41.499 1.00 90.69 329 LYS A CA 1
ATOM 2646 C C . LYS A 1 329 ? -36.028 -20.193 40.598 1.00 90.69 329 LYS A C 1
ATOM 2648 O O . LYS A 1 329 ? -35.833 -20.353 39.404 1.00 90.69 329 LYS A O 1
ATOM 2653 N N . VAL A 1 330 ? -36.167 -18.975 41.128 1.00 91.06 330 VAL A N 1
ATOM 2654 C CA . VAL A 1 330 ? -36.133 -17.748 40.311 1.00 91.06 330 VAL A CA 1
ATOM 2655 C C . VAL A 1 330 ? -35.021 -16.813 40.761 1.00 91.06 330 VAL A C 1
ATOM 2657 O O . VAL A 1 330 ? -34.121 -16.520 39.981 1.00 91.06 330 VAL A O 1
ATOM 2660 N N . LEU A 1 331 ? -35.023 -16.351 42.018 1.00 89.38 331 LEU A N 1
ATOM 2661 C CA . LEU A 1 331 ? -34.043 -15.340 42.453 1.00 89.38 331 LEU A CA 1
ATOM 2662 C C . LEU A 1 331 ? -32.603 -15.868 42.422 1.00 89.38 331 LEU A C 1
ATOM 2664 O O . LEU A 1 331 ? -31.700 -15.167 41.956 1.00 89.38 331 LEU A O 1
ATOM 2668 N N . ARG A 1 332 ? -32.383 -17.093 42.914 1.00 88.38 332 ARG A N 1
ATOM 2669 C CA . ARG A 1 332 ? -31.059 -17.729 42.898 1.00 88.38 332 ARG A CA 1
ATOM 2670 C C . ARG A 1 332 ? -30.649 -18.153 41.487 1.00 88.38 332 ARG A C 1
ATOM 2672 O O . ARG A 1 332 ? -29.493 -17.933 41.132 1.00 88.38 332 ARG A O 1
ATOM 2679 N N . GLU A 1 333 ? -31.569 -18.675 40.672 1.00 88.75 333 GLU A N 1
ATOM 2680 C CA . GLU A 1 333 ? -31.278 -19.070 39.281 1.00 88.75 333 GLU A CA 1
ATOM 2681 C C . GLU A 1 333 ? -30.927 -17.876 38.379 1.00 88.75 333 GLU A C 1
ATOM 2683 O O . GLU A 1 333 ? -29.944 -17.934 37.641 1.00 88.75 333 GLU A O 1
ATOM 2688 N N . CYS A 1 334 ? -31.648 -16.754 38.492 1.00 87.69 334 CYS A N 1
ATOM 2689 C CA . CYS A 1 334 ? -31.317 -15.509 37.787 1.00 87.69 334 CYS A CA 1
ATOM 2690 C C . CYS A 1 334 ? -30.019 -14.853 38.302 1.00 87.69 334 CYS A C 1
ATOM 2692 O O . CYS A 1 334 ? -29.477 -13.933 37.683 1.00 87.69 334 CYS A O 1
ATOM 2694 N N . GLY A 1 335 ? -29.495 -15.308 39.445 1.00 86.12 335 GLY A N 1
ATOM 2695 C CA . GLY A 1 335 ? -28.265 -14.791 40.037 1.00 86.12 335 GLY A CA 1
ATOM 2696 C C . GLY A 1 335 ? -28.415 -13.386 40.620 1.00 86.12 335 GLY A C 1
ATOM 2697 O O . GLY A 1 335 ? -27.506 -12.568 40.468 1.00 86.12 335 GLY A O 1
ATOM 2698 N N . VAL A 1 336 ? -29.553 -13.099 41.263 1.00 87.81 336 VAL A N 1
ATOM 2699 C CA . VAL A 1 336 ? -29.787 -11.838 41.985 1.00 87.81 336 VAL A CA 1
ATOM 2700 C C . VAL A 1 336 ? -28.740 -11.658 43.091 1.00 87.81 336 VAL A C 1
ATOM 2702 O O . VAL A 1 336 ? -28.361 -12.617 43.765 1.00 87.81 336 VAL A O 1
ATOM 2705 N N . SER A 1 337 ? -28.285 -10.420 43.302 1.00 86.94 337 SER A N 1
ATOM 2706 C CA . SER A 1 337 ? -27.311 -10.065 44.343 1.00 86.94 337 SER A CA 1
ATOM 2707 C C . SER A 1 337 ? -27.585 -10.726 45.704 1.00 86.94 337 SER A C 1
ATOM 2709 O O . SER A 1 337 ? -28.694 -10.668 46.240 1.00 86.94 337 SER A O 1
ATOM 2711 N N . LEU A 1 338 ? -26.539 -11.285 46.324 1.00 85.12 338 LEU A N 1
ATOM 2712 C CA . LEU A 1 338 ? -26.624 -11.973 47.620 1.00 85.12 338 LEU A CA 1
ATOM 2713 C C . LEU A 1 338 ? -27.233 -11.099 48.724 1.00 85.12 338 LEU A C 1
ATOM 2715 O O . LEU A 1 338 ? -27.992 -11.593 49.551 1.00 85.12 338 LEU A O 1
ATOM 2719 N N . LEU A 1 339 ? -26.944 -9.793 48.720 1.00 84.75 339 LEU A N 1
ATOM 2720 C CA . LEU A 1 339 ? -27.517 -8.846 49.684 1.00 84.75 339 LEU A CA 1
ATOM 2721 C C . LEU A 1 339 ? -29.037 -8.726 49.529 1.00 84.75 339 LEU A C 1
ATOM 2723 O O . LEU A 1 339 ? -29.769 -8.633 50.514 1.00 84.75 339 LEU A O 1
ATOM 2727 N N . LYS A 1 340 ? -29.510 -8.742 48.282 1.00 86.62 340 LYS A N 1
ATOM 2728 C CA . LYS A 1 340 ? -30.927 -8.671 47.932 1.00 86.62 340 LYS A CA 1
ATOM 2729 C C . LYS A 1 340 ? -31.645 -9.968 48.297 1.00 86.62 340 LYS A C 1
ATOM 2731 O O . LYS A 1 340 ? -32.682 -9.919 48.955 1.00 86.62 340 LYS A O 1
ATOM 2736 N N . VAL A 1 341 ? -31.042 -11.116 47.985 1.00 87.31 341 VAL A N 1
ATOM 2737 C CA . VAL A 1 341 ? -31.544 -12.436 48.399 1.00 87.31 341 VAL A CA 1
ATOM 2738 C C . VAL A 1 341 ? -31.633 -12.537 49.925 1.00 87.31 341 VAL A C 1
ATOM 2740 O O . VAL A 1 341 ? -32.686 -12.895 50.442 1.00 87.31 341 VAL A O 1
ATOM 2743 N N . ALA A 1 342 ? -30.589 -12.135 50.657 1.00 81.00 342 ALA A N 1
ATOM 2744 C CA . ALA A 1 342 ? -30.575 -12.161 52.123 1.00 81.00 342 ALA A CA 1
ATOM 2745 C C . ALA A 1 342 ? -31.667 -11.278 52.752 1.00 81.00 342 ALA A C 1
ATOM 2747 O O . ALA A 1 342 ? -32.213 -11.612 53.805 1.00 81.00 342 ALA A O 1
ATOM 2748 N N . ARG A 1 343 ? -32.019 -10.156 52.110 1.00 85.94 343 ARG A N 1
ATOM 2749 C CA . ARG A 1 343 ? -33.112 -9.285 52.563 1.00 85.94 343 ARG A CA 1
ATOM 2750 C C . ARG A 1 343 ? -34.481 -9.952 52.418 1.00 85.94 343 ARG A C 1
ATOM 2752 O O . ARG A 1 343 ? -35.306 -9.801 53.317 1.00 85.94 343 ARG A O 1
ATOM 2759 N N . VAL A 1 344 ? -34.722 -10.672 51.320 1.00 86.50 344 VAL A N 1
ATOM 2760 C CA . VAL A 1 344 ? -35.962 -11.448 51.133 1.00 86.50 344 VAL A CA 1
ATOM 2761 C C . VAL A 1 344 ? -36.001 -12.623 52.109 1.00 86.50 344 VAL A C 1
ATOM 2763 O O . VAL A 1 344 ? -36.992 -12.786 52.808 1.00 86.50 344 VAL A O 1
ATOM 2766 N N . ASP A 1 345 ? -34.902 -13.364 52.238 1.00 83.75 345 ASP A N 1
ATOM 2767 C CA . ASP A 1 345 ? -34.770 -14.498 53.161 1.00 83.75 345 ASP A CA 1
ATOM 2768 C C . ASP A 1 345 ? -35.057 -14.094 54.621 1.00 83.75 345 ASP A C 1
ATOM 2770 O O . ASP A 1 345 ? -35.871 -14.704 55.311 1.00 83.75 345 ASP A O 1
ATOM 2774 N N . SER A 1 346 ? -34.504 -12.958 55.062 1.00 84.69 346 SER A N 1
ATOM 2775 C CA . SER A 1 346 ? -34.791 -12.393 56.389 1.00 84.69 346 SER A CA 1
ATOM 2776 C C . SER A 1 346 ? -36.270 -12.027 56.570 1.00 84.69 346 SER A C 1
ATOM 2778 O O . SER A 1 346 ? -36.811 -12.171 57.667 1.00 84.69 346 SER A O 1
ATOM 2780 N N . ALA A 1 347 ? -36.937 -11.547 55.514 1.00 84.56 347 ALA A N 1
ATOM 2781 C CA . ALA A 1 347 ? -38.362 -11.224 55.555 1.00 84.56 347 ALA A CA 1
ATOM 2782 C C . ALA A 1 347 ? -39.229 -12.490 55.644 1.00 84.56 347 ALA A C 1
ATOM 2784 O O . ALA A 1 347 ? -40.195 -12.500 56.407 1.00 84.56 347 ALA A O 1
ATOM 2785 N N . ILE A 1 348 ? -38.856 -13.560 54.934 1.00 85.31 348 ILE A N 1
ATOM 2786 C CA . ILE A 1 348 ? -39.512 -14.872 55.032 1.00 85.31 348 ILE A CA 1
ATOM 2787 C C . ILE A 1 348 ? -39.402 -15.397 56.468 1.00 85.31 348 ILE A C 1
ATOM 2789 O O . ILE A 1 348 ? -40.420 -15.729 57.071 1.00 85.31 348 ILE A O 1
ATOM 2793 N N . ILE A 1 349 ? -38.198 -15.393 57.055 1.00 83.38 349 ILE A N 1
ATOM 2794 C CA . ILE A 1 349 ? -37.963 -15.848 58.437 1.00 83.38 349 ILE A CA 1
ATOM 2795 C C . ILE A 1 349 ? -38.783 -15.024 59.444 1.00 83.38 349 ILE A C 1
ATOM 2797 O O . ILE A 1 349 ? -39.362 -15.577 60.380 1.00 83.38 349 ILE A O 1
ATOM 2801 N N . ALA A 1 350 ? -38.864 -13.704 59.255 1.00 82.25 350 ALA A N 1
ATOM 2802 C CA . ALA A 1 350 ? -39.620 -12.822 60.141 1.00 82.25 350 ALA A CA 1
ATOM 2803 C C . ALA A 1 350 ? -41.135 -13.092 60.108 1.00 82.25 350 ALA A C 1
ATOM 2805 O O . ALA A 1 350 ? -41.782 -13.028 61.152 1.00 82.25 350 ALA A O 1
ATOM 2806 N N . VAL A 1 351 ? -41.695 -13.400 58.931 1.00 78.19 351 VAL A N 1
ATOM 2807 C CA . VAL A 1 351 ? -43.122 -13.732 58.763 1.00 78.19 351 VAL A CA 1
ATOM 2808 C C . VAL A 1 351 ? -43.425 -15.156 59.224 1.00 78.19 351 VAL A C 1
ATOM 2810 O O . VAL A 1 351 ? -44.468 -15.385 59.831 1.00 78.19 351 VAL A O 1
ATOM 2813 N N . ALA A 1 352 ? -42.509 -16.096 58.988 1.00 68.38 352 ALA A N 1
ATOM 2814 C CA . ALA A 1 352 ? -42.632 -17.463 59.481 1.00 68.38 352 ALA A CA 1
ATOM 2815 C C . ALA A 1 352 ? -42.634 -17.519 61.021 1.00 68.38 352 ALA A C 1
ATOM 2817 O O . ALA A 1 352 ? -43.303 -18.375 61.596 1.00 68.38 352 ALA A O 1
ATOM 2818 N N . GLY A 1 353 ? -41.949 -16.575 61.687 1.00 48.91 353 GLY A N 1
ATOM 2819 C CA . GLY A 1 353 ? -41.864 -16.477 63.144 1.00 48.91 353 GLY A CA 1
ATOM 2820 C C . GLY A 1 353 ? -41.206 -17.709 63.791 1.00 48.91 353 GLY A C 1
ATOM 2821 O O . GLY A 1 353 ? -41.072 -18.770 63.182 1.00 48.91 353 GLY A O 1
ATOM 2822 N N . PRO A 1 354 ? -40.773 -17.637 65.059 1.00 53.72 354 PRO A N 1
ATOM 2823 C CA . PRO A 1 354 ? -40.369 -18.833 65.775 1.00 53.72 354 PRO A CA 1
ATOM 2824 C C . PRO A 1 354 ? -41.626 -19.518 66.322 1.00 53.72 354 PRO A C 1
ATOM 2826 O O . PRO A 1 354 ? -41.898 -19.375 67.511 1.00 53.72 354 PRO A O 1
ATOM 2829 N N . GLN A 1 355 ? -42.423 -20.221 65.499 1.00 41.72 355 GLN A N 1
ATOM 2830 C CA . GLN A 1 355 ? -43.362 -21.229 66.024 1.00 41.72 355 GLN A CA 1
ATOM 2831 C C . GLN A 1 355 ? -43.998 -22.181 64.988 1.00 41.72 355 GLN A C 1
ATOM 2833 O O . GLN A 1 355 ? -44.753 -21.764 64.119 1.00 41.72 355 GLN A O 1
ATOM 2838 N N . ARG A 1 356 ? -43.811 -23.481 65.292 1.00 44.44 356 ARG A N 1
ATOM 2839 C CA . ARG A 1 356 ? -44.612 -24.683 64.965 1.00 44.44 356 ARG A CA 1
ATOM 2840 C C . ARG A 1 356 ? -44.341 -25.406 63.641 1.00 44.44 356 ARG A C 1
ATOM 2842 O O . ARG A 1 356 ? -44.903 -25.081 62.607 1.00 44.44 356 ARG A O 1
ATOM 2849 N N . GLY A 1 357 ? -43.598 -26.513 63.753 1.00 40.28 357 GLY A N 1
ATOM 2850 C CA . GLY A 1 357 ? -43.903 -27.725 62.982 1.00 40.28 357 GLY A CA 1
ATOM 2851 C C . GLY A 1 357 ? -42.704 -28.537 62.506 1.00 40.28 357 GLY A C 1
ATOM 2852 O O . GLY A 1 357 ? -42.686 -29.743 62.681 1.00 40.28 357 GLY A O 1
ATOM 2853 N N . ILE A 1 358 ? -41.680 -27.908 61.926 1.00 46.78 358 ILE A N 1
ATOM 2854 C CA . ILE A 1 358 ? -40.673 -28.686 61.172 1.00 46.78 358 ILE A CA 1
ATOM 2855 C C . ILE A 1 358 ? -39.453 -29.055 62.033 1.00 46.78 358 ILE A C 1
ATOM 2857 O O . ILE A 1 358 ? -38.853 -30.112 61.846 1.00 46.78 358 ILE A O 1
ATOM 2861 N N . HIS A 1 359 ? -39.121 -28.236 63.036 1.00 45.22 359 HIS A N 1
ATOM 2862 C CA . HIS A 1 359 ? -38.048 -28.551 63.984 1.00 45.22 359 HIS A CA 1
ATOM 2863 C C . HIS A 1 359 ? -38.515 -29.353 65.206 1.00 45.22 359 HIS A C 1
ATOM 2865 O O . HIS A 1 359 ? -37.708 -30.112 65.731 1.00 45.22 359 HIS A O 1
ATOM 2871 N N . ASP A 1 360 ? -39.786 -29.267 65.616 1.00 46.75 360 ASP A N 1
ATOM 2872 C CA . ASP A 1 360 ? -40.297 -30.073 66.737 1.00 46.75 360 ASP A CA 1
ATOM 2873 C C . ASP A 1 360 ? -40.518 -31.538 66.341 1.00 46.75 360 ASP A C 1
ATOM 2875 O O . ASP A 1 360 ? -40.211 -32.397 67.148 1.00 46.75 360 ASP A O 1
ATOM 2879 N N . ASP A 1 361 ? -40.897 -31.869 65.101 1.00 48.59 361 ASP A N 1
ATOM 2880 C CA . ASP A 1 361 ? -41.064 -33.275 64.682 1.00 48.59 361 ASP A CA 1
ATOM 2881 C C . ASP A 1 361 ? -39.730 -34.033 64.560 1.00 48.59 361 ASP A C 1
ATOM 2883 O O . ASP A 1 361 ? -39.651 -35.240 64.807 1.00 48.59 361 ASP A O 1
ATOM 2887 N N . ALA A 1 362 ? -38.658 -33.336 64.168 1.00 49.31 362 ALA A N 1
ATOM 2888 C CA . ALA A 1 362 ? -37.310 -33.901 64.122 1.00 49.31 362 ALA A CA 1
ATOM 2889 C C . ALA A 1 362 ? -36.715 -34.032 65.532 1.00 49.31 362 ALA A C 1
ATOM 2891 O O . ALA A 1 362 ? -36.083 -35.042 65.840 1.00 49.31 362 ALA A O 1
ATOM 2892 N N . ILE A 1 363 ? -36.977 -33.046 66.398 1.00 49.28 363 ILE A N 1
ATOM 2893 C CA . ILE A 1 363 ? -36.544 -33.049 67.797 1.00 49.28 363 ILE A CA 1
ATOM 2894 C C . ILE A 1 363 ? -37.379 -34.030 68.632 1.00 49.28 363 ILE A C 1
ATOM 2896 O O . ILE A 1 363 ? -36.800 -34.676 69.486 1.00 49.28 363 ILE A O 1
ATOM 2900 N N . GLU A 1 364 ? -38.678 -34.229 68.380 1.00 52.25 364 GLU A N 1
ATOM 2901 C CA . GLU A 1 364 ? -39.526 -35.251 69.020 1.00 52.25 364 GLU A CA 1
ATOM 2902 C C . GLU A 1 364 ? -39.204 -36.662 68.523 1.00 52.25 364 GLU A C 1
ATOM 2904 O O . GLU A 1 364 ? -39.253 -37.597 69.322 1.00 52.25 364 GLU A O 1
ATOM 2909 N N . ARG A 1 365 ? -38.815 -36.848 67.251 1.00 53.22 365 ARG A N 1
ATOM 2910 C CA . ARG A 1 365 ? -38.265 -38.137 66.791 1.00 53.22 365 ARG A CA 1
ATOM 2911 C C . ARG A 1 365 ? -36.926 -38.441 67.450 1.00 53.22 365 ARG A C 1
ATOM 2913 O O . ARG A 1 365 ? -36.772 -39.542 67.967 1.00 53.22 365 ARG A O 1
ATOM 2920 N N . GLU A 1 366 ? -36.003 -37.480 67.516 1.00 48.56 366 GLU A N 1
ATOM 2921 C CA . GLU A 1 366 ? -34.734 -37.675 68.232 1.00 48.56 366 GLU A CA 1
ATOM 2922 C C . GLU A 1 366 ? -34.940 -37.811 69.750 1.00 48.56 366 GLU A C 1
ATOM 2924 O O . GLU A 1 366 ? -34.304 -38.660 70.368 1.00 48.56 366 GLU A O 1
ATOM 2929 N N . LEU A 1 367 ? -35.861 -37.062 70.373 1.00 49.19 367 LEU A N 1
ATOM 2930 C CA . LEU A 1 367 ? -36.212 -37.220 71.791 1.00 49.19 367 LEU A CA 1
ATOM 2931 C C . LEU A 1 367 ? -36.896 -38.559 72.048 1.00 49.19 367 LEU A C 1
ATOM 2933 O O . LEU A 1 367 ? -36.628 -39.158 73.084 1.00 49.19 367 LEU A O 1
ATOM 2937 N N . GLY A 1 368 ? -37.746 -39.038 71.139 1.00 52.44 368 GLY A N 1
ATOM 2938 C CA . GLY A 1 368 ? -38.398 -40.345 71.205 1.00 52.44 368 GLY A CA 1
ATOM 2939 C C . GLY A 1 368 ? -37.419 -41.506 71.012 1.00 52.44 368 GLY A C 1
ATOM 2940 O O . GLY A 1 368 ? -37.578 -42.558 71.631 1.00 52.44 368 GLY A O 1
ATOM 2941 N N . GLU A 1 369 ? -36.369 -41.318 70.213 1.00 51.06 369 GLU A N 1
ATOM 2942 C CA . GLU A 1 369 ? -35.276 -42.283 70.052 1.00 51.06 369 GLU A CA 1
ATOM 2943 C C . GLU A 1 369 ? -34.291 -42.251 71.233 1.00 51.06 369 GLU A C 1
ATOM 2945 O O . GLU A 1 369 ? -33.856 -43.314 71.688 1.00 51.06 369 GLU A O 1
ATOM 2950 N N . LEU A 1 370 ? -34.021 -41.074 71.810 1.00 46.19 370 LEU A N 1
ATOM 2951 C CA . LEU A 1 370 ? -33.164 -40.893 72.990 1.00 46.19 370 LEU A CA 1
ATOM 2952 C C . LEU A 1 370 ? -33.840 -41.336 74.297 1.00 46.19 370 LEU A C 1
ATOM 2954 O O . LEU A 1 370 ? -33.194 -41.990 75.112 1.00 46.19 370 LEU A O 1
ATOM 2958 N N . THR A 1 371 ? -35.143 -41.090 74.487 1.00 46.62 371 THR A N 1
ATOM 2959 C CA . THR A 1 371 ? -35.897 -41.613 75.651 1.00 46.62 371 THR A CA 1
ATOM 2960 C C . THR A 1 371 ? -36.106 -43.124 75.588 1.00 46.62 371 THR A C 1
ATOM 2962 O O . THR A 1 371 ? -36.214 -43.766 76.631 1.00 46.62 371 THR A O 1
ATOM 2965 N N . ARG A 1 372 ? -36.085 -43.730 74.392 1.00 49.72 372 ARG A N 1
ATOM 2966 C CA . ARG A 1 372 ? -36.034 -45.196 74.240 1.00 49.72 372 ARG A CA 1
ATOM 2967 C C . ARG A 1 372 ? -34.657 -45.789 74.559 1.00 49.72 372 ARG A C 1
ATOM 2969 O O . ARG A 1 372 ? -34.587 -46.977 74.854 1.00 49.72 372 ARG A O 1
ATOM 2976 N N . HIS A 1 373 ? -33.593 -44.982 74.547 1.00 45.28 373 HIS A N 1
ATOM 2977 C CA . HIS A 1 373 ? -32.216 -45.417 74.817 1.00 45.28 373 HIS A CA 1
ATOM 2978 C C . HIS A 1 373 ? -31.675 -45.019 76.200 1.00 45.28 373 HIS A C 1
ATOM 2980 O O . HIS A 1 373 ? -30.577 -45.443 76.549 1.00 45.28 373 HIS A O 1
ATOM 2986 N N . SER A 1 374 ? -32.421 -44.275 77.024 1.00 38.78 374 SER A N 1
ATOM 2987 C CA . SER A 1 374 ? -31.974 -43.875 78.366 1.00 38.78 374 SER A CA 1
ATOM 2988 C C . SER A 1 374 ? -32.766 -44.556 79.487 1.00 38.78 374 SER A C 1
ATOM 2990 O O . SER A 1 374 ? -33.367 -43.908 80.345 1.00 38.78 374 SER A O 1
ATOM 2992 N N . GLN A 1 375 ? -32.718 -45.887 79.547 1.00 45.97 375 GLN A N 1
ATOM 2993 C CA . GLN A 1 375 ? -32.755 -46.550 80.851 1.00 45.97 375 GLN A CA 1
ATOM 2994 C C . GLN A 1 375 ? -31.368 -46.401 81.476 1.00 45.97 375 GLN A C 1
ATOM 2996 O O . GLN A 1 375 ? -30.546 -47.294 81.322 1.00 45.97 375 GLN A O 1
ATOM 3001 N N . THR A 1 376 ? -31.080 -45.244 82.081 1.00 44.53 376 THR A N 1
ATOM 3002 C CA . THR A 1 376 ? -30.150 -45.027 83.212 1.00 44.53 376 THR A CA 1
ATOM 3003 C C . THR A 1 376 ? -29.713 -43.561 83.271 1.00 44.53 376 THR A C 1
ATOM 3005 O O . THR A 1 376 ? -29.094 -43.050 82.346 1.00 44.53 376 THR A O 1
ATOM 3008 N N . GLY A 1 377 ? -29.973 -42.915 84.409 1.00 41.31 377 GLY A N 1
ATOM 3009 C CA . GLY A 1 377 ? -29.268 -41.700 84.821 1.00 41.31 377 GLY A CA 1
ATOM 3010 C C . GLY A 1 377 ? -29.928 -40.379 84.427 1.00 41.31 377 GLY A C 1
ATOM 3011 O O . GLY A 1 377 ? -30.056 -40.052 83.256 1.00 41.31 377 GLY A O 1
ATOM 3012 N N . ASP A 1 378 ? -30.296 -39.627 85.460 1.00 47.50 378 ASP A N 1
ATOM 3013 C CA . ASP A 1 378 ? -30.881 -38.284 85.509 1.00 47.50 378 ASP A CA 1
ATOM 3014 C C . ASP A 1 378 ? -30.314 -37.295 84.460 1.00 47.50 378 ASP A C 1
ATOM 3016 O O . ASP A 1 378 ? -29.321 -36.602 84.686 1.00 47.50 378 ASP A O 1
ATOM 3020 N N . PHE A 1 379 ? -30.943 -37.242 83.282 1.00 47.72 379 PHE A N 1
ATOM 3021 C CA . PHE A 1 379 ? -30.661 -36.262 82.232 1.00 47.72 379 PHE A CA 1
ATOM 3022 C C . PHE A 1 379 ? -31.907 -35.396 82.058 1.00 47.72 379 PHE A C 1
ATOM 3024 O O . PHE A 1 379 ? -32.878 -35.776 81.402 1.00 47.72 379 PHE A O 1
ATOM 3031 N N . THR A 1 380 ? -31.927 -34.238 82.717 1.00 60.91 380 THR A N 1
ATOM 3032 C CA . THR A 1 380 ? -33.096 -33.357 82.693 1.00 60.91 380 THR A CA 1
ATOM 3033 C C . THR A 1 380 ? -33.258 -32.716 81.317 1.00 60.91 380 THR A C 1
ATOM 3035 O O . THR A 1 380 ? -32.287 -32.368 80.644 1.00 60.91 380 THR A O 1
ATOM 3038 N N . LEU A 1 381 ? -34.509 -32.510 80.906 1.00 51.41 381 LEU A N 1
ATOM 3039 C CA . LEU A 1 381 ? -34.907 -31.921 79.618 1.00 51.41 381 LEU A CA 1
ATOM 3040 C C . LEU A 1 381 ? -34.241 -30.552 79.349 1.00 51.41 381 LEU A C 1
ATOM 3042 O O . LEU A 1 381 ? -34.040 -30.137 78.208 1.00 51.41 381 LEU A O 1
ATOM 3046 N N . GLU A 1 382 ? -33.847 -29.870 80.419 1.00 50.81 382 GLU A N 1
ATOM 3047 C CA . GLU A 1 382 ? -33.149 -28.589 80.415 1.00 50.81 382 GLU A CA 1
ATOM 3048 C C . GLU A 1 382 ? -31.668 -28.720 80.015 1.00 50.81 382 GLU A C 1
ATOM 3050 O O . GLU A 1 382 ? -31.155 -27.899 79.252 1.00 50.81 382 GLU A O 1
ATOM 3055 N N . SER A 1 383 ? -31.001 -29.805 80.422 1.00 50.78 383 SER A N 1
ATOM 3056 C CA . SER A 1 383 ? -29.618 -30.113 80.029 1.00 50.78 383 SER A CA 1
ATOM 3057 C C . SER A 1 383 ? -29.503 -30.497 78.546 1.00 50.78 383 SER A C 1
ATOM 3059 O O . SER A 1 383 ? -28.578 -30.057 77.859 1.00 50.78 383 SER A O 1
ATOM 3061 N N . ALA A 1 384 ? -30.499 -31.209 78.010 1.00 52.72 384 ALA A N 1
ATOM 3062 C CA . ALA A 1 384 ? -30.597 -31.526 76.585 1.00 52.72 384 ALA A CA 1
ATOM 3063 C C . ALA A 1 384 ? -30.821 -30.266 75.728 1.00 52.72 384 ALA A C 1
ATOM 3065 O O . ALA A 1 384 ? -30.146 -30.072 74.713 1.00 52.72 384 ALA A O 1
ATOM 3066 N N . ARG A 1 385 ? -31.697 -29.353 76.177 1.00 52.62 385 ARG A N 1
ATOM 3067 C CA . ARG A 1 385 ? -31.932 -28.059 75.511 1.00 52.62 385 ARG A CA 1
ATOM 3068 C C . ARG A 1 385 ? -30.686 -27.174 75.495 1.00 52.62 385 ARG A C 1
ATOM 3070 O O . ARG A 1 385 ? -30.374 -26.578 74.466 1.00 52.62 385 ARG A O 1
ATOM 3077 N N . GLN A 1 386 ? -29.933 -27.123 76.593 1.00 57.78 386 GLN A N 1
ATOM 3078 C CA . GLN A 1 386 ? -28.691 -26.344 76.661 1.00 57.78 386 GLN A CA 1
ATOM 3079 C C . GLN A 1 386 ? -27.579 -26.914 75.768 1.00 57.78 386 GLN A C 1
ATOM 3081 O O . GLN A 1 386 ? -26.807 -26.153 75.176 1.00 57.78 386 GLN A O 1
ATOM 3086 N N . LEU A 1 387 ? -27.498 -28.240 75.629 1.00 55.72 387 LEU A N 1
ATOM 3087 C CA . LEU A 1 387 ? -26.493 -28.890 74.786 1.00 55.72 387 LEU A CA 1
ATOM 3088 C C . LEU A 1 387 ? -26.804 -28.722 73.288 1.00 55.72 387 LEU A C 1
ATOM 3090 O O . LEU A 1 387 ? -25.892 -28.483 72.492 1.00 55.72 387 LEU A O 1
ATOM 3094 N N . ALA A 1 388 ? -28.088 -28.747 72.918 1.00 52.34 388 ALA A N 1
ATOM 3095 C CA . ALA A 1 388 ? -28.554 -28.431 71.569 1.00 52.34 388 ALA A CA 1
ATOM 3096 C C . ALA A 1 388 ? -28.306 -26.954 71.207 1.00 52.34 388 ALA A C 1
ATOM 3098 O O . ALA A 1 388 ? -27.726 -26.666 70.158 1.00 52.34 388 ALA A O 1
ATOM 3099 N N . ALA A 1 389 ? -28.633 -26.023 72.111 1.00 53.50 389 ALA A N 1
ATOM 3100 C CA . ALA A 1 389 ? -28.374 -24.595 71.917 1.00 53.50 389 ALA A CA 1
ATOM 3101 C C . ALA A 1 389 ? -26.875 -24.295 71.722 1.00 53.50 389 ALA A C 1
ATOM 3103 O O . ALA A 1 389 ? -26.503 -23.547 70.819 1.00 53.50 389 ALA A O 1
ATOM 3104 N N . ARG A 1 390 ? -25.990 -24.941 72.497 1.00 60.03 390 ARG A N 1
ATOM 3105 C CA . ARG A 1 390 ? -24.531 -24.794 72.338 1.00 60.03 390 ARG A CA 1
ATOM 3106 C C . ARG A 1 390 ? -24.012 -25.313 70.997 1.00 60.03 390 ARG A C 1
ATOM 3108 O O . ARG A 1 390 ? -23.150 -24.667 70.409 1.00 60.03 390 ARG A O 1
ATOM 3115 N N . LYS A 1 391 ? -24.526 -26.437 70.488 1.00 54.97 391 LYS A N 1
ATOM 3116 C CA . LYS A 1 391 ? -24.114 -26.968 69.174 1.00 54.97 391 LYS A CA 1
ATOM 3117 C C . LYS A 1 391 ? -24.573 -26.086 68.010 1.00 54.97 391 LYS A C 1
ATOM 3119 O O . LYS A 1 391 ? -23.846 -25.955 67.027 1.00 54.97 391 LYS A O 1
ATOM 3124 N N . ILE A 1 392 ? -25.745 -25.464 68.123 1.00 55.75 392 ILE A N 1
ATOM 3125 C CA . ILE A 1 392 ? -26.259 -24.525 67.116 1.00 55.75 392 ILE A CA 1
ATOM 3126 C C . ILE A 1 392 ? -25.430 -23.238 67.119 1.00 55.75 392 ILE A C 1
ATOM 3128 O O . ILE A 1 392 ? -25.011 -22.786 66.054 1.00 55.75 392 ILE A O 1
ATOM 3132 N N . GLN A 1 393 ? -25.100 -22.715 68.30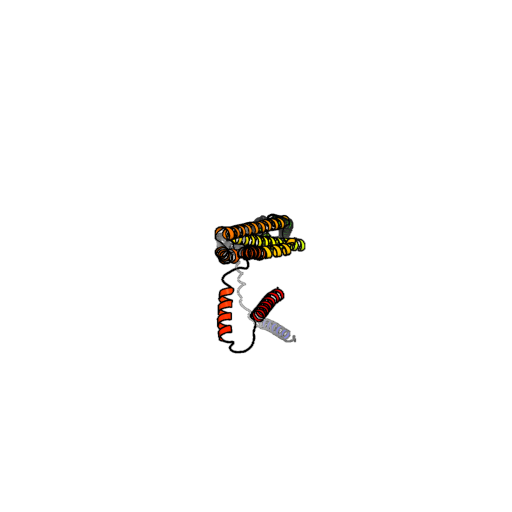3 1.00 54.75 393 GLN A N 1
ATOM 3133 C CA . GLN A 1 393 ? -24.209 -21.563 68.445 1.00 54.75 393 GLN A CA 1
ATOM 3134 C C . GLN A 1 393 ? -22.823 -21.849 67.842 1.00 54.75 393 GLN A C 1
ATOM 3136 O O . GLN A 1 393 ? -22.327 -21.064 67.045 1.00 54.75 393 GLN A O 1
ATOM 3141 N N . GLN A 1 394 ? -22.244 -23.026 68.114 1.00 59.00 394 GLN A N 1
ATOM 3142 C CA . GLN A 1 394 ? -20.963 -23.445 67.529 1.00 59.00 394 GLN A CA 1
ATOM 3143 C C . GLN A 1 394 ? -21.008 -23.564 65.998 1.00 59.00 394 GLN A C 1
ATOM 3145 O O . GLN A 1 394 ? -20.027 -23.228 65.336 1.00 59.00 394 GLN A O 1
ATOM 3150 N N . ARG A 1 395 ? -22.133 -23.999 65.412 1.00 53.25 395 ARG A N 1
ATOM 3151 C CA . ARG A 1 395 ? -22.309 -24.014 63.950 1.00 53.25 395 ARG A CA 1
ATOM 3152 C C . ARG A 1 395 ? -22.435 -22.603 63.372 1.00 53.25 395 ARG A C 1
ATOM 3154 O O . ARG A 1 395 ? -21.780 -22.311 62.373 1.00 53.25 395 ARG A O 1
ATOM 3161 N N . ALA A 1 396 ? -23.205 -21.725 64.009 1.00 54.22 396 ALA A N 1
ATOM 3162 C CA . ALA A 1 396 ? -23.332 -20.327 63.597 1.00 54.22 396 ALA A CA 1
ATOM 3163 C C . ALA A 1 396 ? -21.990 -19.573 63.683 1.00 54.22 396 ALA A C 1
ATOM 3165 O O . ALA A 1 396 ? -21.634 -18.833 62.765 1.00 54.22 396 ALA A O 1
ATOM 3166 N N . ASP A 1 397 ? -21.207 -19.826 64.733 1.00 51.69 397 ASP A N 1
ATOM 3167 C CA . ASP A 1 397 ? -19.878 -19.240 64.915 1.00 51.69 397 ASP A CA 1
ATOM 3168 C C . ASP A 1 397 ? -18.851 -19.831 63.931 1.00 51.69 397 ASP A C 1
ATOM 3170 O O . ASP A 1 397 ? -18.001 -19.103 63.421 1.00 51.69 397 ASP A O 1
ATOM 3174 N N . SER A 1 398 ? -18.970 -21.116 63.563 1.00 47.16 398 SER A N 1
ATOM 3175 C CA . SER A 1 398 ? -18.116 -21.730 62.532 1.00 47.16 398 SER A CA 1
ATOM 3176 C C . SER A 1 398 ? -18.362 -21.175 61.123 1.00 47.16 398 SER A C 1
ATOM 3178 O O . SER A 1 398 ? -17.421 -21.050 60.345 1.00 47.16 398 SER A O 1
ATOM 3180 N N . LEU A 1 399 ? -19.600 -20.778 60.806 1.00 44.25 399 LEU A N 1
ATOM 3181 C CA . LEU A 1 399 ? -19.946 -20.143 59.529 1.00 44.25 399 LEU A CA 1
ATOM 3182 C C . LEU A 1 399 ? -19.480 -18.681 59.465 1.00 44.25 399 LEU A C 1
ATOM 3184 O O . LEU A 1 399 ? -19.091 -18.214 58.399 1.00 44.25 399 LEU A O 1
ATOM 3188 N N . ARG A 1 400 ? -19.447 -17.974 60.604 1.00 50.28 400 ARG A N 1
ATOM 3189 C CA . ARG A 1 400 ? -18.871 -16.620 60.704 1.00 50.28 400 ARG A CA 1
ATOM 3190 C C . ARG A 1 400 ? -17.347 -16.580 60.596 1.00 50.28 400 ARG A C 1
ATOM 3192 O O . ARG A 1 400 ? -16.816 -15.531 60.271 1.00 50.28 400 ARG A O 1
ATOM 3199 N N . ALA A 1 401 ? -16.654 -17.681 60.878 1.00 43.03 401 ALA A N 1
ATOM 3200 C CA . ALA A 1 401 ? -15.193 -17.756 60.809 1.00 43.03 401 ALA A CA 1
ATOM 3201 C C . ALA A 1 401 ? -14.643 -18.067 59.398 1.00 43.03 401 ALA A C 1
ATOM 3203 O O . ALA A 1 401 ? -13.428 -18.063 59.212 1.00 43.03 401 ALA A O 1
ATOM 3204 N N . ILE A 1 402 ? -15.514 -18.372 58.426 1.00 41.94 402 ILE A N 1
ATOM 3205 C CA . ILE A 1 402 ? -15.149 -18.723 57.038 1.00 41.94 402 ILE A CA 1
ATOM 3206 C C . ILE A 1 402 ? -15.506 -17.589 56.044 1.00 41.94 402 ILE A C 1
ATOM 3208 O O . ILE A 1 402 ? -15.063 -17.624 54.896 1.00 41.94 402 ILE A O 1
ATOM 3212 N N . ALA A 1 403 ? -16.259 -16.574 56.486 1.00 35.53 403 ALA A N 1
ATOM 3213 C CA . ALA A 1 403 ? -16.468 -15.303 55.780 1.00 35.53 403 ALA A CA 1
ATOM 3214 C C . ALA A 1 403 ? -15.391 -14.286 56.180 1.00 35.53 403 ALA A C 1
ATOM 3216 O O . ALA A 1 403 ? -14.999 -13.481 55.304 1.00 35.53 403 ALA A O 1
#

pLDDT: mean 78.82, std 18.08, range [35.06, 97.25]

Foldseek 3Di:
DPPPVVVVVVVVVVVVVVVVVVVPPPDDDDDDDDDPPPDPDPDDADDPVNLVVLLVVLVVQCVVLVPDPPPSLVSLVVSLVSLVVSLVVLQVSLVPHPCNVVSVVSSVVSVVVSVVSVVVSVVVVVVVLVVVLVVLVVVLVVQLPDLQHDLVVLVVSLVVCCVRPVVVSVVSVVSLLVSLAVSLVVLLVVLVVCLVVVVLPSNVVSLVSCVVPVVRHVHDVVSSVVSVVSSVLVVVQVVLLVVLVVLLVVLVVLLVVLQLVVSVVSLVVSVVSLVVCVVSYDVVSSVVSVVSSVVSVVSSVVVLVVLLVVLVVCCVPVHLVSSVVSLVPPNVNSPRDPVSSVVSVVVSDVRVDPDDDDVVVVVVVVVVVVVVVDPDDDDDPVNVVVVVVVVVVVVVVVVVVVD

Secondary structure (DSSP, 8-state):
---HHHHHHHHHHHHHHHHHHTTSSS-S---S-PPPP---PPPPPPPHHHHHHHHHHHHHHHHHHHH-SSSHHHHHHHHHHHHHHHHHHHHHHHTT-TTHHHHHHHHHHHHHHHHHHHHHHHHHHHHHHHHHHHHHHHHHHHHHTSSS--HHHHHHHHHHHHTT-HHHHHHHHHHHHHHHHHHHHHHHHHHHHHHHHT-HHHHHHHHHHHHHTTTT----HHHHHHHHHHHHHHHHHHHHHHHHHHHHHHHHHHHHTT-HHHHHHHHHHHHHHHHHHTTTS-HHHHHHHHHHHHHHHHHHHHHHHHHHHHHHHHHHHT-HHHHHHHIIIIITTTT--HHHHHHHHHHHHHHH-S-SSHHHHHHHHHHHHHHHH--SS---HHHHHHHHHHHHHHHHHHHHT--

Radius of gyration: 59.81 Å; chains: 1; bounding box: 130×62×168 Å

Sequence (403 aa):
MNSSLFSVICRVLLLRRRMSEVLFAGAAVALFHSPPPRAQTPPSPLSKTYVDTLIQRAFYNFNEAVSLTNGQEARLMEAISGAKAVCGNLKRKAKGDPNERYILWKVGELENHIILEERDLVLKRMRRGAQKKNNIINAFNAELARGRPDFSKLEGYHTRMVTIDRNKAAELRYSIQQRGRNLSTTITNAMENAVIRGDMASMRSDMAYVTTNDRHLSVPLEKYRRLERKLKARANRERLKAELDERLARASLLTDDDRFAEAWTVIQQLQEKIARARTQLEPRTAYRFDVEIGNLAERINTKEDSLMEVNLRVLREEGPDQAIDYLDKVLRECGVSLLKVARVDSAIIAVAGPQRGIHDDAIERELGELTRHSQTGDFTLESARQLAARKIQQRADSLRAIA